Protein AF-A0A9Q1N0H3-F1 (afdb_monomer)

pLDDT: mean 71.37, std 29.85, range [22.56, 98.88]

Mean predicted aligned error: 17.9 Å

Nearest PDB structures (foldseek):
  2jl4-assembly1_B  TM=9.628E-01  e=4.921E-17  Ralstonia sp. U2
  3qav-assembly1_A  TM=7.936E-01  e=2.215E-12  Laternula elliptica
  6keq-assembly1_BA  TM=8.469E-01  e=2.026E-11  Drosophila melanogaster
  7day-assembly1_A  TM=8.447E-01  e=5.268E-11  Drosophila melanogaster
  5a5k-assembly3_O  TM=7.436E-01  e=3.064E-10  Arabidopsis thaliana

Solvent-accessible surface area (backbone atoms only — not comparable to full-atom values): 21724 Å² total; per-residue (Å²): 132,88,78,58,69,72,56,55,55,52,51,51,55,55,51,48,51,70,70,51,79,75,84,76,74,99,72,86,91,84,75,88,85,78,91,87,86,81,86,83,80,83,84,72,95,82,77,91,72,82,92,74,90,78,78,91,70,65,77,75,73,69,77,83,78,75,88,70,76,60,65,31,33,37,39,29,33,44,86,37,56,47,20,33,30,48,44,28,49,33,44,66,48,66,54,78,64,49,81,40,79,42,50,70,92,77,46,47,38,74,35,77,74,39,35,78,69,29,82,83,50,57,66,20,33,42,33,48,62,93,45,74,40,53,49,49,68,58,41,52,52,51,47,48,75,72,45,66,59,69,56,40,60,61,86,53,65,68,61,29,49,50,26,52,50,51,28,42,46,45,62,67,62,24,47,60,68,55,28,70,69,50,39,51,50,35,31,78,75,77,25,69,65,57,32,50,53,51,34,46,52,39,46,50,56,44,48,57,51,49,32,66,68,29,62,88,45,46,57,56,21,50,74,22,85,59,76,33,44,27,41,44,44,44,39,46,48,51,53,47,38,38,76,74,64,67,51,71,52,83,84,32,60,60,52,42,49,27,34,59,51,46,60,71,33,67,37,44,53,64,31,34,38,85,66,34,89,60,39,76,70,65,77,66,77,84,77,73,73,50,76,62,57,56,46,53,53,53,48,50,54,54,50,50,52,48,50,52,54,50,50,56,64,38,70,77,67,74,66,71,74,71,67,49,56,52,51,53,54,49,51,53,51,50,54,49,52,52,51,55,51,50,52,54,58,57,59,43,72,78,68,80,60,86,85,79,75,78,91,80,87,78,89,85,93,128

Organism: NCBI:txid402998

Sequence (366 aa):
MKINPPMLLKISKSYLKLIKGDNLPRYHFQRLFGTHFFHTETPTTNSIIDASSMDSNDFQKKATDSTLVSKIILYSFWKSSCSWRVRFALNLKGLSYEYRAVNLDKGEQFTSEFDKLNPLHYVPVLVDGDVVISDSYAILLYLEEKYHQRPLLPVEPQLRALNLQAASIVSSNMQPLHMLSVLRYMEERVGPEEKQLWAKFHIQKGFGALEKLLTGSAGKYATGKEVYMADVFLAPQIAVATKRFNINMSEFPTLRKIYDSCKALPEFQASLPERQPDAALGGSARKVPTQDDARAHTANVVVEARENKVRRLLDDVGESTSEISLCVRTHCRFNEYWREEMQKVINVEDNGEEAVAPRDVAILST

Foldseek 3Di:
DPDDVVVVVVVVVVVVCVVPVDDDDPDDPPPPDDDDDDDDDDDDDDDDDDDDDDDPPPVVVPPPDDPPQFAKEKADALLDLLSLLVLLLCLLLVHDHHYDYQDVLVLSLPDPVNCVLPVVSDDTWMDGHPDIDDTSLVSLVVCQVPRVRRHQADPDPVRRVLLNVLLCLLRPQACVQLDPVNLVVCCVPPRNVVSLVSNQVSLVVSLVVLLVSQVVQQDQASRHDGHHNSLSSLLSSVVCCCPPNVDDCVVRVRSVSNNVSLCPDPSSVCSHSCNDPCNVVPPPDDPPQPPVNVCVVVVVVVLVVVVVVVVVVVVVVDDDDPVVVVVSVVVVVVVVVVVVVVVVVVVVVVPDDDDPDPPDDDDDDD

Radius of gyration: 29.83 Å; Cα contacts (8 Å, |Δi|>4): 324; chains: 1; bounding box: 83×71×76 Å

Structure (mmCIF, N/CA/C/O backbone):
data_AF-A0A9Q1N0H3-F1
#
_entry.id   AF-A0A9Q1N0H3-F1
#
loop_
_atom_site.group_PDB
_atom_site.id
_atom_site.type_symbol
_atom_site.label_atom_id
_atom_site.label_alt_id
_atom_site.label_comp_id
_atom_site.label_asym_id
_atom_site.label_entity_id
_atom_site.label_seq_id
_atom_site.pdbx_PDB_ins_code
_atom_site.Cartn_x
_atom_site.Cartn_y
_atom_site.Cartn_z
_atom_site.occupancy
_atom_site.B_iso_or_equiv
_atom_site.auth_seq_id
_atom_site.auth_comp_id
_atom_site.auth_asym_id
_atom_site.auth_atom_id
_atom_site.pdbx_PDB_model_num
ATOM 1 N N . MET A 1 1 ? 19.016 4.830 -54.145 1.00 34.78 1 MET A N 1
ATOM 2 C CA . MET A 1 1 ? 17.756 5.055 -54.887 1.00 34.78 1 MET A CA 1
ATOM 3 C C . MET A 1 1 ? 17.581 6.567 -54.997 1.00 34.78 1 MET A C 1
ATOM 5 O O . MET A 1 1 ? 17.390 7.202 -53.970 1.00 34.78 1 MET A O 1
ATOM 9 N N . LYS A 1 2 ? 17.816 7.178 -56.170 1.00 29.09 2 LYS A N 1
ATOM 10 C CA . LYS A 1 2 ? 17.719 8.643 -56.325 1.00 29.09 2 LYS A CA 1
ATOM 11 C C . LYS A 1 2 ? 16.238 9.026 -56.319 1.00 29.09 2 LYS A C 1
ATOM 13 O O . LYS A 1 2 ? 15.527 8.722 -57.271 1.00 29.09 2 LYS A O 1
ATOM 18 N N . ILE A 1 3 ? 15.768 9.613 -55.222 1.00 33.09 3 ILE A N 1
ATOM 19 C CA . ILE A 1 3 ? 14.371 10.023 -55.071 1.00 33.09 3 ILE A CA 1
ATOM 20 C C . ILE A 1 3 ? 14.167 11.313 -55.873 1.00 33.09 3 ILE A C 1
ATOM 22 O O . ILE A 1 3 ? 14.880 12.294 -55.680 1.00 33.09 3 ILE A O 1
ATOM 26 N N . ASN A 1 4 ? 13.224 11.279 -56.814 1.00 34.84 4 ASN A N 1
ATOM 27 C CA . ASN A 1 4 ? 12.937 12.371 -57.739 1.00 34.84 4 ASN A CA 1
ATOM 28 C C . ASN A 1 4 ? 12.213 13.525 -56.995 1.00 34.84 4 ASN A C 1
ATOM 30 O O . ASN A 1 4 ? 11.136 13.284 -56.435 1.00 34.84 4 ASN A O 1
ATOM 34 N N . PRO A 1 5 ? 12.745 14.764 -56.979 1.00 34.66 5 PRO A N 1
ATOM 35 C CA . PRO A 1 5 ? 12.193 15.893 -56.212 1.00 34.66 5 PRO A CA 1
ATOM 36 C C . PRO A 1 5 ? 10.686 16.197 -56.396 1.00 34.66 5 PRO A C 1
ATOM 38 O O . PRO A 1 5 ? 10.020 16.511 -55.407 1.00 34.66 5 PRO A O 1
ATOM 41 N N . PRO A 1 6 ? 10.074 16.045 -57.590 1.00 38.69 6 PRO A N 1
ATOM 42 C CA . PRO A 1 6 ? 8.637 16.263 -57.781 1.00 38.69 6 PRO A CA 1
ATOM 43 C C . PRO A 1 6 ? 7.758 15.243 -57.040 1.00 38.69 6 PRO A C 1
ATOM 45 O O . PRO A 1 6 ? 6.618 15.544 -56.685 1.00 38.69 6 PRO A O 1
ATOM 48 N N . MET A 1 7 ? 8.280 14.037 -56.787 1.00 35.94 7 MET A N 1
ATOM 49 C CA . MET A 1 7 ? 7.569 12.974 -56.073 1.00 35.94 7 MET A CA 1
ATOM 50 C C . MET A 1 7 ? 7.500 13.279 -54.569 1.00 35.94 7 MET A C 1
ATOM 52 O O . MET A 1 7 ? 6.440 13.147 -53.961 1.00 35.94 7 MET A O 1
ATOM 56 N N . LEU A 1 8 ? 8.592 13.803 -53.999 1.00 36.47 8 LEU A N 1
ATOM 57 C CA . LEU A 1 8 ? 8.648 14.301 -52.618 1.00 36.47 8 LEU A CA 1
ATOM 58 C C . LEU A 1 8 ? 7.675 15.464 -52.385 1.00 36.47 8 LEU A C 1
ATOM 60 O O . LEU A 1 8 ? 7.006 15.508 -51.354 1.00 36.47 8 LEU A O 1
ATOM 64 N N . LEU A 1 9 ? 7.523 16.357 -53.368 1.00 36.78 9 LEU A N 1
ATOM 65 C CA . LEU A 1 9 ? 6.583 17.478 -53.288 1.00 36.78 9 LEU A CA 1
ATOM 66 C C . LEU A 1 9 ? 5.109 17.029 -53.317 1.00 36.78 9 LEU A C 1
ATOM 68 O O . LEU A 1 9 ? 4.258 17.641 -52.672 1.00 36.78 9 LEU A O 1
ATOM 72 N N . LYS A 1 10 ? 4.785 15.959 -54.059 1.00 38.94 10 LYS A N 1
ATOM 73 C CA . LYS A 1 10 ? 3.433 15.366 -54.074 1.00 38.94 10 LYS A CA 1
ATOM 74 C C . LYS A 1 10 ? 3.108 14.648 -52.764 1.00 38.94 10 LYS A C 1
ATOM 76 O O . LYS A 1 10 ? 1.986 14.769 -52.268 1.00 38.94 10 LYS A O 1
ATOM 81 N N . ILE A 1 11 ? 4.088 13.951 -52.190 1.00 40.94 11 ILE A N 1
ATOM 82 C CA . ILE A 1 11 ? 3.943 13.262 -50.904 1.00 40.94 11 ILE A CA 1
ATOM 83 C C . ILE A 1 11 ? 3.790 14.287 -49.771 1.00 40.94 11 ILE A C 1
ATOM 85 O O . ILE A 1 11 ? 2.875 14.151 -48.963 1.00 40.94 11 ILE A O 1
ATOM 89 N N . SER A 1 12 ? 4.578 15.371 -49.756 1.00 39.88 12 SER A N 1
ATOM 90 C CA . SER A 1 12 ? 4.462 16.401 -48.712 1.00 39.88 12 SER A CA 1
ATOM 91 C C . SER A 1 12 ? 3.140 17.174 -48.782 1.00 39.88 12 SER A C 1
ATOM 93 O O . SER A 1 12 ? 2.537 17.432 -47.744 1.00 39.88 12 SER A O 1
ATOM 95 N N . LYS A 1 13 ? 2.622 17.475 -49.984 1.00 39.28 13 LYS A N 1
ATOM 96 C CA . LYS A 1 13 ? 1.311 18.132 -50.158 1.00 39.28 13 LYS A CA 1
ATOM 97 C C . LYS A 1 13 ? 0.139 17.249 -49.723 1.00 39.28 13 LYS A C 1
ATOM 99 O O . LYS A 1 13 ? -0.829 17.763 -49.169 1.00 39.28 13 LYS A O 1
ATOM 104 N N . SER A 1 14 ? 0.226 15.940 -49.949 1.00 40.97 14 SER A N 1
ATOM 105 C CA . SER A 1 14 ? -0.807 14.983 -49.522 1.00 40.97 14 SER A CA 1
ATOM 106 C C . SER A 1 14 ? -0.760 14.754 -48.006 1.00 40.97 14 SER A C 1
ATOM 108 O O . SER A 1 14 ? -1.796 14.716 -47.352 1.00 40.97 14 SER A O 1
ATOM 110 N N . TYR A 1 15 ? 0.444 14.723 -47.429 1.00 38.31 15 TYR A N 1
ATOM 111 C CA . TYR A 1 15 ? 0.672 14.631 -45.986 1.00 38.31 15 TYR A CA 1
ATOM 112 C C . TYR A 1 15 ? 0.237 15.905 -45.238 1.00 38.31 15 TYR A C 1
ATOM 114 O O . TYR A 1 15 ? -0.392 15.829 -44.188 1.00 38.31 15 TYR A O 1
ATOM 122 N N . LEU A 1 16 ? 0.473 17.090 -45.813 1.00 36.69 16 LEU A N 1
ATOM 123 C CA . LEU A 1 16 ? -0.000 18.364 -45.260 1.00 36.69 16 LEU A CA 1
ATOM 124 C C . LEU A 1 16 ? -1.527 18.507 -45.316 1.00 36.69 16 LEU A C 1
ATOM 126 O O . LEU A 1 16 ? -2.085 19.098 -44.399 1.00 36.69 16 LEU A O 1
ATOM 130 N N . LYS A 1 17 ? -2.205 17.930 -46.319 1.00 39.12 17 LYS A N 1
ATOM 131 C CA . LYS A 1 17 ? -3.679 17.836 -46.356 1.00 39.12 17 LYS A CA 1
ATOM 132 C C . LYS A 1 17 ? -4.256 16.888 -45.299 1.00 39.12 17 LYS A C 1
ATOM 134 O O . LYS A 1 17 ? -5.373 17.092 -44.851 1.00 39.12 17 LYS A O 1
ATOM 139 N N . LEU A 1 18 ? -3.499 15.867 -44.898 1.00 38.25 18 LEU A N 1
ATOM 140 C CA . LEU A 1 18 ? -3.874 14.942 -43.822 1.00 38.25 18 LEU A CA 1
ATOM 141 C C . LEU A 1 18 ? -3.705 15.560 -42.424 1.00 38.25 18 LEU A C 1
ATOM 143 O O . LEU A 1 18 ? -4.419 15.186 -41.500 1.00 38.25 18 LEU A O 1
ATOM 147 N N . ILE A 1 19 ? -2.765 16.500 -42.265 1.00 35.94 19 ILE A N 1
ATOM 148 C CA . ILE A 1 19 ? -2.442 17.132 -40.973 1.00 35.94 19 ILE A CA 1
ATOM 149 C C . ILE A 1 19 ? -3.190 18.457 -40.774 1.00 35.94 19 ILE A C 1
ATOM 151 O O . ILE A 1 19 ? -3.640 18.748 -39.667 1.00 35.94 19 ILE A O 1
ATOM 155 N N . LYS A 1 20 ? -3.351 19.264 -41.830 1.00 36.88 20 LYS A N 1
ATOM 156 C CA . LYS A 1 20 ? -4.234 20.437 -41.827 1.00 36.88 20 LYS A CA 1
ATOM 157 C C . LYS A 1 20 ? -5.630 19.954 -42.208 1.00 36.88 20 LYS A C 1
ATOM 159 O O . LYS A 1 20 ? -5.929 19.838 -43.389 1.00 36.88 20 LYS A O 1
ATOM 164 N N . GLY A 1 21 ? -6.428 19.590 -41.206 1.00 45.34 21 GLY A N 1
ATOM 165 C CA . GLY A 1 21 ? -7.781 19.049 -41.356 1.00 45.34 21 GLY A CA 1
ATOM 166 C C . GLY A 1 21 ? -8.779 20.019 -41.994 1.00 45.34 21 GLY A C 1
ATOM 167 O O . GLY A 1 21 ? -9.709 20.463 -41.329 1.00 45.34 21 GLY A O 1
ATOM 168 N N . ASP A 1 22 ? -8.617 20.295 -43.284 1.00 40.38 22 ASP A N 1
ATOM 169 C CA . ASP A 1 22 ? -9.559 21.062 -44.085 1.00 40.38 22 ASP A CA 1
ATOM 170 C C . ASP A 1 22 ? -10.348 20.109 -44.991 1.00 40.38 22 ASP A C 1
ATOM 172 O O . ASP A 1 22 ? -9.823 19.519 -45.937 1.00 40.38 22 ASP A O 1
ATOM 176 N N . ASN A 1 23 ? -11.642 20.012 -44.671 1.00 41.03 23 ASN A N 1
ATOM 177 C CA . ASN A 1 23 ? -12.718 19.233 -45.295 1.00 41.03 23 ASN A CA 1
ATOM 178 C C . ASN A 1 23 ? -12.864 17.762 -44.877 1.00 41.03 23 ASN A C 1
ATOM 180 O O . ASN A 1 23 ? -12.802 16.851 -45.697 1.00 41.03 23 ASN A O 1
ATOM 184 N N . LEU A 1 24 ? -13.270 17.560 -43.622 1.00 31.77 24 LEU A N 1
ATOM 185 C CA . LEU A 1 24 ? -14.330 16.593 -43.315 1.00 31.77 24 LEU A CA 1
ATOM 186 C C . LEU A 1 24 ? -15.521 17.374 -42.724 1.00 31.77 24 LEU A C 1
ATOM 188 O O . LEU A 1 24 ? -15.373 17.989 -41.666 1.00 31.77 24 LEU A O 1
ATOM 192 N N . PRO A 1 25 ? -16.679 17.438 -43.410 1.00 31.95 25 PRO A N 1
ATOM 193 C CA . PRO A 1 25 ? -17.836 18.184 -42.934 1.00 31.95 25 PRO A CA 1
ATOM 194 C C . PRO A 1 25 ? -18.300 17.689 -41.561 1.00 31.95 25 PRO A C 1
ATOM 196 O O . PRO A 1 25 ? -18.500 16.495 -41.351 1.00 31.95 25 PRO A O 1
ATOM 199 N N . ARG A 1 26 ? -18.562 18.629 -40.645 1.00 34.22 26 ARG A N 1
ATOM 200 C CA . ARG A 1 26 ? -19.411 18.419 -39.463 1.00 34.22 26 ARG A CA 1
ATOM 201 C C . ARG A 1 26 ? -20.855 18.153 -39.905 1.00 34.22 26 ARG A C 1
ATOM 203 O O . ARG A 1 26 ? -21.691 19.026 -39.754 1.00 34.22 26 ARG A O 1
ATOM 210 N N . TYR A 1 27 ? -21.148 16.986 -40.461 1.00 32.06 27 TYR A N 1
ATOM 211 C CA . TYR A 1 27 ? -22.495 16.428 -40.602 1.00 32.06 27 TYR A CA 1
ATOM 212 C C . TYR A 1 27 ? -22.343 14.912 -40.783 1.00 32.06 27 TYR A C 1
ATOM 214 O O . TYR A 1 27 ? -21.488 14.482 -41.545 1.00 32.06 27 TYR A O 1
ATOM 222 N N . HIS A 1 28 ? -23.186 14.134 -40.094 1.00 30.78 28 HIS A N 1
ATOM 223 C CA . HIS A 1 28 ? -23.256 12.658 -40.048 1.00 30.78 28 HIS A CA 1
ATOM 224 C C . HIS A 1 28 ? -22.617 11.958 -38.836 1.00 30.78 28 HIS A C 1
ATOM 226 O O . HIS A 1 28 ? -21.814 11.048 -38.974 1.00 30.78 28 HIS A O 1
ATOM 232 N N . PHE A 1 29 ? -23.104 12.283 -37.633 1.00 28.86 29 PHE A N 1
ATOM 233 C CA . PHE A 1 29 ? -23.165 11.308 -36.526 1.00 28.86 29 PHE A CA 1
ATOM 234 C C . PHE A 1 29 ? -24.535 11.303 -35.823 1.00 28.86 29 PHE A C 1
ATOM 236 O O . PHE A 1 29 ? -24.654 11.104 -34.620 1.00 28.86 29 PHE A O 1
ATOM 243 N N . GLN A 1 30 ? -25.597 11.518 -36.607 1.00 30.86 30 GLN A N 1
ATOM 244 C CA . GLN A 1 30 ? -26.993 11.394 -36.168 1.00 30.86 30 GLN A CA 1
ATOM 245 C C . GLN A 1 30 ? -27.861 10.688 -37.229 1.00 30.86 30 GLN A C 1
ATOM 247 O O . GLN A 1 30 ? -29.025 11.019 -37.424 1.00 30.86 30 GLN A O 1
ATOM 252 N N . ARG A 1 31 ? -27.278 9.727 -37.968 1.00 29.61 31 ARG A N 1
ATOM 253 C CA . ARG A 1 31 ? -28.001 8.941 -38.989 1.00 29.61 31 ARG A CA 1
ATOM 254 C C . ARG A 1 31 ? -27.496 7.504 -39.198 1.00 29.61 31 ARG A C 1
ATOM 256 O O . ARG A 1 31 ? -27.698 6.954 -40.272 1.00 29.61 31 ARG A O 1
ATOM 263 N N . LEU A 1 32 ? -26.856 6.896 -38.195 1.00 27.64 32 LEU A N 1
ATOM 264 C CA . LEU A 1 32 ? -26.492 5.467 -38.245 1.00 27.64 32 LEU A CA 1
ATOM 265 C C . LEU A 1 32 ? -27.207 4.587 -37.213 1.00 27.64 32 LEU A C 1
ATOM 267 O O . LEU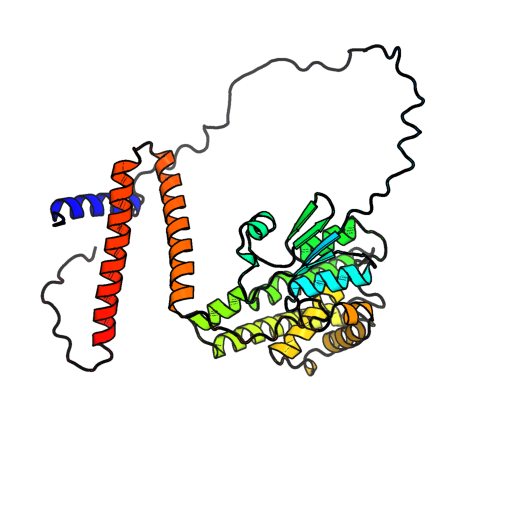 A 1 32 ? -27.163 3.374 -37.350 1.00 27.64 32 LEU A O 1
ATOM 271 N N . PHE A 1 33 ? -27.964 5.158 -36.269 1.00 33.47 33 PHE A N 1
ATOM 272 C CA . PHE A 1 33 ? -28.861 4.380 -35.407 1.00 33.47 33 PHE A CA 1
ATOM 273 C C . PHE A 1 33 ? -30.166 5.145 -35.174 1.00 33.47 33 PHE A C 1
ATOM 275 O O . PHE A 1 33 ? -30.307 5.901 -34.218 1.00 33.47 33 PHE A O 1
ATOM 282 N N . GLY A 1 34 ? -31.108 4.988 -36.105 1.00 24.47 34 GLY A N 1
ATOM 283 C CA . GLY A 1 34 ? -32.448 5.556 -36.002 1.00 24.47 34 GLY A CA 1
ATOM 284 C C . GLY A 1 34 ? -33.319 5.215 -37.209 1.00 24.47 34 GLY A C 1
ATOM 285 O O . GLY A 1 34 ? -33.103 5.757 -38.286 1.00 24.47 34 GLY A O 1
ATOM 286 N N . THR A 1 35 ? -34.299 4.338 -36.961 1.00 25.34 35 THR A N 1
ATOM 287 C CA . THR A 1 35 ? -35.543 4.070 -37.717 1.00 25.34 35 THR A CA 1
ATOM 288 C C . THR A 1 35 ? -35.448 3.367 -39.079 1.00 25.34 35 THR A C 1
ATOM 290 O O . THR A 1 35 ? -35.426 4.016 -40.117 1.00 25.34 35 THR A O 1
ATOM 293 N N . HIS A 1 36 ? -35.490 2.027 -39.085 1.00 25.58 36 HIS A N 1
ATOM 294 C CA . HIS A 1 36 ? -36.711 1.246 -39.377 1.00 25.58 36 HIS A CA 1
ATOM 295 C C . HIS A 1 36 ? -36.399 -0.246 -39.599 1.00 25.58 36 HIS A C 1
ATOM 297 O O . HIS A 1 36 ? -35.834 -0.612 -40.619 1.00 25.58 36 HIS A O 1
ATOM 303 N N . PHE A 1 37 ? -36.875 -1.102 -38.692 1.00 22.56 37 PHE A N 1
ATOM 304 C CA . PHE A 1 37 ? -37.732 -2.232 -39.061 1.00 22.56 37 PHE A CA 1
ATOM 305 C C . PHE A 1 37 ? -38.703 -2.477 -37.900 1.00 22.56 37 PHE A C 1
ATOM 307 O O . PHE A 1 37 ? -38.297 -2.605 -36.746 1.00 22.56 37 PHE A O 1
ATOM 314 N N . PHE A 1 38 ? -39.994 -2.416 -38.213 1.00 23.05 38 PHE A N 1
ATOM 315 C CA . PHE A 1 38 ? -41.106 -2.681 -37.307 1.00 23.05 38 PHE A CA 1
ATOM 316 C C . PHE A 1 38 ? -41.400 -4.187 -37.248 1.00 23.05 38 PHE A C 1
ATOM 318 O O . PHE A 1 38 ? -41.253 -4.879 -38.249 1.00 23.05 38 PHE A O 1
ATOM 325 N N . HIS A 1 39 ? -41.903 -4.608 -36.084 1.00 24.52 39 HIS A N 1
ATOM 326 C CA . HIS A 1 39 ? -42.765 -5.767 -35.824 1.00 24.52 39 HIS A CA 1
ATOM 327 C C . HIS A 1 39 ? -42.312 -7.164 -36.269 1.00 24.52 39 HIS A C 1
ATOM 329 O O . HIS A 1 39 ? -42.553 -7.559 -37.400 1.00 24.52 39 HIS A O 1
ATOM 335 N N . THR A 1 40 ? -41.911 -7.976 -35.285 1.00 23.62 40 THR A N 1
ATOM 336 C CA . THR A 1 40 ? -42.539 -9.291 -35.045 1.00 23.62 40 THR A CA 1
ATOM 337 C C . THR A 1 40 ? -42.560 -9.586 -33.540 1.00 23.62 40 THR A C 1
ATOM 339 O O . THR A 1 40 ? -41.528 -9.837 -32.926 1.00 23.62 40 THR A O 1
ATOM 342 N N . GLU A 1 41 ? -43.752 -9.425 -32.971 1.00 24.91 41 GLU A N 1
ATOM 343 C CA . GLU A 1 41 ? -44.397 -10.199 -31.899 1.00 24.91 41 GLU A CA 1
ATOM 344 C C . GLU A 1 41 ? -43.543 -10.908 -30.828 1.00 24.91 41 GLU A C 1
ATOM 346 O O . GLU A 1 41 ? -42.842 -11.889 -31.062 1.00 24.91 41 GLU A O 1
ATOM 351 N N . THR A 1 42 ? -43.739 -10.460 -29.588 1.00 23.36 42 THR A N 1
ATOM 352 C CA . THR A 1 42 ? -43.538 -11.229 -28.355 1.00 23.36 42 THR A CA 1
ATOM 353 C C . THR A 1 42 ? -44.494 -12.424 -28.279 1.00 23.36 42 THR A C 1
ATOM 355 O O . THR A 1 42 ? -45.699 -12.214 -28.435 1.00 23.36 42 THR A O 1
ATOM 358 N N . PRO A 1 43 ? -44.041 -13.611 -27.845 1.00 24.44 43 PRO A N 1
ATOM 359 C CA . PRO A 1 43 ? -44.913 -14.557 -27.169 1.00 24.44 43 PRO A CA 1
ATOM 360 C C . PRO A 1 43 ? -44.804 -14.348 -25.657 1.00 24.44 43 PRO A C 1
ATOM 362 O O . PRO A 1 43 ? -43.791 -14.637 -25.020 1.00 24.44 4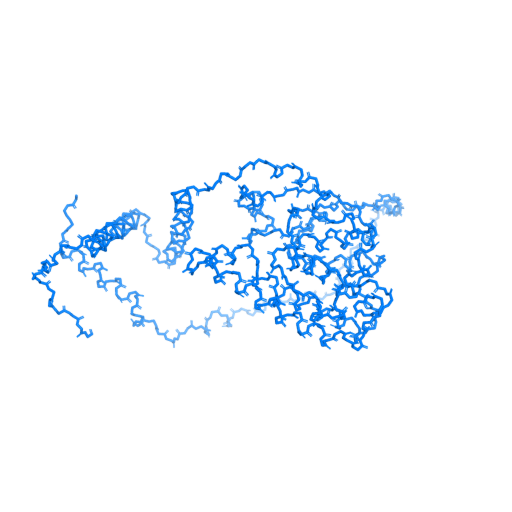3 PRO A O 1
ATOM 365 N N . THR A 1 44 ? -45.879 -13.817 -25.088 1.00 26.05 44 THR A N 1
ATOM 366 C CA . THR A 1 44 ? -46.234 -13.944 -23.675 1.00 26.05 44 THR A CA 1
ATOM 367 C C . THR A 1 44 ? -46.351 -15.413 -23.261 1.00 26.05 44 THR A C 1
ATOM 369 O O . THR A 1 44 ? -46.736 -16.265 -24.057 1.00 26.05 44 THR A O 1
ATOM 372 N N . THR A 1 45 ? -46.063 -15.668 -21.983 1.00 27.72 45 THR A N 1
ATOM 373 C CA . THR A 1 45 ? -46.441 -16.840 -21.172 1.00 27.72 45 THR A CA 1
ATOM 374 C C . THR A 1 45 ? -47.545 -17.731 -21.752 1.00 27.72 45 THR A C 1
ATOM 376 O O . THR A 1 45 ? -48.710 -17.338 -21.746 1.00 27.72 45 THR A O 1
ATOM 379 N N . ASN A 1 46 ? -47.169 -18.939 -22.181 1.00 28.56 46 ASN A N 1
ATOM 380 C CA . ASN A 1 46 ? -47.825 -20.228 -21.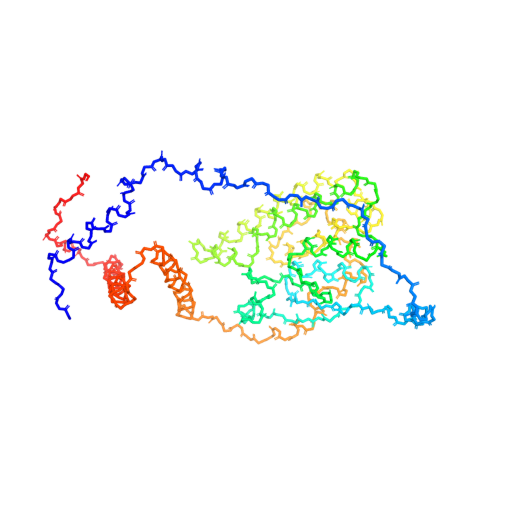909 1.00 28.56 46 ASN A CA 1
ATOM 381 C C . ASN A 1 46 ? -47.376 -21.260 -22.948 1.00 28.56 46 ASN A C 1
ATOM 383 O O . ASN A 1 46 ? -47.974 -21.400 -24.010 1.00 28.56 46 ASN A O 1
ATOM 387 N N . SER A 1 47 ? -46.372 -22.054 -22.598 1.00 26.03 47 SER A N 1
ATOM 388 C CA . SER A 1 47 ? -46.265 -23.411 -23.123 1.00 26.03 47 SER A CA 1
ATOM 389 C C . SER A 1 47 ? -45.768 -24.300 -21.998 1.00 26.03 47 SER A C 1
ATOM 391 O O . SER A 1 47 ? -44.575 -24.406 -21.719 1.00 26.03 47 SER A O 1
ATOM 393 N N . ILE A 1 48 ? -46.758 -24.867 -21.318 1.00 30.75 48 ILE A N 1
ATOM 394 C CA . ILE A 1 48 ? -46.694 -26.134 -20.607 1.00 30.75 48 ILE A CA 1
ATOM 395 C C . ILE A 1 48 ? -45.842 -27.092 -21.448 1.00 30.75 48 ILE A C 1
ATOM 397 O O . ILE A 1 48 ? -46.208 -27.414 -22.576 1.00 30.75 48 ILE A O 1
ATOM 401 N N . ILE A 1 49 ? -44.699 -27.510 -20.909 1.00 30.33 49 ILE A N 1
ATOM 402 C CA . ILE A 1 49 ? -44.070 -28.766 -21.300 1.00 30.33 49 ILE A CA 1
ATOM 403 C C . ILE A 1 49 ? -44.084 -29.634 -20.054 1.00 30.33 49 ILE A C 1
ATOM 405 O O . ILE A 1 49 ? -43.559 -29.262 -19.003 1.00 30.33 49 ILE A O 1
ATOM 409 N N . ASP A 1 50 ? -44.777 -30.752 -20.221 1.00 27.53 50 ASP A N 1
ATOM 410 C CA . ASP A 1 50 ? -44.971 -31.834 -19.282 1.00 27.53 50 ASP A CA 1
ATOM 411 C C . ASP A 1 50 ? -43.685 -32.212 -18.553 1.00 27.53 50 ASP A C 1
ATOM 413 O O . ASP A 1 50 ? -42.730 -32.743 -19.123 1.00 27.53 50 ASP A O 1
ATOM 417 N N . ALA A 1 51 ? -43.722 -32.016 -17.239 1.00 30.00 51 ALA A N 1
ATOM 418 C CA . ALA A 1 51 ? -42.940 -32.805 -16.315 1.00 30.00 51 ALA A CA 1
ATOM 419 C C . ALA A 1 51 ? -43.522 -34.225 -16.297 1.00 30.00 51 ALA A C 1
ATOM 421 O O . ALA A 1 51 ? -44.460 -34.522 -15.560 1.00 30.00 51 ALA A O 1
ATOM 422 N N . SER A 1 52 ? -42.958 -35.121 -17.103 1.00 31.98 52 SER A N 1
ATOM 423 C CA . SER A 1 52 ? -43.080 -36.553 -16.852 1.00 31.98 52 SER A CA 1
ATOM 424 C C . SER A 1 52 ? -41.757 -37.253 -17.158 1.00 31.98 52 SER A C 1
ATOM 426 O O . SER A 1 52 ? -41.215 -37.165 -18.254 1.00 31.98 52 SER A O 1
ATOM 428 N N . SER A 1 53 ? -41.247 -37.948 -16.139 1.00 39.41 53 SER A N 1
ATOM 429 C CA . SER A 1 53 ? -40.040 -38.786 -16.115 1.00 39.41 53 SER A CA 1
ATOM 430 C C . SER A 1 53 ? -38.680 -38.071 -16.099 1.00 39.41 53 SER A C 1
ATOM 432 O O . SER A 1 53 ? -38.003 -37.956 -17.110 1.00 39.41 53 SER A O 1
ATOM 434 N N . MET A 1 54 ? -38.227 -37.676 -14.905 1.00 30.94 54 MET A N 1
ATOM 435 C CA . MET A 1 54 ? -36.812 -37.774 -14.521 1.00 30.94 54 MET A CA 1
ATOM 436 C C . MET A 1 54 ? -36.700 -37.715 -12.992 1.00 30.94 54 MET A C 1
ATOM 438 O O . MET A 1 54 ? -37.187 -36.783 -12.355 1.00 30.94 54 MET A O 1
ATOM 442 N N . ASP A 1 55 ? -36.132 -38.775 -12.417 1.00 34.94 55 ASP A N 1
ATOM 443 C CA . ASP A 1 55 ? -36.108 -39.077 -10.987 1.00 34.94 55 ASP A CA 1
ATOM 444 C C . ASP A 1 55 ? -35.507 -37.956 -10.126 1.00 34.94 55 ASP A C 1
ATOM 446 O O . ASP A 1 55 ? -34.359 -37.538 -10.281 1.00 34.94 55 ASP A O 1
ATOM 450 N N . SER A 1 56 ? -36.275 -37.533 -9.125 1.00 36.44 56 SER A N 1
ATOM 451 C CA . SER A 1 56 ? -35.968 -36.478 -8.155 1.00 36.44 56 SER A CA 1
ATOM 452 C C . SER A 1 56 ? -34.925 -36.861 -7.089 1.00 36.44 56 SER A C 1
ATOM 454 O O . SER A 1 56 ? -34.902 -36.262 -6.018 1.00 36.44 56 SER A O 1
ATOM 456 N N . ASN A 1 57 ? -34.050 -37.836 -7.358 1.00 39.25 57 ASN A N 1
ATOM 457 C CA . ASN A 1 57 ? -33.082 -38.360 -6.381 1.00 39.25 57 ASN A CA 1
ATOM 458 C C . ASN A 1 57 ? -31.604 -38.085 -6.713 1.00 39.25 57 ASN A C 1
ATOM 460 O O . ASN A 1 57 ? -30.743 -38.407 -5.895 1.00 39.25 57 ASN A O 1
ATOM 464 N N . ASP A 1 58 ? -31.293 -37.442 -7.844 1.00 33.31 58 ASP A N 1
ATOM 465 C CA . ASP A 1 58 ? -29.898 -37.153 -8.235 1.00 33.31 58 ASP A CA 1
ATOM 466 C C . ASP A 1 58 ? -29.452 -35.706 -7.918 1.00 33.31 58 ASP A C 1
ATOM 468 O O . ASP A 1 58 ? -28.263 -35.402 -7.817 1.00 33.31 58 ASP A O 1
ATOM 472 N N . PHE A 1 59 ? -30.402 -34.802 -7.645 1.00 33.19 59 PHE A N 1
ATOM 473 C CA . PHE A 1 59 ? -30.113 -33.404 -7.286 1.00 33.19 59 PHE A CA 1
ATOM 474 C C . PHE A 1 59 ? -29.703 -33.200 -5.819 1.00 33.19 59 PHE A C 1
ATOM 476 O O . PHE A 1 59 ? -29.053 -32.208 -5.496 1.00 33.19 59 PHE A O 1
ATOM 483 N N . GLN A 1 60 ? -30.029 -34.137 -4.924 1.00 34.22 60 GLN A N 1
ATOM 484 C CA . GLN A 1 60 ? -29.702 -34.025 -3.495 1.00 34.22 60 GLN A CA 1
ATOM 485 C C . GLN A 1 60 ? -28.379 -34.690 -3.099 1.00 34.22 60 GLN A C 1
ATOM 487 O O . GLN A 1 60 ? -27.910 -34.486 -1.982 1.00 34.22 60 GLN A O 1
ATOM 492 N N . LYS A 1 61 ? -27.725 -35.424 -4.010 1.00 32.28 61 LYS A N 1
ATOM 493 C CA . LYS A 1 61 ? -26.449 -36.108 -3.733 1.00 32.28 61 LYS A CA 1
ATOM 494 C C . LYS A 1 61 ? -25.208 -35.367 -4.243 1.00 32.28 61 LYS A C 1
ATOM 496 O O . LYS A 1 61 ? -24.093 -35.766 -3.929 1.00 32.28 61 LYS A O 1
ATOM 501 N N . LYS A 1 62 ? -25.399 -34.267 -4.982 1.00 32.00 62 LYS A N 1
ATOM 502 C CA . LYS A 1 62 ? -24.325 -33.431 -5.553 1.00 32.00 62 LYS A CA 1
ATOM 503 C C . LYS A 1 62 ? -24.115 -32.097 -4.820 1.00 32.00 62 LYS A C 1
ATOM 505 O O . LYS A 1 62 ? -23.276 -31.303 -5.224 1.00 32.00 62 LYS A O 1
ATOM 510 N N . ALA A 1 63 ? -24.871 -31.850 -3.747 1.00 36.62 63 ALA A N 1
ATOM 511 C CA . ALA A 1 63 ? -24.862 -30.589 -3.000 1.00 36.62 63 ALA A CA 1
ATOM 512 C C . ALA A 1 63 ? -24.032 -30.625 -1.699 1.00 36.62 63 ALA A C 1
ATOM 514 O O . ALA A 1 63 ? -24.025 -29.649 -0.954 1.00 36.62 63 ALA A O 1
ATOM 515 N N . THR A 1 64 ? -23.329 -31.724 -1.411 1.00 36.91 64 THR A N 1
ATOM 516 C CA . THR A 1 64 ? -22.564 -31.895 -0.159 1.00 36.91 64 THR A CA 1
ATOM 517 C C . THR A 1 64 ? -21.073 -32.164 -0.346 1.00 36.91 64 THR A C 1
ATOM 519 O O . THR A 1 64 ? -20.389 -32.415 0.640 1.00 36.91 64 THR A O 1
ATOM 522 N N . ASP A 1 65 ? -20.535 -32.024 -1.560 1.00 43.00 65 ASP A N 1
ATOM 523 C CA . ASP A 1 65 ? -19.090 -32.131 -1.791 1.00 43.00 65 ASP A CA 1
ATOM 524 C C . ASP A 1 65 ? -18.621 -31.177 -2.902 1.00 43.00 65 ASP A C 1
ATOM 526 O O . ASP A 1 65 ? -18.480 -31.570 -4.054 1.00 43.00 65 ASP A O 1
ATOM 530 N N . SER A 1 66 ? -18.475 -29.887 -2.572 1.00 41.59 66 SER A N 1
ATOM 531 C CA . SER A 1 66 ? -17.376 -29.032 -3.057 1.00 41.59 66 SER A CA 1
ATOM 532 C C . SER A 1 66 ? -17.508 -27.603 -2.509 1.00 41.59 66 SER A C 1
ATOM 534 O O . SER A 1 66 ? -17.902 -26.667 -3.208 1.00 41.59 66 SER A O 1
ATOM 536 N N . THR A 1 67 ? -17.079 -27.362 -1.275 1.00 43.59 67 THR A N 1
ATOM 537 C CA . THR A 1 67 ? -16.406 -26.086 -0.997 1.00 43.59 67 THR A CA 1
ATOM 538 C C . THR A 1 67 ? -15.036 -26.166 -1.667 1.00 43.59 67 THR A C 1
ATOM 540 O O . THR A 1 67 ? -14.018 -26.403 -1.023 1.00 43.59 67 THR A O 1
ATOM 543 N N . LEU A 1 68 ? -15.011 -26.023 -2.998 1.00 50.34 68 LEU A N 1
ATOM 544 C CA . LEU A 1 68 ? -13.788 -25.713 -3.729 1.00 50.34 68 LEU A CA 1
ATOM 545 C C . LEU A 1 68 ? -13.313 -24.370 -3.177 1.00 50.34 68 LEU A C 1
ATOM 547 O O . LEU A 1 68 ? -13.788 -23.315 -3.592 1.00 50.34 68 LEU A O 1
ATOM 551 N N . VAL A 1 69 ? -12.422 -24.405 -2.186 1.00 56.53 69 VAL A N 1
ATOM 552 C CA . VAL A 1 69 ? -11.647 -23.229 -1.801 1.00 56.53 69 VAL A CA 1
ATOM 553 C C . VAL A 1 69 ? -10.848 -22.883 -3.048 1.00 56.53 69 VAL A C 1
ATOM 555 O O . VAL A 1 69 ? -9.882 -23.567 -3.388 1.00 56.53 69 VAL A O 1
ATOM 558 N N . SER A 1 70 ? -11.334 -21.896 -3.798 1.00 66.62 70 SER A N 1
ATOM 559 C CA . SER A 1 70 ? -10.706 -21.466 -5.035 1.00 66.62 70 SER A CA 1
ATOM 560 C C . SER A 1 70 ? -9.264 -21.082 -4.727 1.00 66.62 70 SER A C 1
ATOM 562 O O . SER A 1 70 ? -8.971 -20.371 -3.763 1.00 66.62 70 SER A O 1
ATOM 564 N N . LYS A 1 71 ? -8.337 -21.643 -5.503 1.00 90.88 71 LYS A N 1
ATOM 565 C CA . LYS A 1 71 ? -6.909 -21.445 -5.289 1.00 90.88 71 LYS A CA 1
ATOM 566 C C . LYS A 1 71 ? -6.564 -19.990 -5.603 1.00 90.88 71 LYS A C 1
ATOM 568 O O . LYS A 1 71 ? -6.563 -19.600 -6.768 1.00 90.88 71 LYS A O 1
ATOM 573 N N . ILE A 1 72 ? -6.258 -19.212 -4.568 1.00 98.06 72 ILE A N 1
ATOM 574 C CA . ILE A 1 72 ? -5.787 -17.835 -4.717 1.00 98.06 72 ILE A CA 1
ATOM 575 C C . ILE A 1 72 ? -4.324 -17.862 -5.157 1.00 98.06 72 ILE A C 1
ATOM 577 O O . ILE A 1 72 ? -3.494 -18.543 -4.552 1.00 98.06 72 ILE A O 1
ATOM 581 N N . ILE A 1 73 ? -3.995 -17.099 -6.191 1.00 98.56 73 ILE A N 1
ATOM 582 C CA . ILE A 1 73 ? -2.641 -16.907 -6.700 1.00 98.56 73 ILE A CA 1
ATOM 583 C C . ILE A 1 73 ? -2.362 -15.408 -6.723 1.00 98.56 73 ILE A C 1
ATOM 585 O O . ILE A 1 73 ? -3.124 -14.631 -7.295 1.00 98.56 73 ILE A O 1
ATOM 589 N N . LEU A 1 74 ? -1.253 -14.994 -6.120 1.00 98.75 74 LEU A N 1
ATOM 590 C CA . LEU A 1 74 ? -0.807 -13.609 -6.125 1.00 98.75 74 LEU A CA 1
ATOM 591 C C . LEU A 1 74 ? 0.465 -13.476 -6.958 1.00 98.75 74 LEU A C 1
ATOM 593 O O . LEU A 1 74 ? 1.542 -13.888 -6.526 1.00 98.75 74 LEU A O 1
ATOM 597 N N . TYR A 1 75 ? 0.350 -12.821 -8.110 1.00 98.69 75 TYR A N 1
ATOM 598 C CA . TYR A 1 75 ? 1.503 -12.334 -8.855 1.00 98.69 75 TYR A CA 1
ATOM 599 C C . TYR A 1 75 ? 2.052 -11.088 -8.160 1.00 98.69 75 TYR A C 1
ATOM 601 O O . TYR A 1 75 ? 1.380 -10.056 -8.058 1.00 98.69 75 TYR A O 1
ATOM 609 N N . SER A 1 76 ? 3.267 -11.191 -7.634 1.00 98.38 76 SER A N 1
ATOM 610 C CA . SER A 1 76 ? 3.855 -10.213 -6.722 1.00 98.38 76 SER A CA 1
ATOM 611 C C . SER A 1 76 ? 5.327 -9.972 -7.032 1.00 98.38 76 SER A C 1
ATOM 613 O O . SER A 1 76 ? 6.039 -10.847 -7.511 1.00 98.38 76 SER A O 1
ATOM 615 N N . PHE A 1 77 ? 5.786 -8.772 -6.687 1.00 97.88 77 PHE A N 1
ATOM 616 C CA . PHE A 1 77 ? 7.202 -8.452 -6.572 1.00 97.88 77 PHE A CA 1
ATOM 617 C C . PHE A 1 77 ? 7.499 -8.016 -5.138 1.00 97.88 77 PHE A C 1
ATOM 619 O O . PHE A 1 77 ? 6.769 -7.187 -4.576 1.00 97.88 77 PHE A O 1
ATOM 626 N N . TRP A 1 78 ? 8.564 -8.543 -4.531 1.00 97.25 78 TRP A N 1
ATOM 627 C CA . TRP A 1 78 ? 8.824 -8.346 -3.101 1.00 97.25 78 TRP A CA 1
ATOM 628 C C . TRP A 1 78 ? 8.904 -6.870 -2.684 1.00 97.25 78 TRP A C 1
ATOM 630 O O . TRP A 1 78 ? 8.272 -6.477 -1.699 1.00 97.25 78 TRP A O 1
ATOM 640 N N . LYS A 1 79 ? 9.588 -6.030 -3.478 1.00 95.12 79 LYS A N 1
ATOM 641 C CA . LYS A 1 79 ? 9.740 -4.575 -3.254 1.00 95.12 79 LYS A CA 1
ATOM 642 C C . LYS A 1 79 ? 8.514 -3.737 -3.642 1.00 95.12 79 LYS A C 1
ATOM 644 O O . LYS A 1 79 ? 8.496 -2.541 -3.350 1.00 95.12 79 LYS A O 1
ATOM 649 N N . SER A 1 80 ? 7.514 -4.301 -4.323 1.00 96.88 80 SER A N 1
ATOM 650 C CA . SER A 1 80 ? 6.335 -3.535 -4.750 1.00 96.88 80 SER A CA 1
ATOM 651 C C . SER A 1 80 ? 5.449 -3.194 -3.552 1.00 96.88 80 SER A C 1
ATOM 653 O O . SER A 1 80 ? 4.949 -4.087 -2.866 1.00 96.88 80 SER A O 1
ATOM 655 N N . SER A 1 81 ? 5.212 -1.898 -3.319 1.00 96.62 81 SER A N 1
ATOM 656 C CA . SER A 1 81 ? 4.303 -1.432 -2.264 1.00 96.62 81 SER A CA 1
ATOM 657 C C . SER A 1 81 ? 2.856 -1.839 -2.532 1.00 96.62 81 SER A C 1
ATOM 659 O O . SER A 1 81 ? 2.155 -2.224 -1.601 1.00 96.62 81 SER A O 1
ATOM 661 N N . CYS A 1 82 ? 2.413 -1.819 -3.792 1.00 98.25 82 CYS A N 1
ATOM 662 C CA . CYS A 1 82 ? 1.077 -2.274 -4.170 1.00 98.25 82 CYS A CA 1
ATOM 663 C C . CYS A 1 82 ? 0.903 -3.772 -3.901 1.00 98.25 82 CYS A C 1
ATOM 665 O O . CYS A 1 82 ? -0.118 -4.171 -3.349 1.00 98.25 82 CYS A O 1
ATOM 667 N N . SER A 1 83 ? 1.911 -4.596 -4.214 1.00 98.56 83 SER A N 1
ATOM 668 C CA . SER A 1 83 ? 1.871 -6.025 -3.881 1.00 98.56 83 SER A CA 1
ATOM 669 C C . SER A 1 83 ? 1.914 -6.249 -2.372 1.00 98.56 83 SER A C 1
ATOM 671 O O . SER A 1 83 ? 1.204 -7.112 -1.866 1.00 98.56 83 SER A O 1
ATOM 673 N N . TRP A 1 84 ? 2.680 -5.441 -1.634 1.00 98.69 84 TRP A N 1
ATOM 674 C CA . TRP A 1 84 ? 2.737 -5.519 -0.176 1.00 98.69 84 TRP A CA 1
ATOM 675 C C . TRP A 1 84 ? 1.364 -5.298 0.474 1.00 98.69 84 TRP A C 1
ATOM 677 O O . TRP A 1 84 ? 0.990 -6.073 1.351 1.00 98.69 84 TRP A O 1
ATOM 687 N N . ARG A 1 85 ? 0.562 -4.337 -0.003 1.00 98.75 85 ARG A N 1
ATOM 688 C CA . ARG A 1 85 ? -0.823 -4.147 0.478 1.00 98.75 85 ARG A CA 1
ATOM 689 C C . ARG A 1 85 ? -1.642 -5.435 0.383 1.00 98.75 85 ARG A C 1
ATOM 691 O O . ARG A 1 85 ? -2.290 -5.816 1.350 1.00 98.75 85 ARG A O 1
ATOM 698 N N . VAL A 1 86 ? -1.566 -6.128 -0.757 1.00 98.88 86 VAL A N 1
ATOM 699 C CA . VAL A 1 86 ? -2.317 -7.372 -0.993 1.00 98.88 86 VAL A CA 1
ATOM 700 C C . VAL A 1 86 ? -1.810 -8.508 -0.109 1.00 98.88 86 VAL A C 1
ATOM 702 O O . VAL A 1 86 ? -2.617 -9.186 0.516 1.00 98.88 86 VAL A O 1
ATOM 705 N N . ARG A 1 87 ? -0.490 -8.672 0.039 1.00 98.88 87 ARG A N 1
ATOM 706 C CA . ARG A 1 87 ? 0.082 -9.663 0.972 1.00 98.88 87 ARG A CA 1
ATOM 707 C C . ARG A 1 87 ? -0.374 -9.419 2.403 1.00 98.88 87 ARG A C 1
ATOM 709 O O . ARG A 1 87 ? -0.741 -10.355 3.103 1.00 98.88 87 ARG A O 1
ATOM 716 N N . PHE A 1 88 ? -0.360 -8.159 2.833 1.00 98.81 88 PHE A N 1
ATOM 717 C CA . PHE A 1 88 ? -0.793 -7.793 4.173 1.00 98.81 88 PHE A CA 1
ATOM 718 C C . PHE A 1 88 ? -2.292 -8.062 4.372 1.00 98.81 88 PHE A C 1
ATOM 720 O O . PHE A 1 88 ? -2.661 -8.682 5.365 1.00 98.81 88 PHE A O 1
ATOM 727 N N . ALA A 1 89 ? -3.138 -7.695 3.404 1.00 98.81 89 ALA A N 1
ATOM 728 C CA . ALA A 1 89 ? -4.571 -7.985 3.435 1.00 98.81 89 ALA A CA 1
ATOM 729 C C . ALA A 1 89 ? -4.867 -9.492 3.503 1.00 98.81 89 ALA A C 1
ATOM 731 O O . ALA A 1 89 ? -5.643 -9.923 4.352 1.00 98.81 89 ALA A O 1
ATOM 732 N N . LEU A 1 90 ? -4.224 -10.300 2.651 1.00 98.69 90 LEU A N 1
ATOM 733 C CA . LEU A 1 90 ? -4.388 -11.758 2.645 1.00 98.69 90 LEU A CA 1
ATOM 734 C C . LEU A 1 90 ? -4.006 -12.364 4.003 1.00 98.69 90 LEU A C 1
ATOM 736 O O . LEU A 1 90 ? -4.758 -13.176 4.540 1.00 98.69 90 LEU A O 1
ATOM 740 N N . ASN A 1 91 ? -2.900 -11.905 4.601 1.00 98.62 91 ASN A N 1
ATOM 741 C CA . ASN A 1 91 ? -2.467 -12.354 5.924 1.00 98.62 91 ASN A CA 1
ATOM 742 C C . ASN A 1 91 ? -3.479 -11.984 7.024 1.00 98.62 91 ASN A C 1
ATOM 744 O O . ASN A 1 91 ? -3.834 -12.845 7.826 1.00 98.62 91 ASN A O 1
ATOM 748 N N . LEU A 1 92 ? -3.983 -10.741 7.048 1.00 98.56 92 LEU A N 1
ATOM 749 C CA . LEU A 1 92 ? -5.005 -10.296 8.014 1.00 98.56 92 LEU A CA 1
ATOM 750 C C . LEU A 1 92 ? -6.283 -11.135 7.918 1.00 98.56 92 LEU A C 1
ATOM 752 O O . LEU A 1 92 ? -6.819 -11.597 8.930 1.00 98.56 92 LEU A O 1
ATOM 756 N N . LYS A 1 93 ? -6.736 -11.394 6.688 1.00 97.94 93 LYS A N 1
ATOM 757 C CA . LYS A 1 93 ? -7.924 -12.212 6.423 1.00 97.94 93 LYS A CA 1
ATOM 758 C C . LYS A 1 93 ? -7.684 -13.709 6.652 1.00 97.94 93 LYS A C 1
ATOM 760 O O . LYS A 1 93 ? -8.643 -14.472 6.700 1.00 97.94 93 LYS A O 1
ATOM 765 N N . GLY A 1 94 ? -6.434 -14.135 6.852 1.00 97.25 94 GLY A N 1
ATOM 766 C CA . GLY A 1 94 ? -6.068 -15.540 7.040 1.00 97.25 94 GLY A CA 1
ATOM 767 C C . GLY A 1 94 ? -6.232 -16.381 5.771 1.00 97.25 94 GLY A C 1
ATOM 768 O O . GLY A 1 94 ? -6.437 -17.590 5.859 1.00 97.25 94 GLY A O 1
ATOM 769 N N . LEU A 1 95 ? -6.175 -15.749 4.597 1.00 97.12 95 LEU A N 1
ATOM 770 C CA . LEU A 1 95 ? -6.349 -16.415 3.312 1.00 97.12 95 LEU A CA 1
ATOM 771 C C . LEU A 1 95 ? -5.016 -16.998 2.843 1.00 97.12 95 LEU A C 1
ATOM 773 O O . LEU A 1 95 ? -4.023 -16.284 2.710 1.00 97.12 95 LEU A O 1
ATOM 777 N N . SER A 1 96 ? -5.006 -18.303 2.575 1.00 96.50 96 SER A N 1
ATOM 778 C CA . SER A 1 96 ? -3.855 -18.982 1.976 1.00 96.50 96 SER A CA 1
ATOM 779 C C . SER A 1 96 ? -3.803 -18.707 0.475 1.00 96.50 96 SER A C 1
ATOM 781 O O . SER A 1 96 ? -4.836 -18.704 -0.192 1.00 96.50 96 SER A O 1
ATOM 783 N N . TYR A 1 97 ? -2.604 -18.495 -0.062 1.00 97.94 97 TYR A N 1
ATOM 784 C CA . TYR A 1 97 ? -2.405 -18.182 -1.475 1.00 97.94 97 TYR A CA 1
ATOM 785 C C . TYR A 1 97 ? -1.072 -18.728 -1.992 1.00 97.94 97 TYR A C 1
ATOM 787 O O . TYR A 1 97 ? -0.103 -18.871 -1.247 1.00 97.94 97 TYR A O 1
ATOM 795 N N . GLU A 1 98 ? -1.014 -19.004 -3.292 1.00 98.06 98 GLU A N 1
ATOM 796 C CA . GLU A 1 98 ? 0.232 -19.258 -4.010 1.00 98.06 98 GLU A CA 1
ATOM 797 C C . GLU A 1 98 ? 0.903 -17.923 -4.353 1.00 98.06 98 GLU A C 1
ATOM 799 O O . GLU A 1 98 ? 0.315 -17.071 -5.019 1.00 98.06 98 GLU A O 1
ATOM 804 N N . TYR A 1 99 ? 2.152 -17.736 -3.928 1.00 98.19 99 TYR A N 1
ATOM 805 C CA . TYR A 1 99 ? 2.963 -16.589 -4.331 1.00 98.19 99 TYR A CA 1
ATOM 806 C C . TYR A 1 99 ? 3.647 -16.874 -5.673 1.00 98.19 99 TYR A C 1
ATOM 808 O O . TYR A 1 99 ? 4.492 -17.765 -5.755 1.00 98.19 99 TYR A O 1
ATOM 816 N N . ARG A 1 100 ? 3.349 -16.083 -6.710 1.00 98.00 100 ARG A N 1
ATOM 817 C CA . ARG A 1 100 ? 4.070 -16.102 -7.992 1.00 98.00 100 ARG A CA 1
ATOM 818 C C . ARG A 1 100 ? 4.930 -14.856 -8.127 1.00 98.00 100 ARG A C 1
ATOM 820 O O . ARG A 1 100 ? 4.417 -13.746 -8.246 1.00 98.00 100 ARG A O 1
ATOM 827 N N . ALA A 1 101 ? 6.244 -15.040 -8.096 1.00 98.00 101 ALA A N 1
ATOM 828 C CA . ALA A 1 101 ? 7.180 -13.940 -8.275 1.00 98.00 101 ALA A CA 1
ATOM 829 C C . ALA A 1 101 ? 7.138 -13.411 -9.716 1.00 98.00 101 ALA A C 1
ATOM 831 O O . ALA A 1 101 ? 7.093 -14.193 -10.661 1.00 98.00 101 ALA A O 1
ATOM 832 N N . VAL A 1 102 ? 7.188 -12.087 -9.861 1.00 97.31 102 VAL A N 1
ATOM 833 C CA . VAL A 1 102 ? 7.399 -11.393 -11.137 1.00 97.31 102 VAL A CA 1
ATOM 834 C C . VAL A 1 102 ? 8.543 -10.410 -10.940 1.00 97.31 102 VAL A C 1
ATOM 836 O O . VAL A 1 102 ? 8.413 -9.410 -10.229 1.00 97.31 102 VAL A O 1
ATOM 839 N N . ASN A 1 103 ? 9.695 -10.705 -11.530 1.00 94.44 103 ASN A N 1
ATOM 840 C CA . ASN A 1 103 ? 10.909 -9.929 -11.345 1.00 94.44 103 ASN A CA 1
ATOM 841 C C . ASN A 1 103 ? 10.895 -8.655 -12.202 1.00 94.44 103 ASN A C 1
ATOM 843 O O . ASN A 1 103 ? 11.212 -8.674 -13.395 1.00 94.44 103 ASN A O 1
ATOM 847 N N . LEU A 1 104 ? 10.591 -7.526 -11.556 1.00 92.62 104 LEU A N 1
ATOM 848 C CA . LEU A 1 104 ? 10.538 -6.225 -12.227 1.00 92.62 104 LEU A CA 1
ATOM 849 C C . LEU A 1 104 ? 11.904 -5.714 -12.695 1.00 92.62 104 LEU A C 1
ATOM 851 O O . LEU A 1 104 ? 11.960 -4.922 -13.637 1.00 92.62 104 LEU A O 1
ATOM 855 N N . ASP A 1 105 ? 12.990 -6.164 -12.060 1.00 88.81 105 ASP A N 1
ATOM 856 C CA . ASP A 1 105 ? 14.358 -5.798 -12.442 1.00 88.81 105 ASP A CA 1
ATOM 857 C C . ASP A 1 105 ? 14.783 -6.516 -13.738 1.00 88.81 105 ASP A C 1
ATOM 859 O O . ASP A 1 105 ? 15.586 -5.985 -14.501 1.00 88.81 105 ASP A O 1
ATOM 863 N N . LYS A 1 106 ? 14.212 -7.698 -14.013 1.00 91.12 106 LYS A N 1
ATOM 864 C CA . LYS A 1 106 ? 14.415 -8.464 -15.256 1.00 91.12 106 LYS A CA 1
ATOM 865 C C . LYS A 1 106 ? 13.374 -8.176 -16.340 1.00 91.12 106 LYS A C 1
ATOM 867 O O . LYS A 1 106 ? 13.477 -8.726 -17.431 1.00 91.12 106 LYS A O 1
ATOM 872 N N . GLY A 1 107 ? 12.376 -7.340 -16.055 1.00 92.19 107 GLY A N 1
ATOM 873 C CA . GLY A 1 107 ? 11.323 -7.013 -17.016 1.00 92.19 107 GLY A CA 1
ATOM 874 C C . GLY A 1 107 ? 10.290 -8.124 -17.234 1.00 92.19 107 GLY A C 1
ATOM 875 O O . GLY A 1 107 ? 9.608 -8.106 -18.253 1.00 92.19 107 GLY A O 1
ATOM 876 N N . GLU A 1 108 ? 10.138 -9.077 -16.306 1.00 95.69 108 GLU A N 1
ATOM 877 C CA . GLU A 1 108 ? 9.211 -10.216 -16.462 1.00 95.69 108 GLU A CA 1
ATOM 878 C C . GLU A 1 108 ? 7.737 -9.791 -16.611 1.00 95.69 108 GLU A C 1
ATOM 880 O O . GLU A 1 108 ? 6.934 -10.512 -17.202 1.00 95.69 108 GLU A O 1
ATOM 885 N N . GLN A 1 109 ? 7.380 -8.588 -16.154 1.00 95.56 109 GLN A N 1
ATOM 886 C CA . GLN A 1 109 ? 6.061 -7.984 -16.360 1.00 95.56 109 GLN A CA 1
ATOM 887 C C . GLN A 1 109 ? 5.731 -7.679 -17.832 1.00 95.56 109 GLN A C 1
ATOM 889 O O . GLN A 1 109 ? 4.573 -7.432 -18.152 1.00 95.56 109 GLN A O 1
ATOM 894 N N . PHE A 1 110 ? 6.729 -7.675 -18.720 1.00 95.62 110 PHE A N 1
ATOM 895 C CA . PHE A 1 110 ? 6.559 -7.439 -20.158 1.00 95.62 110 PHE A CA 1
ATOM 896 C C . PHE A 1 110 ? 6.498 -8.740 -20.973 1.00 95.62 110 PHE A C 1
ATOM 898 O O . PHE A 1 110 ? 6.483 -8.703 -22.200 1.00 95.62 110 PHE A O 1
ATOM 905 N N . THR A 1 111 ? 6.489 -9.900 -20.311 1.00 96.81 111 THR A N 1
ATOM 906 C CA . THR A 1 111 ? 6.291 -11.190 -20.984 1.00 96.81 111 THR A CA 1
ATOM 907 C C . THR A 1 111 ? 4.876 -11.298 -21.548 1.00 96.81 111 THR A C 1
ATOM 909 O O . THR A 1 111 ? 3.927 -10.743 -20.992 1.00 96.81 111 THR A O 1
ATOM 912 N N . SER A 1 112 ? 4.718 -12.057 -22.635 1.00 96.44 112 SER A N 1
ATOM 913 C CA . SER A 1 112 ? 3.411 -12.282 -23.270 1.00 96.44 112 SER A CA 1
ATOM 914 C C . SER A 1 112 ? 2.408 -12.972 -22.337 1.00 96.44 112 SER A C 1
ATOM 916 O O . SER A 1 112 ? 1.197 -12.796 -22.439 1.00 96.44 112 SER A O 1
ATOM 918 N N . GLU A 1 113 ? 2.920 -13.769 -21.404 1.00 94.81 113 GLU A N 1
ATOM 919 C CA . GLU A 1 113 ? 2.173 -14.482 -20.384 1.00 94.81 113 GLU A CA 1
ATOM 920 C C . GLU A 1 113 ? 1.622 -13.519 -19.334 1.00 94.81 113 GLU A C 1
ATOM 922 O O . GLU A 1 113 ? 0.465 -13.651 -18.938 1.00 94.81 113 GLU A O 1
ATOM 927 N N . PHE A 1 114 ? 2.424 -12.540 -18.901 1.00 96.81 114 PHE A N 1
ATOM 928 C CA . PHE A 1 114 ? 1.978 -11.533 -17.942 1.00 96.81 114 PHE A CA 1
ATOM 929 C C . PHE A 1 114 ? 1.077 -10.473 -18.585 1.00 96.81 114 PHE A C 1
ATOM 931 O O . PHE A 1 114 ? 0.127 -10.026 -17.948 1.00 96.81 114 PHE A O 1
ATOM 938 N N . ASP A 1 115 ? 1.314 -10.114 -19.849 1.00 96.00 115 ASP A N 1
ATOM 939 C CA . ASP A 1 115 ? 0.464 -9.187 -20.611 1.00 96.00 115 ASP A CA 1
ATOM 940 C C . ASP A 1 115 ? -1.007 -9.639 -20.640 1.00 96.00 115 ASP A C 1
ATOM 942 O O . ASP A 1 115 ? -1.914 -8.855 -20.361 1.00 96.00 115 ASP A O 1
ATOM 946 N N . LYS A 1 116 ? -1.239 -10.946 -20.832 1.00 96.38 116 LYS A N 1
ATOM 947 C CA . LYS A 1 116 ? -2.578 -11.560 -20.768 1.00 96.38 116 LYS A CA 1
ATOM 948 C C . LYS A 1 116 ? -3.267 -11.393 -19.410 1.00 96.38 116 LYS A C 1
ATOM 950 O O . LYS A 1 116 ? -4.491 -11.454 -19.347 1.00 96.38 116 LYS A O 1
ATOM 955 N N . LEU A 1 117 ? -2.501 -11.230 -18.329 1.00 97.12 117 LEU A N 1
ATOM 956 C CA . LEU A 1 117 ? -3.024 -11.026 -16.976 1.00 97.12 117 LEU A CA 1
ATOM 957 C C . LEU A 1 117 ? -3.267 -9.546 -16.678 1.00 97.12 117 LEU A C 1
ATOM 959 O O . LEU A 1 117 ? -4.256 -9.195 -16.039 1.00 97.12 117 LEU A O 1
ATOM 963 N N . ASN A 1 118 ? -2.342 -8.681 -17.094 1.00 97.38 118 ASN A N 1
ATOM 964 C CA . ASN A 1 118 ? -2.451 -7.246 -16.902 1.00 97.38 118 ASN A CA 1
ATOM 965 C C . ASN A 1 118 ? -1.711 -6.481 -18.016 1.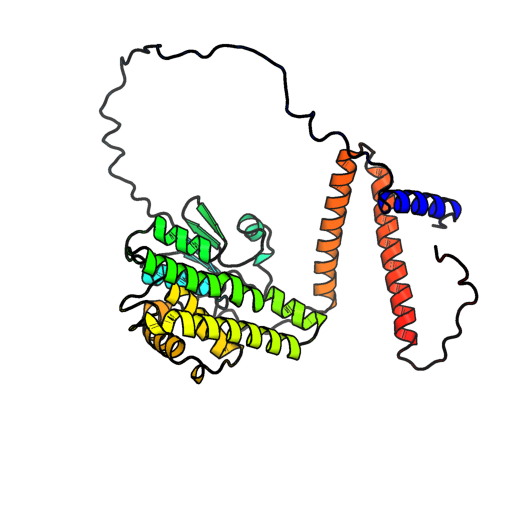00 97.38 118 ASN A C 1
ATOM 967 O O . ASN A 1 118 ? -0.488 -6.331 -17.921 1.00 97.38 118 ASN A O 1
ATOM 971 N N . PRO A 1 119 ? -2.431 -5.891 -18.989 1.00 94.75 119 PRO A N 1
ATOM 972 C CA . PRO A 1 119 ? -1.823 -5.152 -20.100 1.00 94.75 119 PRO A CA 1
ATOM 973 C C . PRO A 1 119 ? -1.197 -3.814 -19.672 1.00 94.75 119 PRO A C 1
ATOM 975 O O . PRO A 1 119 ? -0.530 -3.147 -20.455 1.00 94.75 119 PRO A O 1
ATOM 978 N N . LEU A 1 120 ? -1.393 -3.383 -18.417 1.00 94.62 120 LEU A N 1
ATOM 979 C CA . LEU A 1 120 ? -0.635 -2.265 -17.843 1.00 94.62 120 LEU A CA 1
ATOM 980 C C . LEU A 1 120 ? 0.757 -2.685 -17.343 1.00 94.62 120 LEU A C 1
ATOM 982 O O . LEU A 1 120 ? 1.521 -1.830 -16.898 1.00 94.62 120 LEU A O 1
ATOM 986 N N . HIS A 1 121 ? 1.086 -3.980 -17.382 1.00 96.00 121 HIS A N 1
ATOM 987 C CA . HIS A 1 121 ? 2.373 -4.538 -16.957 1.00 96.00 121 HIS A CA 1
ATOM 988 C C . HIS A 1 121 ? 2.758 -4.168 -15.516 1.00 96.00 121 HIS A C 1
ATOM 990 O O . HIS A 1 121 ? 3.926 -3.939 -15.193 1.00 96.00 121 HIS A O 1
ATOM 996 N N . TYR A 1 122 ? 1.771 -4.102 -14.620 1.00 96.06 122 TYR A N 1
ATOM 997 C CA . TYR A 1 122 ? 1.990 -3.812 -13.205 1.00 96.06 122 TYR A CA 1
ATOM 998 C C . TYR A 1 122 ? 1.650 -5.004 -12.317 1.00 96.06 122 TYR A C 1
ATOM 1000 O O . TYR A 1 122 ? 0.677 -5.720 -12.538 1.00 96.06 122 TYR A O 1
ATOM 1008 N N . VAL A 1 123 ? 2.432 -5.163 -11.251 1.00 97.88 123 VAL A N 1
ATOM 1009 C CA . VAL A 1 123 ? 2.075 -5.995 -10.097 1.00 97.88 123 VAL A CA 1
ATOM 1010 C C . VAL A 1 123 ? 1.450 -5.127 -8.999 1.00 97.88 123 VAL A C 1
ATOM 1012 O O . VAL A 1 123 ? 1.880 -3.982 -8.810 1.00 97.88 123 VAL A O 1
ATOM 1015 N N . PRO A 1 124 ? 0.495 -5.651 -8.212 1.00 98.56 124 PRO A N 1
ATOM 1016 C CA . PRO A 1 124 ? 0.036 -7.041 -8.158 1.00 98.56 124 PRO A CA 1
ATOM 1017 C C . PRO A 1 124 ? -1.037 -7.400 -9.191 1.00 98.56 124 PRO A C 1
ATOM 1019 O O . PRO A 1 124 ? -1.764 -6.531 -9.669 1.00 98.56 124 PRO A O 1
ATOM 1022 N N . VAL A 1 125 ? -1.169 -8.706 -9.435 1.00 98.81 125 VAL A N 1
ATOM 1023 C CA . VAL A 1 125 ? -2.365 -9.327 -10.025 1.00 98.81 125 VAL A CA 1
ATOM 1024 C C . VAL A 1 125 ? -2.803 -10.470 -9.114 1.00 98.81 125 VAL A C 1
ATOM 1026 O O . VAL A 1 125 ? -1.977 -11.300 -8.729 1.00 98.81 125 VAL A O 1
ATOM 1029 N N . LEU A 1 126 ? -4.082 -10.498 -8.751 1.00 98.75 126 LEU A N 1
ATOM 1030 C CA . LEU A 1 126 ? -4.706 -11.601 -8.029 1.00 98.75 126 LEU A CA 1
ATOM 1031 C C . LEU A 1 126 ? -5.466 -12.477 -9.027 1.00 98.75 126 LEU A C 1
ATOM 1033 O O . LEU A 1 126 ? -6.258 -11.964 -9.815 1.00 98.75 126 LEU A O 1
ATOM 1037 N N . VAL A 1 127 ? -5.247 -13.785 -8.968 1.00 98.50 127 VAL A N 1
ATOM 1038 C CA . VAL A 1 127 ? -6.090 -14.783 -9.631 1.00 98.50 127 VAL A CA 1
ATOM 1039 C C . VAL A 1 127 ? -6.793 -15.590 -8.555 1.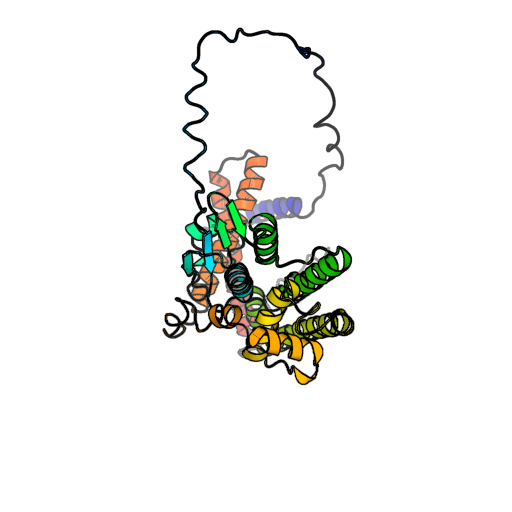00 98.50 127 VAL A C 1
ATOM 1041 O O . VAL A 1 127 ? -6.155 -16.060 -7.615 1.00 98.50 127 VAL A O 1
ATOM 1044 N N . ASP A 1 128 ? -8.101 -15.739 -8.677 1.00 97.62 128 ASP A N 1
ATOM 1045 C CA . ASP A 1 128 ? -8.934 -16.449 -7.718 1.00 97.62 128 ASP A CA 1
ATOM 1046 C C . ASP A 1 128 ? -9.988 -17.276 -8.465 1.00 97.62 128 ASP A C 1
ATOM 1048 O O . ASP A 1 128 ? -11.054 -16.783 -8.844 1.00 97.62 128 ASP A O 1
ATOM 1052 N N . GLY A 1 129 ? -9.648 -18.542 -8.724 1.00 94.56 129 GLY A N 1
ATOM 1053 C CA . GLY A 1 129 ? -10.381 -19.367 -9.685 1.00 94.56 129 GLY A CA 1
ATOM 1054 C C . GLY A 1 129 ? -10.271 -18.770 -11.088 1.00 94.56 129 GLY A C 1
ATOM 1055 O O . GLY A 1 129 ? -9.166 -18.525 -11.567 1.00 94.56 129 GLY A O 1
ATOM 1056 N N . ASP A 1 130 ? -11.416 -18.498 -11.711 1.00 93.62 130 ASP A N 1
ATOM 1057 C CA . ASP A 1 130 ? -11.498 -17.920 -13.060 1.00 93.62 130 ASP A CA 1
ATOM 1058 C C . ASP A 1 130 ? -11.433 -16.382 -13.070 1.00 93.62 130 ASP A C 1
ATOM 1060 O O . ASP A 1 130 ? -11.439 -15.755 -14.130 1.00 93.62 130 ASP A O 1
ATOM 1064 N N . VAL A 1 131 ? -11.382 -15.750 -11.892 1.00 96.81 131 VAL A N 1
ATOM 1065 C CA . VAL A 1 131 ? -11.371 -14.291 -11.758 1.00 96.81 131 VAL A CA 1
ATOM 1066 C C . VAL A 1 131 ? -9.932 -13.782 -11.714 1.00 96.81 131 VAL A C 1
ATOM 1068 O O . VAL A 1 131 ? -9.145 -14.197 -10.865 1.00 96.81 131 VAL A O 1
ATOM 1071 N N . VAL A 1 132 ? -9.601 -12.844 -12.605 1.00 98.00 132 VAL A N 1
ATOM 1072 C CA . VAL A 1 132 ? -8.301 -12.157 -12.656 1.00 98.00 132 VAL A CA 1
ATOM 1073 C C . VAL A 1 132 ? -8.516 -10.673 -12.389 1.00 98.00 132 VAL A C 1
ATOM 1075 O O . VAL A 1 132 ? -9.279 -10.018 -13.095 1.00 98.00 132 VAL A O 1
ATOM 1078 N N . ILE A 1 133 ? -7.847 -10.138 -11.368 1.00 98.50 133 ILE A N 1
ATOM 1079 C CA . ILE A 1 133 ? -7.984 -8.738 -10.954 1.00 98.50 133 ILE A CA 1
ATOM 1080 C C . ILE A 1 133 ? -6.593 -8.132 -10.815 1.00 98.50 133 ILE A C 1
ATOM 1082 O O . ILE A 1 133 ? -5.756 -8.611 -10.048 1.00 98.50 133 ILE A O 1
ATOM 1086 N N . SER A 1 134 ? -6.354 -7.050 -11.544 1.00 97.00 134 SER A N 1
ATOM 1087 C CA . SER A 1 134 ? -5.211 -6.161 -11.350 1.00 97.00 134 SER A CA 1
ATOM 1088 C C . SER A 1 134 ? -5.650 -4.903 -10.588 1.00 97.00 134 SER A C 1
ATOM 1090 O O . SER A 1 134 ? -6.842 -4.642 -10.454 1.00 97.00 134 SER A O 1
ATOM 1092 N N . ASP A 1 135 ? -4.683 -4.135 -10.078 1.00 96.94 135 ASP A N 1
ATOM 1093 C CA . ASP A 1 135 ? -4.870 -2.993 -9.162 1.00 96.94 135 ASP A CA 1
ATOM 1094 C C . ASP A 1 135 ? -5.109 -3.388 -7.692 1.00 96.94 135 ASP A C 1
ATOM 1096 O O . ASP A 1 135 ? -6.096 -4.018 -7.320 1.00 96.94 135 ASP A O 1
ATOM 1100 N N . SER A 1 136 ? -4.194 -2.967 -6.810 1.00 98.44 136 SER A N 1
ATOM 1101 C CA . SER A 1 136 ? -4.261 -3.300 -5.379 1.00 98.44 136 SER A CA 1
ATOM 1102 C C . SER A 1 136 ? -5.534 -2.807 -4.681 1.00 98.44 136 SER A C 1
ATOM 1104 O O . SER A 1 136 ? -5.953 -3.421 -3.709 1.00 98.44 136 SER A O 1
ATOM 1106 N N . TYR A 1 137 ? -6.145 -1.712 -5.137 1.00 98.50 137 TYR A N 1
ATOM 1107 C CA . TYR A 1 137 ? -7.382 -1.188 -4.562 1.00 98.50 137 TYR A CA 1
ATOM 1108 C C . TYR A 1 137 ? -8.586 -2.031 -4.971 1.00 98.50 137 TYR A C 1
ATOM 1110 O O . TYR A 1 137 ? -9.340 -2.460 -4.100 1.00 98.50 137 TYR A O 1
ATOM 1118 N N . ALA A 1 138 ? -8.709 -2.359 -6.259 1.00 98.56 138 ALA A N 1
ATOM 1119 C CA . ALA A 1 138 ? -9.759 -3.251 -6.748 1.00 98.56 138 ALA A CA 1
ATOM 1120 C C . ALA A 1 138 ? -9.653 -4.656 -6.129 1.00 98.56 138 ALA A C 1
ATOM 1122 O O . ALA A 1 138 ? -10.653 -5.197 -5.660 1.00 98.56 138 ALA A O 1
ATOM 1123 N N . ILE A 1 139 ? -8.436 -5.208 -6.039 1.00 98.81 139 ILE A N 1
ATOM 1124 C CA . ILE A 1 139 ? -8.175 -6.501 -5.388 1.00 98.81 139 ILE A CA 1
ATOM 1125 C C . ILE A 1 139 ? -8.681 -6.501 -3.940 1.00 98.81 139 ILE A C 1
ATOM 1127 O O . ILE A 1 139 ? -9.339 -7.447 -3.517 1.00 98.81 139 ILE A O 1
ATOM 1131 N N . LEU A 1 140 ? -8.383 -5.457 -3.161 1.00 98.69 140 LEU A N 1
ATOM 1132 C CA . LEU A 1 140 ? -8.786 -5.396 -1.754 1.00 98.69 140 LEU A CA 1
ATOM 1133 C C . LEU A 1 140 ? -10.302 -5.247 -1.576 1.00 98.69 140 LEU A C 1
ATOM 1135 O O . LEU A 1 140 ? -10.842 -5.829 -0.638 1.00 98.69 140 LEU A O 1
ATOM 1139 N N . LEU A 1 141 ? -10.984 -4.521 -2.467 1.00 98.50 141 LEU A N 1
ATOM 1140 C CA . LEU A 1 141 ? -12.448 -4.453 -2.464 1.00 98.50 141 LEU A CA 1
ATOM 1141 C C . LEU A 1 141 ? -13.077 -5.805 -2.807 1.00 98.50 141 LEU A C 1
ATOM 1143 O O . LEU A 1 141 ? -13.956 -6.262 -2.086 1.00 98.50 141 LEU A O 1
ATOM 1147 N N . TYR A 1 142 ? -12.569 -6.485 -3.836 1.00 98.56 142 TYR A N 1
ATOM 1148 C CA . TYR A 1 142 ? -13.016 -7.831 -4.191 1.00 98.56 142 TYR A CA 1
ATOM 1149 C C . TYR A 1 142 ? -12.837 -8.826 -3.037 1.00 98.56 142 TYR A C 1
ATOM 1151 O O . TYR A 1 142 ? -13.746 -9.590 -2.719 1.00 98.56 142 TYR A O 1
ATOM 1159 N N . LEU A 1 143 ? -11.676 -8.806 -2.371 1.00 98.06 143 LEU A N 1
ATOM 1160 C CA . LEU A 1 143 ? -11.427 -9.675 -1.220 1.00 98.06 143 LEU A CA 1
ATOM 1161 C C . LEU A 1 143 ? -12.387 -9.381 -0.062 1.00 98.06 143 LEU A C 1
ATOM 1163 O O . LEU A 1 143 ? -12.764 -10.304 0.657 1.00 98.06 143 LEU A O 1
ATOM 1167 N N . GLU A 1 144 ? -12.773 -8.120 0.126 1.00 97.25 144 GLU A N 1
ATOM 1168 C CA . GLU A 1 144 ? -13.744 -7.733 1.146 1.00 97.25 144 GLU A CA 1
ATOM 1169 C C . GLU A 1 144 ? -15.165 -8.206 0.816 1.00 97.25 144 GLU A C 1
ATOM 1171 O O . GLU A 1 144 ? -15.880 -8.637 1.716 1.00 97.25 144 GLU A O 1
ATOM 1176 N N . GLU A 1 145 ? -15.553 -8.180 -0.460 1.00 96.81 145 GLU A N 1
ATOM 1177 C CA . GLU A 1 145 ? -16.866 -8.639 -0.931 1.00 96.81 145 GLU A CA 1
ATOM 1178 C C . GLU A 1 145 ? -16.985 -10.160 -1.052 1.00 96.81 145 GLU A C 1
ATOM 1180 O O . GLU A 1 145 ? -18.083 -10.691 -0.951 1.00 96.81 145 GLU A O 1
ATOM 1185 N N . LYS A 1 146 ? -15.889 -10.888 -1.284 1.00 96.69 146 LYS A N 1
ATOM 1186 C CA . LYS A 1 146 ? -15.933 -12.353 -1.419 1.00 96.69 146 LYS A CA 1
ATOM 1187 C C . LYS A 1 146 ? -15.650 -13.083 -0.108 1.00 96.69 146 LYS A C 1
ATOM 1189 O O . LYS A 1 146 ? -16.262 -14.113 0.174 1.00 96.69 146 LYS A O 1
ATOM 1194 N N . TYR A 1 147 ? -14.718 -12.574 0.698 1.00 96.25 147 TYR A N 1
ATOM 1195 C CA . TYR A 1 147 ? -14.258 -13.222 1.928 1.00 96.25 147 TYR A CA 1
ATOM 1196 C C . TYR A 1 147 ? -14.667 -12.396 3.148 1.00 96.25 147 TYR A C 1
ATOM 1198 O O . TYR A 1 147 ? -13.885 -11.620 3.697 1.00 96.25 147 TYR A O 1
ATOM 1206 N N . HIS A 1 148 ? -15.911 -12.571 3.592 1.00 93.62 148 HIS A N 1
ATOM 1207 C CA . HIS A 1 148 ? -16.503 -11.757 4.661 1.00 93.62 148 HIS A CA 1
ATOM 1208 C C . HIS A 1 148 ? -15.875 -11.979 6.049 1.00 93.62 148 HIS A C 1
ATOM 1210 O O . HIS A 1 148 ? -16.071 -11.171 6.957 1.00 93.62 148 HIS A O 1
ATOM 1216 N N . GLN A 1 149 ? -15.131 -13.072 6.257 1.00 92.19 149 GLN A N 1
ATOM 1217 C CA . GLN A 1 149 ? -14.439 -13.311 7.522 1.00 92.19 149 GLN A CA 1
ATOM 1218 C C . GLN A 1 149 ? -13.327 -12.273 7.714 1.00 92.19 149 GLN A C 1
ATOM 1220 O O . GLN A 1 149 ? -12.554 -12.005 6.794 1.00 92.19 149 GLN A O 1
ATOM 1225 N N . ARG A 1 150 ? -13.228 -11.721 8.933 1.00 94.62 150 ARG A N 1
ATOM 1226 C CA . ARG A 1 150 ? -12.245 -10.682 9.302 1.00 94.62 150 ARG A CA 1
ATOM 1227 C C . ARG A 1 150 ? -12.323 -9.485 8.332 1.00 94.62 150 ARG A C 1
ATOM 1229 O O . ARG A 1 150 ? -11.451 -9.331 7.469 1.00 94.62 150 ARG A O 1
ATOM 1236 N N . PRO A 1 151 ? -13.408 -8.696 8.402 1.00 97.12 151 PRO A N 1
ATOM 1237 C CA . PRO A 1 151 ? -13.626 -7.586 7.484 1.00 97.12 151 PRO A CA 1
ATOM 1238 C C . PRO A 1 151 ? -12.526 -6.534 7.637 1.00 97.12 151 PRO A C 1
ATOM 1240 O O . PRO A 1 151 ? -12.103 -6.211 8.746 1.00 97.12 151 PRO A O 1
ATOM 1243 N N . LEU A 1 152 ? -12.065 -6.001 6.509 1.00 98.19 152 LEU A N 1
ATOM 1244 C CA . LEU A 1 152 ? -11.118 -4.888 6.453 1.00 98.19 152 LEU A CA 1
ATOM 1245 C C . LEU A 1 152 ? -11.831 -3.550 6.256 1.00 98.19 152 LEU A C 1
ATOM 1247 O O . LEU A 1 152 ? -11.173 -2.520 6.125 1.00 98.19 152 LEU A O 1
ATOM 1251 N N . LEU A 1 153 ? -13.160 -3.528 6.267 1.00 97.94 153 LEU A N 1
ATOM 1252 C CA . LEU A 1 153 ? -13.932 -2.301 6.335 1.00 97.94 153 LEU A CA 1
ATOM 1253 C C . LEU A 1 153 ? -14.948 -2.363 7.481 1.00 97.94 153 LEU A C 1
ATOM 1255 O O . LEU A 1 153 ? -15.587 -3.394 7.685 1.00 97.94 153 LEU A O 1
ATOM 1259 N N . PRO A 1 154 ? -15.146 -1.250 8.203 1.00 96.25 154 PRO A N 1
ATOM 1260 C CA . PRO A 1 154 ? -16.187 -1.167 9.215 1.00 96.25 154 PRO A CA 1
ATOM 1261 C C . PRO A 1 154 ? -17.582 -1.193 8.573 1.00 96.25 154 PRO A C 1
ATOM 1263 O O . PRO A 1 154 ? -17.756 -0.907 7.379 1.00 96.25 154 PRO A O 1
ATOM 1266 N N . VAL A 1 155 ? -18.581 -1.519 9.394 1.00 95.44 155 VAL A N 1
ATOM 1267 C CA . VAL A 1 155 ? -19.994 -1.570 8.989 1.00 95.44 155 VAL A CA 1
ATOM 1268 C C . VAL A 1 155 ? -20.574 -0.158 8.889 1.00 95.44 155 VAL A C 1
ATOM 1270 O O . VAL A 1 155 ? -21.388 0.124 8.011 1.00 95.44 155 VAL A O 1
ATOM 1273 N N . GLU A 1 156 ? -20.131 0.752 9.757 1.00 96.38 156 GLU A N 1
ATOM 1274 C CA . GLU A 1 156 ? -20.619 2.123 9.839 1.00 96.38 156 GLU A CA 1
ATOM 1275 C C . GLU A 1 156 ? -20.266 2.902 8.560 1.00 96.38 156 GLU A C 1
ATOM 1277 O O . GLU A 1 156 ? -19.077 3.079 8.261 1.00 96.38 156 GLU A O 1
ATOM 1282 N N . PRO A 1 157 ? -21.255 3.437 7.816 1.00 97.56 157 PRO A N 1
ATOM 1283 C CA . PRO A 1 157 ? -21.011 4.064 6.517 1.00 97.56 157 PRO A CA 1
ATOM 1284 C C . PRO A 1 157 ? -19.983 5.199 6.550 1.00 97.56 157 PRO A C 1
ATOM 1286 O O . PRO A 1 157 ? -19.152 5.309 5.650 1.00 97.56 157 PRO A O 1
ATOM 1289 N N . GLN A 1 158 ? -19.996 6.028 7.596 1.00 97.12 158 GLN A N 1
ATOM 1290 C CA . GLN A 1 158 ? -19.075 7.157 7.745 1.00 97.12 158 GLN A CA 1
ATOM 1291 C C . GLN A 1 158 ? -17.634 6.680 7.960 1.00 97.12 158 GLN A C 1
ATOM 1293 O O . GLN A 1 158 ? -16.708 7.188 7.327 1.00 97.12 158 GLN A O 1
ATOM 1298 N N . LEU A 1 159 ? -17.438 5.671 8.812 1.00 96.94 159 LEU A N 1
ATOM 1299 C CA . LEU A 1 159 ? -16.115 5.113 9.080 1.00 96.94 159 LEU A CA 1
ATOM 1300 C C . LEU A 1 159 ? -15.600 4.312 7.878 1.00 96.94 159 LEU A C 1
ATOM 1302 O O . LEU A 1 159 ? -14.403 4.324 7.579 1.00 96.94 159 LEU A O 1
ATOM 1306 N N . ARG A 1 160 ? -16.509 3.659 7.146 1.00 98.19 160 ARG A N 1
ATOM 1307 C CA . ARG A 1 160 ? -16.212 2.961 5.894 1.00 98.19 160 ARG A CA 1
ATOM 1308 C C . ARG A 1 160 ? -15.743 3.945 4.831 1.00 98.19 160 ARG A C 1
ATOM 1310 O O . ARG A 1 160 ? -14.695 3.728 4.227 1.00 98.19 160 ARG A O 1
ATOM 1317 N N . ALA A 1 161 ? -16.465 5.051 4.654 1.00 98.50 161 ALA A N 1
ATOM 1318 C CA . ALA A 1 161 ? -16.085 6.120 3.737 1.00 98.50 161 ALA A CA 1
ATOM 1319 C C . ALA A 1 161 ? -14.712 6.710 4.091 1.00 98.50 161 ALA A C 1
ATOM 1321 O O . ALA A 1 161 ? -13.882 6.878 3.202 1.00 98.50 161 ALA A O 1
ATOM 1322 N N . LEU A 1 162 ? -14.434 6.941 5.378 1.00 98.62 162 LEU A N 1
ATOM 1323 C CA . LEU A 1 162 ? -13.134 7.433 5.839 1.00 98.62 162 LEU A CA 1
ATOM 1324 C C . LEU A 1 162 ? -11.988 6.462 5.507 1.00 98.62 162 LEU A C 1
ATOM 1326 O O . LEU A 1 162 ? -10.934 6.885 5.031 1.00 98.62 162 LEU A O 1
ATOM 1330 N N . ASN A 1 163 ? -12.201 5.156 5.700 1.00 98.69 163 ASN A N 1
ATOM 1331 C CA . ASN A 1 163 ? -11.213 4.134 5.351 1.00 98.69 163 ASN A CA 1
ATOM 1332 C C . ASN A 1 163 ? -10.918 4.097 3.848 1.00 98.69 163 ASN A C 1
ATOM 1334 O O . ASN A 1 163 ? -9.754 4.087 3.442 1.00 98.69 163 ASN A O 1
ATOM 1338 N N . LEU A 1 164 ? -11.969 4.120 3.028 1.00 98.62 164 LEU A N 1
ATOM 1339 C CA . LEU A 1 164 ? -11.851 4.149 1.571 1.00 98.62 164 LEU A CA 1
ATOM 1340 C C . LEU A 1 164 ? -11.188 5.443 1.085 1.00 98.62 164 LEU A C 1
ATOM 1342 O O . LEU A 1 164 ? -10.334 5.403 0.204 1.00 98.62 164 LEU A O 1
ATOM 1346 N N . GLN A 1 165 ? -11.511 6.586 1.694 1.00 98.62 165 GLN A N 1
ATOM 1347 C CA . GLN A 1 165 ? -10.889 7.870 1.380 1.00 98.62 165 GLN A CA 1
ATOM 1348 C C . GLN A 1 165 ? -9.385 7.852 1.674 1.00 98.62 165 GLN A C 1
ATOM 1350 O O . GLN A 1 165 ? -8.590 8.231 0.813 1.00 98.62 165 GLN A O 1
ATOM 1355 N N . ALA A 1 166 ? -8.974 7.378 2.854 1.00 98.75 166 ALA A N 1
ATOM 1356 C CA . ALA A 1 166 ? -7.561 7.271 3.211 1.00 98.75 166 ALA A CA 1
ATOM 1357 C C . ALA A 1 166 ? -6.804 6.318 2.268 1.00 98.75 166 ALA A C 1
ATOM 1359 O O . ALA A 1 166 ? -5.733 6.662 1.759 1.00 98.75 166 ALA A O 1
ATOM 1360 N N . ALA A 1 167 ? -7.387 5.153 1.968 1.00 98.69 167 ALA A N 1
ATOM 1361 C CA . ALA A 1 167 ? -6.833 4.205 1.005 1.00 98.69 167 ALA A CA 1
ATOM 1362 C C . ALA A 1 167 ? -6.717 4.811 -0.408 1.00 98.69 167 ALA A C 1
ATOM 1364 O O . ALA A 1 167 ? -5.682 4.654 -1.058 1.00 98.69 167 ALA A O 1
ATOM 1365 N N . SER A 1 168 ? -7.729 5.565 -0.849 1.00 98.44 168 SER A N 1
ATOM 1366 C CA . SER A 1 168 ? -7.765 6.242 -2.151 1.00 98.44 168 SER A CA 1
ATOM 1367 C C . SER A 1 168 ? -6.707 7.343 -2.282 1.00 98.44 168 SER A C 1
ATOM 1369 O O . SER A 1 168 ? -6.035 7.452 -3.310 1.00 98.44 168 SER A O 1
ATOM 1371 N N . ILE A 1 169 ? -6.466 8.127 -1.224 1.00 98.56 169 ILE A N 1
ATOM 1372 C CA . ILE A 1 169 ? -5.379 9.120 -1.213 1.00 98.56 169 ILE A CA 1
ATOM 1373 C C . ILE A 1 169 ? -4.034 8.427 -1.459 1.00 98.56 169 ILE A C 1
ATOM 1375 O O . ILE A 1 169 ? -3.260 8.860 -2.316 1.00 98.56 169 ILE A O 1
ATOM 1379 N N . VAL A 1 170 ? -3.775 7.316 -0.768 1.00 98.50 170 VAL A N 1
ATOM 1380 C CA . VAL A 1 170 ? -2.542 6.543 -0.951 1.00 98.50 170 VAL A CA 1
ATOM 1381 C C . VAL A 1 170 ? -2.467 5.912 -2.350 1.00 98.50 170 VAL A C 1
ATOM 1383 O O . VAL A 1 170 ? -1.395 5.920 -2.967 1.00 98.50 170 VAL A O 1
ATOM 1386 N N . SER A 1 171 ? -3.571 5.353 -2.856 1.00 96.81 171 SER A N 1
ATOM 1387 C CA . SER A 1 171 ? -3.607 4.626 -4.131 1.00 96.81 171 SER A CA 1
ATOM 1388 C C . SER A 1 171 ? -3.555 5.532 -5.357 1.00 96.81 171 SER A C 1
ATOM 1390 O O . SER A 1 171 ? -2.953 5.139 -6.346 1.00 96.81 171 SER A O 1
ATOM 1392 N N . SER A 1 172 ? -4.132 6.733 -5.285 1.00 94.81 172 SER A N 1
ATOM 1393 C CA . SER A 1 172 ? -4.345 7.596 -6.455 1.00 94.81 172 SER A CA 1
ATOM 1394 C C . SER A 1 172 ? -3.490 8.862 -6.426 1.00 94.81 172 SER A C 1
ATOM 1396 O O . SER A 1 172 ? -3.026 9.318 -7.465 1.00 94.81 172 SER A O 1
ATOM 1398 N N . ASN A 1 173 ? -3.237 9.425 -5.239 1.00 93.25 173 ASN A N 1
ATOM 1399 C CA . ASN A 1 173 ? -2.563 10.722 -5.086 1.00 93.25 173 ASN A CA 1
ATOM 1400 C C . ASN A 1 173 ? -1.132 10.616 -4.545 1.00 93.25 173 ASN A C 1
ATOM 1402 O O . ASN A 1 173 ? -0.454 11.632 -4.403 1.00 93.25 173 ASN A O 1
ATOM 1406 N N . MET A 1 174 ? -0.670 9.405 -4.222 1.00 96.94 174 MET A N 1
ATOM 1407 C CA . MET A 1 174 ? 0.678 9.180 -3.702 1.00 96.94 174 MET A CA 1
ATOM 1408 C C . MET A 1 174 ? 1.429 8.136 -4.513 1.00 96.94 174 MET A C 1
ATOM 1410 O O . MET A 1 174 ? 2.376 8.482 -5.214 1.00 96.94 174 MET A O 1
ATOM 1414 N N . GLN A 1 175 ? 1.030 6.863 -4.419 1.00 97.19 175 GLN A N 1
ATOM 1415 C CA . GLN A 1 175 ? 1.796 5.762 -5.003 1.00 97.19 175 GLN A CA 1
ATOM 1416 C C . GLN A 1 175 ? 2.061 5.924 -6.503 1.00 97.19 175 GLN A C 1
ATOM 1418 O O . GLN A 1 175 ? 3.211 5.707 -6.890 1.00 97.19 175 GLN A O 1
ATOM 1423 N N . PRO A 1 176 ? 1.105 6.388 -7.328 1.00 96.06 176 PRO A N 1
ATOM 1424 C CA . PRO A 1 176 ? 1.359 6.569 -8.747 1.00 96.06 176 PRO A CA 1
ATOM 1425 C C . PRO A 1 176 ? 2.415 7.626 -9.058 1.00 96.06 176 PRO A C 1
ATOM 1427 O O . PRO A 1 176 ? 3.116 7.521 -10.055 1.00 96.06 176 PRO A O 1
ATOM 1430 N N . LEU A 1 177 ? 2.586 8.616 -8.182 1.00 95.81 177 LEU A N 1
ATOM 1431 C CA . LEU A 1 177 ? 3.516 9.725 -8.393 1.00 95.81 177 LEU A CA 1
ATOM 1432 C C . LEU A 1 177 ? 4.957 9.365 -8.017 1.00 95.81 177 LEU A C 1
ATOM 1434 O O . LEU A 1 177 ? 5.885 10.032 -8.461 1.00 95.81 177 LEU A O 1
ATOM 1438 N N . HIS A 1 178 ? 5.162 8.296 -7.242 1.00 93.88 178 HIS A N 1
ATOM 1439 C CA . HIS A 1 178 ? 6.491 7.760 -6.910 1.00 93.88 178 HIS A CA 1
ATOM 1440 C C . HIS A 1 178 ? 6.686 6.302 -7.354 1.00 93.88 178 HIS A C 1
ATOM 1442 O O . HIS A 1 178 ? 7.621 5.617 -6.918 1.00 93.88 178 HIS A O 1
ATOM 1448 N N . MET A 1 179 ? 5.828 5.815 -8.257 1.00 92.50 179 MET A N 1
ATOM 1449 C CA . MET A 1 179 ? 5.978 4.481 -8.830 1.00 92.50 179 MET A CA 1
ATOM 1450 C C . MET A 1 179 ? 7.222 4.398 -9.723 1.00 92.50 179 MET A C 1
ATOM 1452 O O . MET A 1 179 ? 7.720 5.398 -10.236 1.00 92.50 179 MET A O 1
ATOM 1456 N N . LEU A 1 180 ? 7.737 3.182 -9.921 1.00 89.75 180 LEU A N 1
ATOM 1457 C CA . LEU A 1 180 ? 9.015 2.963 -10.599 1.00 89.75 180 LEU A CA 1
ATOM 1458 C C . LEU A 1 180 ? 9.055 3.524 -12.030 1.00 89.75 180 LEU A C 1
ATOM 1460 O O . LEU A 1 180 ? 10.058 4.130 -12.390 1.00 89.75 180 LEU A O 1
ATOM 1464 N N . SER A 1 181 ? 7.997 3.350 -12.828 1.00 90.44 181 SER A N 1
ATOM 1465 C CA . SER A 1 181 ? 7.939 3.861 -14.208 1.00 90.44 181 SER A CA 1
ATOM 1466 C C . SER A 1 181 ? 8.033 5.387 -14.256 1.00 90.44 181 SER A C 1
ATOM 1468 O O . SER A 1 181 ? 8.860 5.918 -14.992 1.00 90.44 181 SER A O 1
ATOM 1470 N N . VAL A 1 182 ? 7.265 6.080 -13.410 1.00 93.31 182 VAL A N 1
ATOM 1471 C CA . VAL A 1 182 ? 7.302 7.545 -13.283 1.00 93.31 182 VAL A CA 1
ATOM 1472 C C . VAL A 1 182 ? 8.669 8.020 -12.798 1.00 93.31 182 VAL A C 1
ATOM 1474 O O . VAL A 1 182 ? 9.236 8.938 -13.377 1.00 93.31 182 VAL A O 1
ATOM 1477 N N . LEU A 1 183 ? 9.247 7.374 -11.783 1.00 93.38 183 LEU A N 1
ATOM 1478 C CA . LEU A 1 183 ? 10.557 7.780 -11.272 1.00 93.38 183 LEU A CA 1
ATOM 1479 C C . LEU A 1 183 ? 11.692 7.547 -12.273 1.00 93.38 183 LEU A C 1
ATOM 1481 O O . LEU A 1 183 ? 12.597 8.372 -12.326 1.00 93.38 183 LEU A O 1
ATOM 1485 N N . ARG A 1 184 ? 11.647 6.473 -13.074 1.00 91.12 184 ARG A N 1
ATOM 1486 C CA . ARG A 1 184 ? 12.605 6.273 -14.175 1.00 91.12 184 ARG A CA 1
ATOM 1487 C C . ARG A 1 184 ? 12.458 7.355 -15.237 1.00 91.12 184 ARG A C 1
ATOM 1489 O O . ARG A 1 184 ? 13.450 7.960 -15.614 1.00 91.12 184 ARG A O 1
ATOM 1496 N N . TYR A 1 185 ? 11.226 7.658 -15.641 1.00 93.12 185 TYR A N 1
ATOM 1497 C CA . TYR A 1 185 ? 10.966 8.734 -16.593 1.00 93.12 185 TYR A CA 1
ATOM 1498 C C . TYR A 1 185 ? 11.500 10.085 -16.089 1.00 93.12 185 TYR A C 1
ATOM 1500 O O . TYR A 1 185 ? 12.167 10.801 -16.830 1.00 93.12 185 TYR A O 1
ATOM 1508 N N . MET A 1 186 ? 11.268 10.420 -14.816 1.00 92.69 186 MET A N 1
ATOM 1509 C CA . MET A 1 186 ? 11.791 11.655 -14.217 1.00 92.69 186 MET A CA 1
ATOM 1510 C C . MET A 1 186 ? 13.323 11.676 -14.169 1.00 92.69 186 MET A C 1
ATOM 1512 O O . MET A 1 186 ? 13.933 12.698 -14.474 1.00 92.69 186 MET A O 1
ATOM 1516 N N . GLU A 1 187 ? 13.950 10.544 -13.840 1.00 93.50 187 GLU A N 1
ATOM 1517 C CA . GLU A 1 187 ? 15.409 10.404 -13.860 1.00 93.50 187 GLU A CA 1
ATOM 1518 C C . GLU A 1 187 ? 15.998 10.651 -15.248 1.00 93.50 187 GLU A C 1
ATOM 1520 O O . GLU A 1 187 ? 16.956 11.402 -15.382 1.00 93.50 187 GLU A O 1
ATOM 1525 N N . GLU A 1 188 ? 15.410 10.029 -16.270 1.00 94.38 188 GLU A N 1
ATOM 1526 C CA . GLU A 1 188 ? 15.895 10.067 -17.650 1.00 94.38 188 GLU A CA 1
ATOM 1527 C C . GLU A 1 188 ? 15.679 11.426 -18.322 1.00 94.38 188 GLU A C 1
ATOM 1529 O O . GLU A 1 188 ? 16.461 11.818 -19.187 1.00 94.38 188 GLU A O 1
ATOM 1534 N N . ARG A 1 189 ? 14.594 12.130 -17.979 1.00 94.75 189 ARG A N 1
ATOM 1535 C CA . ARG A 1 189 ? 14.181 13.364 -18.667 1.00 94.75 189 ARG A CA 1
ATOM 1536 C C . ARG A 1 189 ? 14.607 14.638 -17.956 1.00 94.75 189 ARG A C 1
ATOM 1538 O O . ARG A 1 189 ? 14.711 15.664 -18.620 1.00 94.75 189 ARG A O 1
ATOM 1545 N N . VAL A 1 190 ? 14.789 14.584 -16.638 1.00 94.50 190 VAL A N 1
ATOM 1546 C CA . VAL A 1 190 ? 15.049 15.769 -15.807 1.00 94.50 190 VAL A CA 1
ATOM 1547 C C . VAL A 1 190 ? 16.300 15.581 -14.954 1.00 94.50 190 VAL A C 1
ATOM 1549 O O . VAL A 1 190 ? 17.143 16.469 -14.906 1.00 94.50 190 VAL A O 1
ATOM 1552 N N . GLY A 1 191 ? 16.451 14.418 -14.318 1.00 92.06 191 GLY A N 1
ATOM 1553 C CA . GLY A 1 191 ? 17.653 14.062 -13.567 1.00 92.06 191 GLY A CA 1
ATOM 1554 C C . GLY A 1 191 ? 17.371 13.385 -12.220 1.00 92.06 191 GLY A C 1
ATOM 1555 O O . GLY A 1 191 ? 16.239 13.375 -11.722 1.00 92.06 191 GLY A O 1
ATOM 1556 N N . PRO A 1 192 ? 18.404 12.793 -11.594 1.00 90.81 192 PRO A N 1
ATOM 1557 C CA . PRO A 1 192 ? 18.256 12.002 -10.373 1.00 90.81 192 PRO A CA 1
ATOM 1558 C C . PRO A 1 192 ? 17.870 12.825 -9.136 1.00 90.81 192 PRO A C 1
ATOM 1560 O O . PRO A 1 192 ? 17.198 12.290 -8.252 1.00 90.81 192 PRO A O 1
ATOM 1563 N N . GLU A 1 193 ? 18.274 14.096 -9.060 1.00 92.75 193 GLU A N 1
ATOM 1564 C CA . GLU A 1 193 ? 17.926 15.001 -7.957 1.00 92.75 193 GLU A CA 1
ATOM 1565 C C . GLU A 1 193 ? 16.438 15.374 -7.994 1.00 92.75 193 GLU A C 1
ATOM 1567 O O . GLU A 1 193 ? 15.716 15.149 -7.020 1.00 92.75 193 GLU A O 1
ATOM 1572 N N . GLU A 1 194 ? 15.948 15.811 -9.155 1.00 92.44 194 GLU A N 1
ATOM 1573 C CA . GLU A 1 194 ? 14.541 16.170 -9.360 1.00 92.44 194 GLU A CA 1
ATOM 1574 C C . GLU A 1 194 ? 13.596 14.989 -9.131 1.00 92.44 194 GLU A C 1
ATOM 1576 O O . GLU A 1 194 ? 12.558 15.127 -8.484 1.00 92.44 194 GLU A O 1
ATOM 1581 N N . LYS A 1 195 ? 13.992 13.778 -9.540 1.00 93.69 195 LYS A N 1
ATOM 1582 C CA . LYS A 1 195 ? 13.279 12.536 -9.194 1.00 93.69 195 LYS A CA 1
ATOM 1583 C C . LYS A 1 195 ? 13.051 12.396 -7.683 1.00 93.69 195 LYS A C 1
ATOM 1585 O O . LYS A 1 195 ? 11.975 11.969 -7.256 1.00 93.69 195 LYS A O 1
ATOM 1590 N N . GLN A 1 196 ? 14.065 12.698 -6.870 1.00 93.31 196 GLN A N 1
ATOM 1591 C CA . GLN A 1 196 ? 13.973 12.585 -5.413 1.00 93.31 196 GLN A CA 1
ATOM 1592 C C . GLN A 1 196 ? 13.111 13.696 -4.814 1.00 93.31 196 GLN A C 1
ATOM 1594 O O . GLN A 1 196 ? 12.278 13.407 -3.953 1.00 93.31 196 GLN A O 1
ATOM 1599 N N . LEU A 1 197 ? 13.279 14.939 -5.275 1.00 95.06 197 LEU A N 1
ATOM 1600 C CA . LEU A 1 197 ? 12.467 16.074 -4.831 1.00 95.06 197 LEU A CA 1
ATOM 1601 C C . LEU A 1 197 ? 10.986 15.861 -5.164 1.00 95.06 197 LEU A C 1
ATOM 1603 O O . LEU A 1 197 ? 10.139 15.993 -4.281 1.00 95.06 197 LEU A O 1
ATOM 1607 N N . TRP A 1 198 ? 10.683 15.415 -6.385 1.00 95.94 198 TRP A N 1
ATOM 1608 C CA . TRP A 1 198 ? 9.335 15.062 -6.831 1.00 95.94 198 TRP A CA 1
ATOM 1609 C C . TRP A 1 198 ? 8.678 14.019 -5.923 1.00 95.94 198 TRP A C 1
ATOM 1611 O O . TRP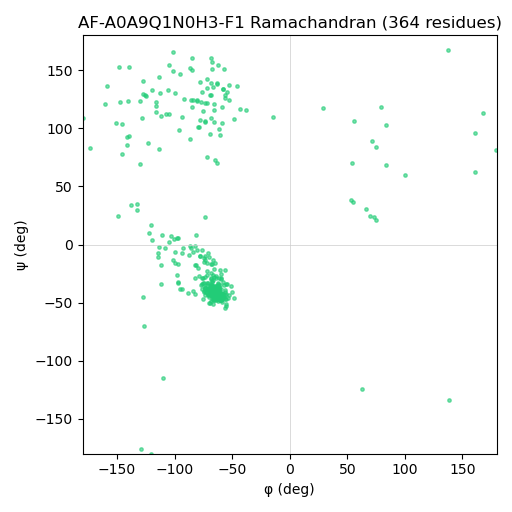 A 1 198 ? 7.579 14.230 -5.401 1.00 95.94 198 TRP A O 1
ATOM 1621 N N . ALA A 1 199 ? 9.365 12.893 -5.694 1.00 96.19 199 ALA A N 1
ATOM 1622 C CA . ALA A 1 199 ? 8.840 11.823 -4.854 1.00 96.19 199 ALA A CA 1
ATOM 1623 C C . ALA A 1 199 ? 8.563 12.321 -3.430 1.00 96.19 199 ALA A C 1
ATOM 1625 O O . ALA A 1 199 ? 7.476 12.092 -2.895 1.00 96.19 199 ALA A O 1
ATOM 1626 N N . LYS A 1 200 ? 9.525 13.034 -2.827 1.00 97.25 200 LYS A N 1
ATOM 1627 C CA . LYS A 1 200 ? 9.391 13.578 -1.472 1.00 97.25 200 LYS A CA 1
ATOM 1628 C C . LYS A 1 200 ? 8.226 14.554 -1.365 1.00 97.25 200 LYS A C 1
ATOM 1630 O O . LYS A 1 200 ? 7.397 14.380 -0.476 1.00 97.25 200 LYS A O 1
ATOM 1635 N N . PHE A 1 201 ? 8.115 15.500 -2.297 1.00 97.19 201 PHE A N 1
ATOM 1636 C CA . PHE A 1 201 ? 7.043 16.491 -2.321 1.00 97.19 201 PHE A CA 1
ATOM 1637 C C . PHE A 1 201 ? 5.657 15.834 -2.317 1.00 97.19 201 PHE A C 1
ATOM 1639 O O . PHE A 1 201 ? 4.818 16.140 -1.466 1.00 97.19 201 PHE A O 1
ATOM 1646 N N . HIS A 1 202 ? 5.417 14.884 -3.225 1.00 97.56 202 HIS A N 1
ATOM 1647 C CA . HIS A 1 202 ? 4.118 14.218 -3.317 1.00 97.56 202 HIS A CA 1
ATOM 1648 C C . HIS A 1 202 ? 3.821 13.323 -2.111 1.00 97.56 202 HIS A C 1
ATOM 1650 O O . HIS A 1 202 ? 2.678 13.275 -1.650 1.00 97.56 202 HIS A O 1
ATOM 1656 N N . ILE A 1 203 ? 4.838 12.659 -1.554 1.00 98.19 203 ILE A N 1
ATOM 1657 C CA . ILE A 1 203 ? 4.678 11.864 -0.334 1.00 98.19 203 ILE A CA 1
ATOM 1658 C C . ILE A 1 203 ? 4.341 12.764 0.863 1.00 98.19 203 ILE A C 1
ATOM 1660 O O . ILE A 1 203 ? 3.380 12.476 1.573 1.00 98.19 203 ILE A O 1
ATOM 1664 N N . GLN A 1 204 ? 5.071 13.864 1.068 1.00 98.31 204 GLN A N 1
ATOM 1665 C CA . GLN A 1 204 ? 4.821 14.804 2.167 1.00 98.31 204 GLN A CA 1
ATOM 1666 C C . GLN A 1 204 ? 3.450 15.468 2.042 1.00 98.31 204 GLN A C 1
ATOM 1668 O O . GLN A 1 204 ? 2.724 15.558 3.029 1.00 98.31 204 GLN A O 1
ATOM 1673 N N . LYS A 1 205 ? 3.046 15.865 0.829 1.00 98.19 205 LYS A N 1
ATOM 1674 C CA . LYS A 1 205 ? 1.706 16.409 0.573 1.00 98.19 205 LYS A CA 1
ATOM 1675 C C . LYS A 1 205 ? 0.610 15.403 0.937 1.00 98.19 205 LYS A C 1
ATOM 1677 O O . LYS A 1 205 ? -0.349 15.764 1.618 1.00 98.19 205 LYS A O 1
ATOM 1682 N N . GLY A 1 206 ? 0.758 14.148 0.509 1.00 98.44 206 GLY A N 1
ATOM 1683 C CA . GLY A 1 206 ? -0.184 13.075 0.830 1.00 98.44 206 GLY A CA 1
ATOM 1684 C C . GLY A 1 206 ? -0.249 12.775 2.328 1.00 98.44 206 GLY A C 1
ATOM 1685 O O . GLY A 1 206 ? -1.340 12.716 2.893 1.00 98.44 206 GLY A O 1
ATOM 1686 N N . PHE A 1 207 ? 0.901 12.667 2.997 1.00 98.75 207 PHE A N 1
ATOM 1687 C CA . PHE A 1 207 ? 0.956 12.474 4.447 1.00 98.75 207 PHE A CA 1
ATOM 1688 C C . PHE A 1 207 ? 0.387 13.655 5.226 1.00 98.75 207 PHE A C 1
ATOM 1690 O O . PHE A 1 207 ? -0.360 13.428 6.169 1.00 98.75 207 PHE A O 1
ATOM 1697 N N . GLY A 1 208 ? 0.628 14.896 4.804 1.00 98.56 208 GLY A N 1
ATOM 1698 C CA . GLY A 1 208 ? 0.016 16.067 5.430 1.00 98.56 208 GLY A CA 1
ATOM 1699 C C . GLY A 1 208 ? -1.514 16.060 5.339 1.00 98.56 208 GLY A C 1
ATOM 1700 O O . GLY A 1 208 ? -2.190 16.460 6.286 1.00 98.56 208 GLY A O 1
ATOM 1701 N N . ALA A 1 209 ? -2.077 15.576 4.226 1.00 98.62 209 ALA A N 1
ATOM 1702 C CA . ALA A 1 209 ? -3.523 15.404 4.088 1.00 98.62 209 ALA A CA 1
ATOM 1703 C C . ALA A 1 209 ? -4.058 14.263 4.972 1.00 98.62 209 ALA A C 1
ATOM 1705 O O . ALA A 1 209 ? -5.055 14.446 5.665 1.00 98.62 209 ALA A O 1
ATOM 1706 N N . LEU A 1 210 ? -3.382 13.110 4.978 1.00 98.81 210 LEU A N 1
ATOM 1707 C CA . LEU A 1 210 ? -3.774 11.930 5.758 1.00 98.81 210 LEU A CA 1
ATOM 1708 C C . LEU A 1 210 ? -3.650 12.146 7.270 1.00 98.81 210 LEU A C 1
ATOM 1710 O O . LEU A 1 210 ? -4.523 11.710 8.011 1.00 98.81 210 LEU A O 1
ATOM 1714 N N . GLU A 1 211 ? -2.607 12.843 7.722 1.00 98.69 211 GLU A N 1
ATOM 1715 C CA . GLU A 1 211 ? -2.418 13.222 9.125 1.00 98.69 211 GLU A CA 1
ATOM 1716 C C . GLU A 1 211 ? -3.636 14.014 9.610 1.00 98.69 211 GLU A C 1
ATOM 1718 O O . GLU A 1 211 ? -4.304 13.583 10.546 1.00 98.69 211 GLU A O 1
ATOM 1723 N N . LYS A 1 212 ? -3.997 15.097 8.902 1.00 98.50 212 LYS A N 1
ATOM 1724 C CA . LYS A 1 212 ? -5.175 15.924 9.217 1.00 98.50 212 LYS A CA 1
ATOM 1725 C C . LYS A 1 212 ? -6.481 15.136 9.158 1.00 98.50 212 LYS A C 1
ATOM 1727 O O . LYS A 1 212 ? -7.346 15.330 10.006 1.00 98.50 212 LYS A O 1
ATOM 1732 N N . LEU A 1 213 ? -6.626 14.272 8.154 1.00 98.50 213 LEU A N 1
ATOM 1733 C CA . LEU A 1 213 ? -7.831 13.472 7.952 1.00 98.50 213 LEU A CA 1
ATOM 1734 C C . LEU A 1 213 ? -8.072 12.495 9.113 1.00 98.50 213 LEU A C 1
ATOM 1736 O O . LEU A 1 213 ? -9.217 12.267 9.488 1.00 98.50 213 LEU A O 1
ATOM 1740 N N . LEU A 1 214 ? -7.004 11.926 9.679 1.00 98.38 214 LEU A N 1
ATOM 1741 C CA . LEU A 1 214 ? -7.094 10.835 10.650 1.00 98.38 214 LEU A CA 1
ATOM 1742 C C . LEU A 1 214 ? -6.906 11.276 12.105 1.00 98.38 214 LEU A C 1
ATOM 1744 O O . LEU A 1 214 ? -7.247 10.504 12.996 1.00 98.38 214 LEU A O 1
ATOM 1748 N N . THR A 1 215 ? -6.417 12.494 12.384 1.00 96.81 215 THR A N 1
ATOM 1749 C CA . THR A 1 215 ? -6.182 12.973 13.765 1.00 96.81 215 THR A CA 1
ATOM 1750 C C . THR A 1 215 ? -7.401 12.782 14.678 1.00 96.81 215 THR A C 1
ATOM 1752 O O . THR A 1 215 ? -7.244 12.383 15.828 1.00 96.81 215 THR A O 1
ATOM 1755 N N . GLY A 1 216 ? -8.617 13.038 14.181 1.00 94.00 216 GLY A N 1
ATOM 1756 C CA . GLY A 1 216 ? -9.849 12.933 14.975 1.00 94.00 216 GLY A CA 1
ATOM 1757 C C . GLY A 1 216 ? -10.411 11.514 15.135 1.00 94.00 216 GLY A C 1
ATOM 1758 O O . GLY A 1 216 ? -11.230 11.289 16.021 1.00 94.00 216 GLY A O 1
ATOM 1759 N N . SER A 1 217 ? -9.995 10.562 14.295 1.00 95.12 217 SER A N 1
ATOM 1760 C CA . SER A 1 217 ? -10.521 9.187 14.273 1.00 95.12 217 SER A CA 1
ATOM 1761 C C . SER A 1 217 ? -9.516 8.131 14.733 1.00 95.12 217 SER A C 1
ATOM 1763 O O . SER A 1 217 ? -9.902 6.998 15.027 1.00 95.12 217 SER A O 1
ATOM 1765 N N . ALA A 1 218 ? -8.225 8.464 14.746 1.00 96.31 218 ALA A N 1
ATOM 1766 C CA . ALA A 1 218 ? -7.161 7.512 15.015 1.00 96.31 218 ALA A CA 1
ATOM 1767 C C . ALA A 1 218 ? -7.167 7.051 16.477 1.00 96.31 218 ALA A C 1
ATOM 1769 O O . ALA A 1 218 ? -7.123 7.843 17.418 1.00 96.31 218 ALA A O 1
ATOM 1770 N N . GLY A 1 219 ? -7.157 5.733 16.662 1.00 96.62 219 GLY A N 1
ATOM 1771 C CA . GLY A 1 219 ? -7.038 5.084 17.961 1.00 96.62 219 GLY A CA 1
ATOM 1772 C C . GLY A 1 219 ? -5.680 4.407 18.101 1.00 96.62 219 GLY A C 1
ATOM 1773 O O . GLY A 1 219 ? -4.635 5.064 18.146 1.00 96.62 219 GLY A O 1
ATOM 1774 N N . LYS A 1 220 ? -5.706 3.075 18.196 1.00 97.94 220 LYS A N 1
ATOM 1775 C CA . LYS A 1 220 ? -4.527 2.219 18.011 1.00 97.94 220 LYS A CA 1
ATOM 1776 C C . LYS A 1 220 ? -4.147 2.148 16.525 1.00 97.94 220 LYS A C 1
ATOM 1778 O O . LYS A 1 220 ? -2.969 2.177 16.193 1.00 97.94 220 LYS A O 1
ATOM 1783 N N . TYR A 1 221 ? -5.152 2.123 15.657 1.00 98.69 221 TYR A N 1
ATOM 1784 C CA . TYR A 1 221 ? -5.050 2.105 14.200 1.00 98.69 221 TYR A CA 1
ATOM 1785 C C . TYR A 1 221 ? -5.763 3.329 13.603 1.00 98.69 221 TYR A C 1
ATOM 1787 O O . TYR A 1 221 ? -6.298 4.163 14.344 1.00 98.69 221 TYR A O 1
ATOM 1795 N N . ALA A 1 222 ? -5.764 3.461 12.276 1.00 98.12 222 ALA A N 1
ATOM 1796 C CA . ALA A 1 222 ? -6.192 4.663 11.557 1.00 98.12 222 ALA A CA 1
ATOM 1797 C C . ALA A 1 222 ? -7.606 5.141 11.910 1.00 98.12 222 ALA A C 1
ATOM 1799 O O . ALA A 1 222 ? -7.868 6.344 11.941 1.00 98.12 222 ALA A O 1
ATOM 1800 N N . THR A 1 223 ? -8.513 4.209 12.200 1.00 97.62 223 THR A N 1
ATOM 1801 C CA . THR A 1 223 ? -9.927 4.511 12.468 1.00 97.62 223 THR A CA 1
ATOM 1802 C C . THR A 1 223 ? -10.464 3.817 13.723 1.00 97.62 223 THR A C 1
ATOM 1804 O O . THR A 1 223 ? -11.650 3.513 13.816 1.00 97.62 223 THR A O 1
ATOM 1807 N N . GLY A 1 224 ? -9.598 3.565 14.713 1.00 96.19 224 GLY A N 1
ATOM 1808 C CA . GLY A 1 224 ? -10.016 3.068 16.026 1.00 96.19 224 GLY A CA 1
ATOM 1809 C C . GLY A 1 224 ? -9.105 1.986 16.598 1.00 96.19 224 GLY A C 1
ATOM 1810 O O . GLY A 1 224 ? -7.885 2.151 16.659 1.00 96.19 224 GLY A O 1
ATOM 1811 N N . LYS A 1 225 ? -9.705 0.906 17.111 1.00 97.38 225 LYS A N 1
ATOM 1812 C CA . LYS A 1 225 ? -8.999 -0.199 17.791 1.00 97.38 225 LYS A CA 1
ATOM 1813 C C . LYS A 1 225 ? -8.704 -1.399 16.893 1.00 97.38 225 LYS A C 1
ATOM 1815 O O . LYS A 1 225 ? -7.834 -2.186 17.253 1.00 97.38 225 LYS A O 1
ATOM 1820 N N . GLU A 1 226 ? -9.376 -1.487 15.749 1.00 97.19 226 GLU A N 1
ATOM 1821 C CA . GLU A 1 226 ? -9.256 -2.569 14.767 1.00 97.19 226 GLU A CA 1
ATOM 1822 C C . GLU A 1 226 ? -8.466 -2.117 13.536 1.00 97.19 226 GLU A C 1
ATOM 1824 O O . GLU A 1 226 ? -8.415 -0.923 13.233 1.00 97.19 226 GLU A O 1
ATOM 1829 N N . VAL A 1 227 ? -7.850 -3.075 12.841 1.00 98.38 227 VAL A N 1
ATOM 1830 C CA . VAL A 1 227 ? -7.120 -2.837 11.589 1.00 98.38 227 VAL A CA 1
ATOM 1831 C C . VAL A 1 227 ? -8.109 -2.838 10.432 1.00 98.38 227 VAL A C 1
ATOM 1833 O O . VAL A 1 227 ? -8.795 -3.835 10.212 1.00 98.38 227 VAL A O 1
ATOM 1836 N N . TYR A 1 228 ? -8.131 -1.761 9.654 1.00 98.56 228 TYR A N 1
ATOM 1837 C CA . TYR A 1 228 ? -8.988 -1.645 8.477 1.00 98.56 228 TYR A CA 1
ATOM 1838 C C . TYR A 1 228 ? -8.196 -1.218 7.237 1.00 98.56 228 TYR A C 1
ATOM 1840 O O . TYR A 1 228 ? -6.970 -1.105 7.236 1.00 98.56 228 TYR A O 1
ATOM 1848 N N . MET A 1 229 ? -8.903 -1.010 6.130 1.00 98.44 229 MET A N 1
ATOM 1849 C CA . MET A 1 229 ? -8.328 -0.752 4.819 1.00 98.44 229 MET A CA 1
ATOM 1850 C C . MET A 1 229 ? -7.395 0.460 4.818 1.00 98.44 229 MET A C 1
ATOM 1852 O O . MET A 1 229 ? -6.359 0.411 4.161 1.00 98.44 229 MET A O 1
ATOM 1856 N N . ALA A 1 230 ? -7.680 1.509 5.597 1.00 98.69 230 ALA A N 1
ATOM 1857 C CA . ALA A 1 230 ? -6.756 2.634 5.733 1.00 98.69 230 ALA A CA 1
ATOM 1858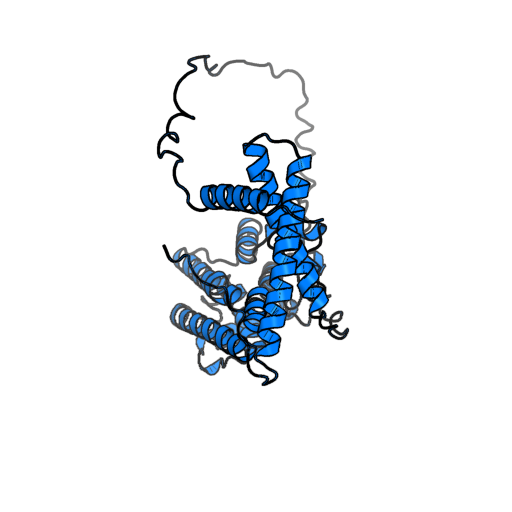 C C . ALA A 1 230 ? -5.361 2.177 6.194 1.00 98.69 230 ALA A C 1
ATOM 1860 O O . ALA A 1 230 ? -4.360 2.549 5.582 1.00 98.69 230 ALA A O 1
ATOM 1861 N N . ASP A 1 231 ? -5.286 1.324 7.216 1.00 98.81 231 ASP A N 1
ATOM 1862 C CA . ASP A 1 231 ? -4.032 0.796 7.763 1.00 98.81 231 ASP A CA 1
ATOM 1863 C C . ASP A 1 231 ? -3.274 -0.054 6.743 1.00 98.81 231 ASP A C 1
ATOM 1865 O O . ASP A 1 231 ? -2.054 0.073 6.597 1.00 98.81 231 ASP A O 1
ATOM 1869 N N . VAL A 1 232 ? -4.005 -0.877 5.985 1.00 98.81 232 VAL A N 1
ATOM 1870 C CA . VAL A 1 232 ? -3.436 -1.755 4.954 1.00 98.81 232 VAL A CA 1
ATOM 1871 C C . VAL A 1 232 ? -2.752 -0.960 3.843 1.00 98.81 232 VAL A C 1
ATOM 1873 O O . VAL A 1 232 ? -1.729 -1.392 3.310 1.00 98.81 232 VAL A O 1
ATOM 1876 N N . PHE A 1 233 ? -3.267 0.227 3.517 1.00 98.75 233 PHE A N 1
ATOM 1877 C CA . PHE A 1 233 ? -2.639 1.134 2.558 1.00 98.75 233 PHE A CA 1
ATOM 1878 C C . PHE A 1 233 ? -1.527 1.980 3.186 1.00 98.75 233 PHE A C 1
ATOM 1880 O O . PHE A 1 233 ? -0.464 2.143 2.575 1.00 98.75 233 PHE A O 1
ATOM 1887 N N . LEU A 1 234 ? -1.752 2.505 4.393 1.00 98.56 234 LEU A N 1
ATOM 1888 C CA . LEU A 1 234 ? -0.837 3.412 5.085 1.00 98.56 234 LEU A CA 1
ATOM 1889 C C . LEU A 1 234 ? 0.457 2.730 5.512 1.00 98.56 234 LEU A C 1
ATOM 1891 O O . LEU A 1 234 ? 1.532 3.266 5.250 1.00 98.56 234 LEU A O 1
ATOM 1895 N N . ALA A 1 235 ? 0.389 1.562 6.153 1.00 98.56 235 ALA A N 1
ATOM 1896 C CA . ALA A 1 235 ? 1.567 0.970 6.778 1.00 98.56 235 ALA A CA 1
ATOM 1897 C C . ALA A 1 235 ? 2.673 0.607 5.759 1.00 98.56 235 ALA A C 1
ATOM 1899 O O . ALA A 1 235 ? 3.818 1.028 5.963 1.00 98.56 235 ALA A O 1
ATOM 1900 N N . PRO A 1 236 ? 2.379 -0.049 4.614 1.00 98.31 236 PRO A N 1
ATOM 1901 C CA . PRO A 1 236 ? 3.361 -0.226 3.543 1.00 98.31 236 PRO A CA 1
ATOM 1902 C C . PRO A 1 236 ? 3.848 1.101 2.942 1.00 98.31 236 PRO A C 1
ATOM 1904 O O . PRO A 1 236 ? 5.032 1.240 2.633 1.00 98.31 236 PRO A O 1
ATOM 1907 N N . GLN A 1 237 ? 2.964 2.096 2.786 1.00 98.38 237 GLN A N 1
ATOM 1908 C CA . GLN A 1 237 ? 3.327 3.405 2.232 1.00 98.38 237 GLN A CA 1
ATOM 1909 C C . GLN A 1 237 ? 4.306 4.161 3.144 1.00 98.38 237 GLN A C 1
ATOM 1911 O O . GLN A 1 237 ? 5.278 4.728 2.647 1.00 98.38 237 GLN A O 1
ATOM 1916 N N . ILE A 1 238 ? 4.097 4.135 4.463 1.00 98.44 238 ILE A N 1
ATOM 1917 C CA . ILE A 1 238 ? 4.987 4.741 5.465 1.00 98.44 238 ILE A CA 1
ATOM 1918 C C . ILE A 1 238 ? 6.332 4.012 5.504 1.00 98.44 238 ILE A C 1
ATOM 1920 O O . ILE A 1 238 ? 7.387 4.654 5.488 1.00 98.44 238 ILE A O 1
ATOM 1924 N N . ALA A 1 239 ? 6.328 2.678 5.474 1.00 97.88 239 ALA A N 1
ATOM 1925 C CA . ALA A 1 239 ? 7.562 1.900 5.427 1.00 97.88 239 ALA A CA 1
ATOM 1926 C C . ALA A 1 239 ? 8.399 2.201 4.171 1.00 97.88 239 ALA A C 1
ATOM 1928 O O . ALA A 1 239 ? 9.617 2.346 4.257 1.00 97.88 239 ALA A O 1
ATOM 1929 N N . VAL A 1 240 ? 7.765 2.331 3.001 1.00 96.19 240 VAL A N 1
ATOM 1930 C CA . VAL A 1 240 ? 8.468 2.688 1.759 1.00 96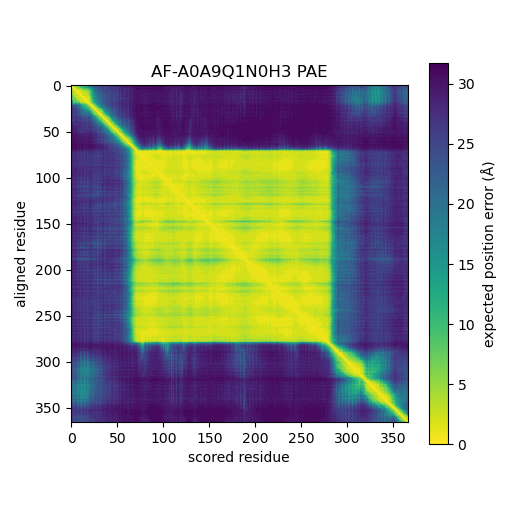.19 240 VAL A CA 1
ATOM 1931 C C . VAL A 1 240 ? 8.946 4.138 1.782 1.00 96.19 240 VAL A C 1
ATOM 1933 O O . VAL A 1 240 ? 10.090 4.396 1.418 1.00 96.19 240 VAL A O 1
ATOM 1936 N N . ALA A 1 241 ? 8.117 5.075 2.243 1.00 96.88 241 ALA A N 1
ATOM 1937 C CA . ALA A 1 241 ? 8.484 6.485 2.364 1.00 96.88 241 ALA A CA 1
ATOM 1938 C C . ALA A 1 241 ? 9.723 6.700 3.246 1.00 96.88 241 ALA A C 1
ATOM 1940 O O . ALA A 1 241 ? 10.647 7.417 2.861 1.00 96.88 241 ALA A O 1
ATOM 1941 N N . THR A 1 242 ? 9.769 6.033 4.399 1.00 96.50 242 THR A N 1
ATOM 1942 C CA . THR A 1 242 ? 10.894 6.123 5.339 1.00 96.50 242 THR A CA 1
ATOM 1943 C C . THR A 1 242 ? 12.152 5.458 4.790 1.00 96.50 242 THR A C 1
ATOM 1945 O O . THR A 1 242 ? 13.196 6.097 4.743 1.00 96.50 242 THR A O 1
ATOM 1948 N N . LYS A 1 243 ? 12.061 4.209 4.312 1.00 94.25 243 LYS A N 1
ATOM 1949 C CA . LYS A 1 243 ? 13.232 3.445 3.847 1.00 94.25 243 LYS A CA 1
ATOM 1950 C C . LYS A 1 243 ? 13.817 3.952 2.525 1.00 94.25 243 LYS A C 1
ATOM 1952 O O . LYS A 1 243 ? 15.026 3.886 2.336 1.00 94.25 243 LYS A O 1
ATOM 1957 N N . ARG A 1 244 ? 12.974 4.374 1.575 1.00 92.50 244 ARG A N 1
ATOM 1958 C CA . ARG A 1 244 ? 13.404 4.689 0.199 1.00 92.50 244 ARG A CA 1
ATOM 1959 C C . ARG A 1 244 ? 13.645 6.174 -0.031 1.00 92.50 244 ARG A C 1
ATOM 1961 O O . ARG A 1 244 ? 14.500 6.522 -0.838 1.00 92.50 244 ARG A O 1
ATOM 1968 N N . PHE A 1 245 ? 12.881 7.028 0.644 1.00 94.38 245 PHE A N 1
ATOM 1969 C CA . PHE A 1 245 ? 12.885 8.471 0.400 1.00 94.38 245 PHE A CA 1
ATOM 1970 C C . PHE A 1 245 ? 13.291 9.284 1.633 1.00 94.38 245 PHE A C 1
ATOM 1972 O O . PHE A 1 245 ? 13.300 10.510 1.562 1.00 94.38 245 PHE A O 1
ATOM 1979 N N . ASN A 1 246 ? 13.662 8.628 2.741 1.00 95.25 246 ASN A N 1
ATOM 1980 C CA . ASN A 1 246 ? 14.118 9.267 3.978 1.00 95.25 246 ASN A CA 1
ATOM 1981 C C . ASN A 1 246 ? 13.134 10.328 4.505 1.00 95.25 246 ASN A C 1
ATOM 1983 O O . ASN A 1 246 ? 13.547 11.389 4.970 1.00 95.25 246 ASN A O 1
ATOM 1987 N N . ILE A 1 247 ? 11.826 10.067 4.395 1.00 97.31 247 ILE A N 1
ATOM 1988 C CA . ILE A 1 247 ? 10.797 10.965 4.933 1.00 97.31 247 ILE A CA 1
ATOM 1989 C C . ILE A 1 247 ? 10.845 10.960 6.460 1.00 97.31 247 ILE A C 1
ATOM 1991 O O . ILE A 1 247 ? 10.796 9.899 7.089 1.00 97.31 247 ILE A O 1
ATOM 1995 N N . ASN A 1 248 ? 10.904 12.154 7.051 1.00 96.81 248 ASN A N 1
ATOM 1996 C CA . ASN A 1 248 ? 10.887 12.330 8.493 1.00 96.81 248 ASN A CA 1
ATOM 1997 C C . ASN A 1 248 ? 9.463 12.178 9.050 1.00 96.81 248 ASN A C 1
ATOM 1999 O O . ASN A 1 248 ? 8.622 13.062 8.912 1.00 96.81 248 ASN A O 1
ATOM 2003 N N . MET A 1 249 ? 9.199 11.065 9.734 1.00 97.88 249 MET A N 1
ATOM 2004 C CA . MET A 1 249 ? 7.884 10.801 10.328 1.00 97.88 249 MET A CA 1
ATOM 2005 C C . MET A 1 249 ? 7.610 11.585 11.618 1.00 97.88 249 MET A C 1
ATOM 2007 O O . MET A 1 249 ? 6.497 11.501 12.131 1.00 97.88 249 MET A O 1
ATOM 2011 N N . SER A 1 250 ? 8.568 12.350 12.164 1.00 97.38 250 SER A N 1
ATOM 2012 C CA . SER A 1 250 ? 8.282 13.218 13.318 1.00 97.38 250 SER A CA 1
ATOM 2013 C C . SER A 1 250 ? 7.306 14.349 12.977 1.00 97.38 250 SER A C 1
ATOM 2015 O O . SER A 1 250 ? 6.669 14.882 13.877 1.00 97.38 250 SER A O 1
ATOM 2017 N N . GLU A 1 251 ? 7.174 14.693 11.692 1.00 96.50 251 GLU A N 1
ATOM 2018 C CA . GLU A 1 251 ? 6.213 15.679 11.174 1.00 96.50 251 GLU A CA 1
ATOM 2019 C C . GLU A 1 251 ? 4.767 15.147 11.145 1.00 96.50 251 GLU A C 1
ATOM 2021 O O . GLU A 1 251 ? 3.828 15.931 11.027 1.00 96.50 251 GLU A O 1
ATOM 2026 N N . PHE A 1 252 ? 4.577 13.827 11.276 1.00 98.50 252 PHE A N 1
ATOM 2027 C CA . PHE A 1 252 ? 3.282 13.147 11.156 1.00 98.50 252 PHE A CA 1
ATOM 2028 C C . PHE A 1 252 ? 3.045 12.209 12.358 1.00 98.50 252 PHE A C 1
ATOM 2030 O O . PHE A 1 252 ? 3.134 10.981 12.225 1.00 98.50 252 PHE A O 1
ATOM 2037 N N . PRO A 1 253 ? 2.825 12.755 13.571 1.00 98.50 253 PRO A N 1
ATOM 2038 C CA . PRO A 1 253 ? 2.761 11.962 14.799 1.00 98.50 253 PRO A CA 1
ATOM 2039 C C . PRO A 1 253 ? 1.612 10.943 14.816 1.00 98.50 253 PRO A C 1
ATOM 2041 O O . PRO A 1 253 ? 1.800 9.834 15.326 1.00 98.50 253 PRO A O 1
ATOM 2044 N N . THR A 1 254 ? 0.452 11.265 14.234 1.00 98.75 254 THR A N 1
ATOM 2045 C CA . THR A 1 254 ? -0.689 10.341 14.132 1.00 98.75 254 THR A CA 1
ATOM 2046 C C . THR A 1 254 ? -0.340 9.173 13.220 1.00 98.75 254 THR A C 1
ATOM 2048 O O . THR A 1 254 ? -0.457 8.013 13.624 1.00 98.75 254 THR A O 1
ATOM 2051 N N . LEU A 1 255 ? 0.161 9.458 12.012 1.00 98.75 255 LEU A N 1
ATOM 2052 C CA . LEU A 1 255 ? 0.569 8.423 11.059 1.00 98.75 255 LEU A CA 1
ATOM 2053 C C . LEU A 1 255 ? 1.696 7.547 11.610 1.00 98.75 255 LEU A C 1
ATOM 2055 O O . LEU A 1 255 ? 1.667 6.327 11.441 1.00 98.75 255 LEU A O 1
ATOM 2059 N N . ARG A 1 256 ? 2.665 8.143 12.314 1.00 98.56 256 ARG A N 1
ATOM 2060 C CA . ARG A 1 256 ? 3.739 7.406 12.986 1.00 98.56 256 ARG A CA 1
ATOM 2061 C C . ARG A 1 256 ? 3.180 6.412 14.006 1.00 98.56 256 ARG A C 1
ATOM 2063 O O . ARG A 1 256 ? 3.548 5.242 13.961 1.00 98.56 256 ARG A O 1
ATOM 2070 N N . LYS A 1 257 ? 2.268 6.845 14.881 1.00 98.50 257 LYS A N 1
ATOM 2071 C CA . LYS A 1 257 ? 1.636 5.978 15.891 1.00 98.50 257 LYS A CA 1
ATOM 2072 C C . LYS A 1 257 ? 0.864 4.816 15.255 1.00 98.50 257 LYS A C 1
ATOM 2074 O O . LYS A 1 257 ? 0.964 3.678 15.724 1.00 98.50 257 LYS A O 1
ATOM 2079 N N . ILE A 1 258 ? 0.108 5.095 14.190 1.00 98.62 258 ILE A N 1
ATOM 2080 C CA . ILE A 1 258 ? -0.624 4.076 13.422 1.00 98.62 258 ILE A CA 1
ATOM 2081 C C . ILE A 1 258 ? 0.360 3.054 12.843 1.00 98.62 258 ILE A C 1
ATOM 2083 O O . ILE A 1 258 ? 0.172 1.846 13.002 1.00 98.62 258 ILE A O 1
ATOM 2087 N N . TYR A 1 259 ? 1.438 3.528 12.214 1.00 98.62 259 TYR A N 1
ATOM 2088 C CA . TYR A 1 259 ? 2.463 2.664 11.641 1.00 98.62 259 TYR A CA 1
ATOM 2089 C C . TYR A 1 259 ? 3.151 1.796 12.693 1.00 98.62 259 TYR A C 1
ATOM 2091 O O . TYR A 1 259 ? 3.280 0.595 12.475 1.00 98.62 259 TYR A O 1
ATOM 2099 N N . ASP A 1 260 ? 3.544 2.360 13.835 1.00 98.44 260 ASP A N 1
ATOM 2100 C CA . ASP A 1 260 ? 4.185 1.604 14.916 1.00 98.44 260 ASP A CA 1
ATOM 2101 C C . ASP A 1 260 ? 3.263 0.484 15.435 1.00 98.44 260 ASP A C 1
ATOM 2103 O O . ASP A 1 260 ? 3.711 -0.643 15.659 1.00 98.44 260 ASP A O 1
ATOM 2107 N N . SER A 1 261 ? 1.955 0.752 15.519 1.00 98.62 261 SER A N 1
ATOM 2108 C CA . SER A 1 261 ? 0.947 -0.245 15.901 1.00 98.62 261 SER A CA 1
ATOM 2109 C C . SER A 1 261 ? 0.763 -1.338 14.844 1.00 98.62 261 SER A C 1
ATOM 2111 O O . SER A 1 261 ? 0.659 -2.514 15.192 1.00 98.62 261 SER A O 1
ATOM 2113 N N . CYS A 1 262 ? 0.755 -0.982 13.555 1.00 98.50 262 CYS A N 1
ATOM 2114 C CA . CYS A 1 262 ? 0.677 -1.949 12.453 1.00 98.50 262 CYS A CA 1
ATOM 2115 C C . CYS A 1 262 ? 1.946 -2.796 12.351 1.00 98.50 262 CYS A C 1
ATOM 2117 O O . CYS A 1 262 ? 1.881 -4.002 12.140 1.00 98.50 262 CYS A O 1
ATOM 2119 N N . LYS A 1 263 ? 3.113 -2.175 12.539 1.00 97.75 263 LYS A N 1
ATOM 2120 C CA . LYS A 1 263 ? 4.420 -2.826 12.466 1.00 97.75 263 LYS A CA 1
ATOM 2121 C C . LYS A 1 263 ? 4.553 -3.951 13.492 1.00 97.75 263 LYS A C 1
ATOM 2123 O O . LYS A 1 263 ? 5.262 -4.913 13.221 1.00 97.75 263 LYS A O 1
ATOM 2128 N N . ALA A 1 264 ? 3.878 -3.859 14.635 1.00 97.94 264 ALA A N 1
ATOM 2129 C CA . ALA A 1 264 ? 3.882 -4.904 15.655 1.00 97.94 264 ALA A CA 1
ATOM 2130 C C . ALA A 1 264 ? 3.049 -6.151 15.286 1.00 97.94 264 ALA A C 1
ATOM 2132 O O . ALA A 1 264 ? 3.186 -7.179 15.947 1.00 97.94 264 ALA A O 1
ATOM 2133 N N . LEU A 1 265 ? 2.197 -6.088 14.255 1.00 98.56 265 LEU A N 1
ATOM 2134 C CA . LEU A 1 265 ? 1.325 -7.200 13.867 1.00 98.56 265 LEU A CA 1
ATOM 2135 C C . LEU A 1 265 ? 2.116 -8.343 13.212 1.00 98.56 265 LEU A C 1
ATOM 2137 O O . LEU A 1 265 ? 2.913 -8.081 12.301 1.00 98.56 265 LEU A O 1
ATOM 2141 N N . PRO A 1 266 ? 1.870 -9.613 13.587 1.00 98.62 266 PRO A N 1
ATOM 2142 C CA . PRO A 1 266 ? 2.507 -10.753 12.934 1.00 98.62 266 PRO A CA 1
ATOM 2143 C C . PRO A 1 266 ? 2.161 -10.832 11.440 1.00 98.62 266 PRO A C 1
ATOM 2145 O O . PRO A 1 266 ? 3.028 -11.160 10.633 1.00 98.62 266 PRO A O 1
ATOM 2148 N N . GLU A 1 267 ? 0.947 -10.447 11.044 1.00 98.62 267 GLU A N 1
ATOM 2149 C CA . GLU A 1 267 ? 0.494 -10.415 9.649 1.00 98.62 267 GLU A CA 1
ATOM 2150 C C . GLU A 1 267 ? 1.268 -9.383 8.824 1.00 98.62 267 GLU A C 1
ATOM 2152 O O . GLU A 1 267 ? 1.659 -9.656 7.682 1.00 98.62 267 GLU A O 1
ATOM 2157 N N . PHE A 1 268 ? 1.552 -8.217 9.420 1.00 98.69 268 PHE A N 1
ATOM 2158 C CA . PHE A 1 268 ? 2.391 -7.197 8.798 1.00 98.69 268 PHE A CA 1
ATOM 2159 C C . PHE A 1 268 ? 3.833 -7.691 8.682 1.00 98.69 268 PHE A C 1
ATOM 2161 O O . PHE A 1 268 ? 4.419 -7.620 7.602 1.00 98.69 268 PHE A O 1
ATOM 2168 N N . GLN A 1 269 ? 4.382 -8.265 9.756 1.00 98.56 269 GLN A N 1
ATOM 2169 C CA . GLN A 1 269 ? 5.729 -8.837 9.766 1.00 98.56 269 GLN A CA 1
ATOM 2170 C C . GLN A 1 269 ? 5.896 -9.942 8.715 1.00 98.56 269 GLN A C 1
ATOM 2172 O O . GLN A 1 269 ? 6.897 -9.957 8.006 1.00 98.56 269 GLN A O 1
ATOM 2177 N N . ALA A 1 270 ? 4.921 -10.838 8.556 1.00 98.31 270 ALA A N 1
ATOM 2178 C CA . ALA A 1 270 ? 4.932 -11.878 7.525 1.00 98.31 270 ALA A CA 1
ATOM 2179 C C . ALA A 1 270 ? 4.847 -11.310 6.094 1.00 98.31 270 ALA A C 1
ATOM 2181 O O . ALA A 1 270 ? 5.368 -11.905 5.154 1.00 98.31 270 ALA A O 1
ATOM 2182 N N . SER A 1 271 ? 4.231 -10.137 5.918 1.00 98.38 271 SER A N 1
ATOM 2183 C CA . SER A 1 271 ? 4.095 -9.478 4.609 1.00 98.38 271 SER A CA 1
ATOM 2184 C C . SER A 1 271 ? 5.311 -8.636 4.183 1.00 98.38 271 SER A C 1
ATOM 2186 O O . SER A 1 271 ? 5.342 -8.150 3.044 1.00 98.38 271 SER A O 1
ATOM 2188 N N . LEU A 1 272 ? 6.304 -8.463 5.074 1.00 98.06 272 LEU A N 1
ATOM 2189 C CA . LEU A 1 272 ? 7.489 -7.627 4.849 1.00 98.06 272 LEU A CA 1
ATOM 2190 C C . LEU A 1 272 ? 8.207 -7.996 3.543 1.00 98.06 272 LEU A C 1
ATOM 2192 O O . LEU A 1 272 ? 8.406 -9.188 3.296 1.00 98.06 272 LEU A O 1
ATOM 2196 N N . PRO A 1 273 ? 8.659 -7.010 2.741 1.00 97.19 273 PRO A N 1
ATOM 2197 C CA . PRO A 1 273 ? 9.407 -7.257 1.511 1.00 97.19 273 PRO A CA 1
ATOM 2198 C C . PRO A 1 273 ? 10.550 -8.255 1.700 1.00 97.19 273 PRO A C 1
ATOM 2200 O O . PRO A 1 273 ? 10.680 -9.192 0.925 1.00 97.19 273 PRO A O 1
ATOM 2203 N N . GLU A 1 274 ? 11.340 -8.100 2.760 1.00 96.19 274 GLU A N 1
ATOM 2204 C CA . GLU A 1 274 ? 12.538 -8.904 3.015 1.00 96.19 274 GLU A CA 1
ATOM 2205 C C . GLU A 1 274 ? 12.235 -10.367 3.387 1.00 96.19 274 GLU A C 1
ATOM 2207 O O . GLU A 1 274 ? 13.144 -11.190 3.427 1.00 96.19 274 GLU A O 1
ATOM 2212 N N . ARG A 1 275 ? 10.967 -10.703 3.657 1.00 96.56 275 ARG A N 1
ATOM 2213 C CA . ARG A 1 275 ? 10.515 -12.062 3.997 1.00 96.56 275 ARG A CA 1
ATOM 2214 C C . ARG A 1 275 ? 9.806 -12.779 2.848 1.00 96.56 275 ARG A C 1
ATOM 2216 O O . ARG A 1 275 ? 9.240 -13.845 3.065 1.00 96.56 275 ARG A O 1
ATOM 2223 N N . GLN A 1 276 ? 9.800 -12.198 1.650 1.00 97.44 276 GLN A N 1
ATOM 2224 C CA . GLN A 1 276 ? 9.147 -12.811 0.494 1.00 97.44 276 GLN A CA 1
ATOM 2225 C C . GLN A 1 276 ? 10.091 -13.777 -0.241 1.00 97.44 276 GLN A C 1
ATOM 2227 O O . GLN A 1 276 ? 11.306 -13.558 -0.223 1.00 97.44 276 GLN A O 1
ATOM 2232 N N . PRO A 1 277 ? 9.566 -14.820 -0.915 1.00 95.38 277 PRO A N 1
ATOM 2233 C CA . PRO A 1 277 ? 10.390 -15.844 -1.567 1.00 95.38 277 PRO A CA 1
ATOM 2234 C C . PRO A 1 277 ? 11.412 -15.292 -2.575 1.00 95.38 277 PRO A C 1
ATOM 2236 O O . PRO A 1 277 ? 12.520 -15.809 -2.694 1.00 95.38 277 PRO A O 1
ATOM 2239 N N . ASP A 1 278 ? 11.070 -14.209 -3.276 1.00 95.12 278 ASP A N 1
ATOM 2240 C CA . ASP A 1 278 ? 11.908 -13.545 -4.279 1.00 95.12 278 ASP A CA 1
ATOM 2241 C C . ASP A 1 278 ? 12.871 -12.489 -3.706 1.00 95.12 278 ASP A C 1
ATOM 2243 O O . ASP A 1 278 ? 13.680 -11.933 -4.451 1.00 95.12 278 ASP A O 1
ATOM 2247 N N . ALA A 1 279 ? 12.856 -12.238 -2.391 1.00 92.25 279 ALA A N 1
ATOM 2248 C CA . ALA A 1 279 ? 13.763 -11.280 -1.756 1.00 92.25 279 ALA A CA 1
ATOM 2249 C C . ALA A 1 279 ? 15.224 -11.766 -1.752 1.00 92.25 279 ALA A C 1
ATOM 2251 O O . ALA A 1 279 ? 16.137 -10.994 -2.049 1.00 92.25 279 ALA A O 1
ATOM 2252 N N . ALA A 1 280 ? 15.450 -13.056 -1.476 1.00 78.25 280 ALA A N 1
ATOM 2253 C CA . ALA A 1 280 ? 16.787 -13.658 -1.448 1.00 78.25 280 ALA A CA 1
ATOM 2254 C C . ALA A 1 280 ? 17.404 -13.818 -2.852 1.00 78.25 280 ALA A C 1
ATOM 2256 O O . ALA A 1 280 ? 18.623 -13.792 -3.011 1.00 78.25 280 ALA A O 1
ATOM 2257 N N . LEU A 1 281 ? 16.568 -13.931 -3.888 1.00 62.81 281 LEU A N 1
ATOM 2258 C CA . LEU A 1 281 ? 16.999 -14.100 -5.280 1.00 62.81 281 LEU A CA 1
ATOM 2259 C C . LEU A 1 281 ? 17.479 -12.784 -5.929 1.00 62.81 281 LEU A C 1
ATOM 2261 O O . LEU A 1 281 ? 18.061 -12.802 -7.012 1.00 62.81 281 LEU A O 1
ATOM 2265 N N . GLY A 1 282 ? 17.269 -11.639 -5.266 1.00 50.19 282 GLY A N 1
ATOM 2266 C CA . GLY A 1 282 ? 17.642 -10.301 -5.742 1.00 50.19 282 GLY A CA 1
ATOM 2267 C C . GLY A 1 282 ? 19.109 -9.896 -5.527 1.00 50.19 282 GLY A C 1
ATOM 2268 O O . GLY A 1 282 ? 19.441 -8.732 -5.740 1.00 50.19 282 GLY A O 1
ATOM 2269 N N . GLY A 1 283 ? 19.977 -10.815 -5.084 1.00 38.69 283 GLY A N 1
ATOM 2270 C CA . GLY A 1 283 ? 21.401 -10.563 -4.815 1.00 38.69 283 GLY A CA 1
ATOM 2271 C C . GLY A 1 283 ? 22.336 -10.610 -6.034 1.00 38.69 283 GLY A C 1
ATOM 2272 O O . GLY A 1 283 ? 23.533 -10.378 -5.880 1.00 38.69 283 GLY A O 1
ATOM 2273 N N . SER A 1 284 ? 21.840 -10.901 -7.241 1.00 35.28 284 SER A N 1
ATOM 2274 C CA . SER A 1 284 ? 22.674 -10.854 -8.450 1.00 35.28 284 SER A CA 1
ATOM 2275 C C . SER A 1 284 ? 22.811 -9.408 -8.937 1.00 35.28 284 SER A C 1
ATOM 2277 O O . SER A 1 284 ? 21.812 -8.712 -9.124 1.00 35.28 284 SER A O 1
ATOM 2279 N N . ALA A 1 285 ? 24.054 -8.945 -9.080 1.00 34.12 285 ALA A N 1
ATOM 2280 C CA . ALA A 1 285 ? 24.411 -7.580 -9.448 1.00 34.12 285 ALA A CA 1
ATOM 2281 C C . ALA A 1 285 ? 23.582 -7.037 -10.626 1.00 34.12 285 ALA A C 1
ATOM 2283 O O . ALA A 1 285 ? 23.399 -7.705 -11.644 1.00 34.12 285 ALA A O 1
ATOM 2284 N N . ARG A 1 286 ? 23.128 -5.783 -10.489 1.00 40.50 286 ARG A N 1
ATOM 2285 C CA . ARG A 1 286 ? 22.551 -4.977 -11.573 1.00 40.50 286 ARG A CA 1
ATOM 2286 C C . ARG A 1 286 ? 23.472 -5.045 -12.799 1.00 40.50 286 ARG A C 1
ATOM 2288 O O . ARG A 1 286 ? 24.509 -4.388 -12.809 1.00 40.50 286 ARG A O 1
ATOM 2295 N N . LYS A 1 287 ? 23.070 -5.753 -13.858 1.00 33.22 287 LYS A N 1
ATOM 2296 C CA . LYS A 1 287 ? 23.434 -5.320 -15.211 1.00 33.22 287 LYS A CA 1
ATOM 2297 C C . LYS A 1 287 ? 22.568 -4.103 -15.494 1.00 33.22 287 LYS A C 1
ATOM 2299 O O . LYS A 1 287 ? 21.360 -4.227 -15.658 1.00 33.22 287 LYS A O 1
ATOM 2304 N N . VAL A 1 288 ? 23.181 -2.925 -15.449 1.00 36.19 288 VAL A N 1
ATOM 2305 C CA . VAL A 1 288 ? 22.583 -1.713 -16.009 1.00 36.19 288 VAL A CA 1
ATOM 2306 C C . VAL A 1 288 ? 22.346 -2.023 -17.491 1.00 36.19 288 VAL A C 1
ATOM 2308 O O . VAL A 1 288 ? 23.322 -2.361 -18.164 1.00 36.19 288 VAL A O 1
ATOM 2311 N N . PRO A 1 289 ? 21.095 -2.009 -17.991 1.00 37.84 289 PRO A N 1
ATOM 2312 C CA . PRO A 1 289 ? 20.849 -2.135 -19.421 1.00 37.84 289 PRO A CA 1
ATOM 2313 C C . PRO A 1 289 ? 21.658 -1.050 -20.114 1.00 37.84 289 PRO A C 1
ATOM 2315 O O . PRO A 1 289 ? 21.650 0.101 -19.663 1.00 37.84 289 PRO A O 1
ATOM 2318 N N . THR A 1 290 ? 22.404 -1.407 -21.154 1.00 42.19 290 THR A N 1
ATOM 2319 C CA . THR A 1 290 ? 23.135 -0.379 -21.889 1.00 42.19 290 THR A CA 1
ATOM 2320 C C . THR A 1 290 ? 22.122 0.587 -22.505 1.00 42.19 290 THR A C 1
ATOM 2322 O O . THR A 1 290 ? 20.959 0.240 -22.736 1.00 42.19 290 THR A O 1
ATOM 2325 N N . GLN A 1 291 ? 22.538 1.830 -22.749 1.00 39.66 291 GLN A N 1
ATOM 2326 C CA . GLN A 1 291 ? 21.676 2.835 -23.375 1.00 39.66 291 GLN A CA 1
ATOM 2327 C C . GLN A 1 291 ? 21.141 2.351 -24.738 1.00 39.66 291 GLN A C 1
ATOM 2329 O O . GLN A 1 291 ? 20.073 2.786 -25.166 1.00 39.66 291 GLN A O 1
ATOM 2334 N N . ASP A 1 292 ? 21.829 1.391 -25.359 1.00 33.84 292 ASP A N 1
ATOM 2335 C CA . ASP A 1 292 ? 21.450 0.739 -26.609 1.00 33.84 292 ASP A CA 1
ATOM 2336 C C . ASP A 1 292 ? 20.320 -0.290 -26.428 1.00 33.84 292 ASP A C 1
ATOM 2338 O O . ASP A 1 292 ? 19.386 -0.309 -27.230 1.00 33.84 292 ASP A O 1
ATOM 2342 N N . ASP A 1 293 ? 20.309 -1.054 -25.329 1.00 34.66 293 ASP A N 1
ATOM 2343 C CA . ASP A 1 293 ? 19.247 -2.028 -25.021 1.00 34.66 293 ASP A CA 1
ATOM 2344 C C . ASP A 1 293 ? 17.899 -1.336 -24.732 1.00 34.66 293 ASP A C 1
ATOM 2346 O O . ASP A 1 293 ? 16.838 -1.762 -25.199 1.00 34.66 293 ASP A O 1
ATOM 2350 N N . ALA A 1 294 ? 17.934 -0.214 -24.004 1.00 36.06 294 ALA A N 1
ATOM 2351 C CA . ALA A 1 294 ? 16.747 0.590 -23.699 1.00 36.06 294 ALA A CA 1
ATOM 2352 C C . ALA A 1 294 ? 16.222 1.358 -24.929 1.00 36.06 294 ALA A C 1
ATOM 2354 O O . ALA A 1 294 ? 15.005 1.505 -25.107 1.00 36.06 294 ALA A O 1
ATOM 2355 N N . ARG A 1 295 ? 17.128 1.817 -25.807 1.00 38.09 295 ARG A N 1
ATOM 2356 C CA . ARG A 1 295 ? 16.780 2.471 -27.078 1.00 38.09 295 ARG A CA 1
ATOM 2357 C C . ARG A 1 295 ? 16.171 1.487 -28.070 1.00 38.09 295 ARG A C 1
ATOM 2359 O O . ARG A 1 295 ? 15.161 1.833 -28.676 1.00 38.09 295 ARG A O 1
ATOM 2366 N N . ALA A 1 296 ? 16.703 0.270 -28.185 1.00 37.06 296 ALA A N 1
ATOM 2367 C CA . ALA A 1 296 ? 16.171 -0.755 -29.081 1.00 37.06 296 ALA A CA 1
ATOM 2368 C C . ALA A 1 296 ? 14.755 -1.202 -28.677 1.00 37.06 296 ALA A C 1
ATOM 2370 O O . ALA A 1 296 ? 13.868 -1.297 -29.525 1.00 37.06 296 ALA A O 1
ATOM 2371 N N . HIS A 1 297 ? 14.500 -1.404 -27.380 1.00 38.34 297 HIS A N 1
ATOM 2372 C CA . HIS A 1 297 ? 13.183 -1.838 -26.905 1.00 38.34 297 HIS A CA 1
ATOM 2373 C C . HIS A 1 297 ? 12.119 -0.733 -27.031 1.00 38.34 297 HIS A C 1
ATOM 2375 O O . HIS A 1 297 ? 11.022 -0.976 -27.532 1.00 38.34 297 HIS A O 1
ATOM 2381 N N . THR A 1 298 ? 12.458 0.510 -26.671 1.00 35.47 298 THR A N 1
ATOM 2382 C CA . THR A 1 298 ? 11.537 1.655 -26.797 1.00 35.47 298 THR A CA 1
ATOM 2383 C C . THR A 1 298 ? 11.280 2.021 -28.262 1.00 35.47 298 THR A C 1
ATOM 2385 O O . THR A 1 298 ? 10.155 2.366 -28.622 1.00 35.47 298 THR A O 1
ATOM 2388 N N . ALA A 1 299 ? 12.293 1.914 -29.131 1.00 36.25 299 ALA A N 1
ATOM 2389 C CA . ALA A 1 299 ? 12.131 2.132 -30.566 1.00 36.25 299 ALA A CA 1
ATOM 2390 C C . ALA A 1 299 ? 11.203 1.083 -31.191 1.00 36.25 299 ALA A C 1
ATOM 2392 O O . ALA A 1 299 ? 10.282 1.464 -31.907 1.00 36.25 299 ALA A O 1
ATOM 2393 N N . ASN A 1 300 ? 11.366 -0.201 -30.857 1.00 37.12 300 ASN A N 1
ATOM 2394 C CA . ASN A 1 300 ? 10.523 -1.267 -31.403 1.00 37.12 300 ASN A CA 1
ATOM 2395 C C . ASN A 1 300 ? 9.058 -1.137 -30.959 1.00 37.12 300 ASN A C 1
ATOM 2397 O O . ASN A 1 300 ? 8.169 -1.220 -31.800 1.00 37.12 300 ASN A O 1
ATOM 2401 N N . VAL A 1 301 ? 8.796 -0.812 -29.687 1.00 38.72 301 VAL A N 1
ATOM 2402 C CA . VAL A 1 301 ? 7.425 -0.614 -29.173 1.00 38.72 301 VAL A CA 1
ATOM 2403 C C . VAL A 1 301 ? 6.749 0.617 -29.797 1.00 38.72 301 VAL A C 1
ATOM 2405 O O . VAL A 1 301 ? 5.563 0.585 -30.128 1.00 38.72 301 VAL A O 1
ATOM 2408 N N . VAL A 1 302 ? 7.488 1.713 -30.009 1.00 37.91 302 VAL A N 1
ATOM 2409 C CA . VAL A 1 302 ? 6.948 2.929 -30.648 1.00 37.91 302 VAL A CA 1
ATOM 2410 C C . VAL A 1 302 ? 6.736 2.735 -32.151 1.00 37.91 302 VAL A C 1
ATOM 2412 O O . VAL A 1 302 ? 5.762 3.263 -32.696 1.00 37.91 302 VAL A O 1
ATOM 2415 N N . VAL A 1 303 ? 7.615 1.988 -32.824 1.00 39.56 303 VAL A N 1
ATOM 2416 C CA . VAL A 1 303 ? 7.462 1.622 -34.239 1.00 39.56 303 VAL A CA 1
ATOM 2417 C C . VAL A 1 303 ? 6.251 0.711 -34.411 1.00 39.56 303 VAL A C 1
ATOM 2419 O O . VAL A 1 303 ? 5.382 1.036 -35.210 1.00 39.56 303 VAL A O 1
ATOM 2422 N N . GLU A 1 304 ? 6.106 -0.330 -33.595 1.00 42.69 304 GLU A N 1
ATOM 2423 C CA . GLU A 1 304 ? 4.989 -1.276 -33.674 1.00 42.69 304 GLU A CA 1
ATOM 2424 C C . GLU A 1 304 ? 3.635 -0.614 -33.350 1.00 42.69 304 GLU A C 1
ATOM 2426 O O . GLU A 1 304 ? 2.641 -0.823 -34.049 1.00 42.69 304 GLU A O 1
ATOM 2431 N N . ALA A 1 305 ? 3.585 0.286 -32.359 1.00 41.44 305 ALA A N 1
ATOM 2432 C CA . ALA A 1 305 ? 2.382 1.064 -32.055 1.00 41.44 305 ALA A CA 1
ATOM 2433 C C . ALA A 1 305 ? 2.002 2.039 -33.187 1.00 41.44 305 ALA A C 1
ATOM 2435 O O . ALA A 1 305 ? 0.815 2.242 -33.471 1.00 41.44 305 ALA A O 1
ATOM 2436 N N . ARG A 1 306 ? 2.994 2.642 -33.857 1.00 42.31 306 ARG A N 1
ATOM 2437 C CA . ARG A 1 306 ? 2.770 3.521 -35.016 1.00 42.31 306 ARG A CA 1
ATOM 2438 C C . ARG A 1 306 ? 2.366 2.730 -36.255 1.00 42.31 306 ARG A C 1
ATOM 2440 O O . ARG A 1 306 ? 1.440 3.153 -36.940 1.00 42.31 306 ARG A O 1
ATOM 2447 N N . GLU A 1 307 ? 2.979 1.578 -36.504 1.00 44.06 307 GLU A N 1
ATOM 2448 C CA . GLU A 1 307 ? 2.610 0.666 -37.588 1.00 44.06 307 GLU A CA 1
ATOM 2449 C C . GLU A 1 307 ? 1.186 0.141 -37.414 1.00 44.06 307 GLU A C 1
ATOM 2451 O O . GLU A 1 307 ? 0.414 0.168 -38.367 1.00 44.06 307 GLU A O 1
ATOM 2456 N N . ASN A 1 308 ? 0.786 -0.234 -36.197 1.00 48.06 308 ASN A N 1
ATOM 2457 C CA . ASN A 1 308 ? -0.576 -0.685 -35.912 1.00 48.06 308 ASN A CA 1
ATOM 2458 C C . ASN A 1 308 ? -1.614 0.441 -36.030 1.00 48.06 308 ASN A C 1
ATOM 2460 O O . ASN A 1 308 ? -2.725 0.204 -36.503 1.00 48.06 308 ASN A O 1
ATOM 2464 N N . LYS A 1 309 ? -1.265 1.677 -35.650 1.00 45.69 309 LYS A N 1
ATOM 2465 C CA . LYS A 1 309 ? -2.142 2.845 -35.840 1.00 45.69 309 LYS A CA 1
ATOM 2466 C C . LYS A 1 309 ? -2.313 3.190 -37.320 1.00 45.69 309 LYS A C 1
ATOM 2468 O O . LYS A 1 309 ? -3.422 3.493 -37.745 1.00 45.69 309 LYS A O 1
ATOM 2473 N N . VAL A 1 310 ? -1.232 3.120 -38.095 1.00 42.88 310 VAL A N 1
ATOM 2474 C CA . VAL A 1 310 ? -1.264 3.319 -39.548 1.00 42.88 310 VAL A CA 1
ATOM 2475 C C . VAL A 1 310 ? -2.060 2.197 -40.216 1.00 42.88 310 VAL A C 1
ATOM 2477 O O . VAL A 1 310 ? -2.932 2.496 -41.015 1.00 42.88 310 VAL A O 1
ATOM 2480 N N . ARG A 1 311 ? -1.867 0.932 -39.823 1.00 45.81 311 ARG A N 1
ATOM 2481 C CA . ARG A 1 311 ? -2.612 -0.220 -40.358 1.00 45.81 311 ARG A CA 1
ATOM 2482 C C . ARG A 1 311 ? -4.129 -0.083 -40.146 1.00 45.81 311 ARG A C 1
ATOM 2484 O O . ARG A 1 311 ? -4.872 -0.228 -41.104 1.00 45.81 311 ARG A O 1
ATOM 2491 N N . ARG A 1 312 ? -4.580 0.332 -38.953 1.00 49.75 312 ARG A N 1
ATOM 2492 C CA . ARG A 1 312 ? -6.012 0.593 -38.679 1.00 49.75 312 ARG A CA 1
ATOM 2493 C C . ARG A 1 312 ? -6.594 1.741 -39.503 1.00 49.75 312 ARG A C 1
ATOM 2495 O O . ARG A 1 312 ? -7.705 1.632 -39.991 1.00 49.75 312 ARG A O 1
ATOM 2502 N N . LEU A 1 313 ? -5.841 2.830 -39.672 1.00 42.62 313 LEU A N 1
ATOM 2503 C CA . LEU A 1 313 ? -6.270 3.963 -40.501 1.00 42.62 313 LEU A CA 1
ATOM 2504 C C . LEU A 1 313 ? -6.321 3.619 -41.998 1.00 42.62 313 LEU A C 1
ATOM 2506 O O . LEU A 1 313 ? -6.915 4.369 -42.761 1.00 42.62 313 LEU A O 1
ATOM 2510 N N . LEU A 1 314 ? -5.676 2.530 -42.422 1.00 40.00 314 LEU A N 1
ATOM 2511 C CA . LEU A 1 314 ? -5.614 2.085 -43.815 1.00 40.00 314 LEU A CA 1
ATOM 2512 C C . LEU A 1 314 ? -6.657 1.011 -44.137 1.00 40.00 314 LEU A C 1
ATOM 2514 O O . LEU A 1 314 ? -7.185 1.021 -45.248 1.00 40.00 314 LEU A O 1
ATOM 2518 N N . ASP A 1 315 ? -7.004 0.155 -43.170 1.00 46.25 315 ASP A N 1
ATOM 2519 C CA . ASP A 1 315 ? -8.157 -0.753 -43.275 1.00 46.25 315 ASP A CA 1
ATOM 2520 C C . ASP A 1 315 ? -9.462 0.036 -43.508 1.00 46.25 315 ASP A C 1
ATOM 2522 O O . ASP A 1 315 ? -10.324 -0.404 -44.266 1.00 46.25 315 ASP A O 1
ATOM 2526 N N . ASP A 1 316 ? -9.558 1.252 -42.958 1.00 44.06 316 ASP A N 1
ATOM 2527 C CA . ASP A 1 316 ? -10.680 2.178 -43.176 1.00 44.06 316 ASP A CA 1
ATOM 2528 C C . ASP A 1 316 ? -10.710 2.818 -44.586 1.00 44.06 316 ASP A C 1
ATOM 2530 O O . ASP A 1 316 ? -11.732 3.381 -44.979 1.00 44.06 316 ASP A O 1
ATOM 2534 N N . VAL A 1 317 ? -9.615 2.759 -45.361 1.00 40.59 317 VAL A N 1
ATOM 2535 C CA . VAL A 1 317 ? -9.465 3.478 -46.651 1.00 40.59 317 VAL A CA 1
ATOM 2536 C C . VAL A 1 317 ? -9.365 2.528 -47.859 1.00 40.59 317 VAL A C 1
ATOM 2538 O O . VAL A 1 317 ? -9.518 2.964 -48.997 1.00 40.59 317 VAL A O 1
ATOM 2541 N N . GLY A 1 318 ? -9.200 1.218 -47.640 1.00 40.31 318 GLY A N 1
ATOM 2542 C CA . GLY A 1 318 ? -9.385 0.191 -48.675 1.00 40.31 318 GLY A CA 1
ATOM 2543 C C . GLY A 1 318 ? -8.295 0.100 -49.754 1.00 40.31 318 GLY A C 1
ATOM 2544 O O . GLY A 1 318 ? -8.572 -0.404 -50.842 1.00 40.31 318 GLY A O 1
ATOM 2545 N N . GLU A 1 319 ? -7.064 0.555 -49.492 1.00 45.72 319 GLU A N 1
ATOM 2546 C CA . GLU A 1 319 ? -5.949 0.451 -50.452 1.00 45.72 319 GLU A CA 1
ATOM 2547 C C . GLU A 1 319 ? -4.967 -0.700 -50.159 1.00 45.72 319 GLU A C 1
ATOM 2549 O O . GLU A 1 319 ? -4.747 -1.105 -49.018 1.00 45.72 319 GLU A O 1
ATOM 2554 N N . SER A 1 320 ? -4.362 -1.246 -51.224 1.00 45.88 320 SER A N 1
ATOM 2555 C CA . SER A 1 320 ? -3.573 -2.484 -51.173 1.00 45.88 320 SER A CA 1
ATOM 2556 C C . SER A 1 320 ? -2.214 -2.346 -50.463 1.00 45.88 320 SER A C 1
ATOM 2558 O O . SER A 1 320 ? -1.474 -1.371 -50.606 1.00 45.88 320 SER A O 1
ATOM 2560 N N . THR A 1 321 ? -1.848 -3.395 -49.727 1.00 48.06 321 THR A N 1
ATOM 2561 C CA . THR A 1 321 ? -0.764 -3.455 -48.733 1.00 48.06 321 THR A CA 1
ATOM 2562 C C . THR A 1 321 ? 0.674 -3.319 -49.268 1.00 48.06 321 THR A C 1
ATOM 2564 O O . THR A 1 321 ? 1.596 -3.116 -48.473 1.00 48.06 321 THR A O 1
ATOM 2567 N N . SER A 1 322 ? 0.922 -3.419 -50.581 1.00 44.06 322 SER A N 1
ATOM 2568 C CA . SER A 1 322 ? 2.290 -3.468 -51.137 1.00 44.06 322 SER A CA 1
ATOM 2569 C C . SER A 1 322 ? 2.942 -2.098 -51.352 1.00 44.06 322 SER A C 1
ATOM 2571 O O . SER A 1 322 ? 4.121 -1.935 -51.033 1.00 44.06 322 SER A O 1
ATOM 2573 N N . GLU A 1 323 ? 2.205 -1.091 -51.830 1.00 42.25 323 GLU A N 1
ATOM 2574 C CA . GLU A 1 323 ? 2.753 0.263 -52.049 1.00 42.25 323 GLU A CA 1
ATOM 2575 C C . GLU A 1 323 ? 2.940 1.026 -50.725 1.00 42.25 323 GLU A C 1
ATOM 2577 O O . GLU A 1 323 ? 3.884 1.800 -50.539 1.00 42.25 323 GLU A O 1
ATOM 2582 N N . ILE A 1 324 ? 2.108 0.699 -49.738 1.00 44.28 324 ILE A N 1
ATOM 2583 C CA . ILE A 1 324 ? 2.111 1.267 -48.388 1.00 44.28 324 ILE A CA 1
ATOM 2584 C C . ILE A 1 324 ? 3.355 0.837 -47.603 1.00 44.28 324 ILE A C 1
ATOM 2586 O O . ILE A 1 324 ? 3.997 1.655 -46.941 1.00 44.28 324 ILE A O 1
ATOM 2590 N N . SER A 1 325 ? 3.749 -0.435 -47.711 1.00 43.06 325 SER A N 1
ATOM 2591 C CA . SER A 1 325 ? 4.938 -0.952 -47.027 1.00 43.06 325 SER A CA 1
ATOM 2592 C C . SER A 1 325 ? 6.232 -0.292 -47.518 1.00 43.06 325 SER A C 1
ATOM 2594 O O . SER A 1 325 ? 7.191 -0.151 -46.756 1.00 43.06 325 SER A O 1
ATOM 2596 N N . LEU A 1 326 ? 6.259 0.149 -48.779 1.00 45.16 326 LEU A N 1
ATOM 2597 C CA . LEU A 1 326 ? 7.364 0.924 -49.334 1.00 45.16 326 LEU A CA 1
ATOM 2598 C C . LEU A 1 326 ? 7.340 2.369 -48.814 1.00 45.16 326 LEU A C 1
ATOM 2600 O O . LEU A 1 326 ? 8.387 2.899 -48.447 1.00 45.16 326 LEU A O 1
ATOM 2604 N N . CYS A 1 327 ? 6.160 2.986 -48.707 1.00 42.28 327 CYS A N 1
ATOM 2605 C CA . CYS A 1 327 ? 6.007 4.360 -48.224 1.00 42.28 327 CYS A CA 1
ATOM 2606 C C . CYS A 1 327 ? 6.379 4.501 -46.733 1.00 42.28 327 CYS A C 1
ATOM 2608 O O . CYS A 1 327 ? 7.167 5.376 -46.374 1.00 42.28 327 CYS A O 1
ATOM 2610 N N . VAL A 1 328 ? 5.922 3.576 -45.878 1.00 45.94 328 VAL A N 1
ATOM 2611 C CA . VAL A 1 328 ? 6.259 3.550 -44.440 1.00 45.94 328 VAL A CA 1
ATOM 2612 C C . VAL A 1 328 ? 7.750 3.283 -44.227 1.00 45.94 328 VAL A C 1
ATOM 2614 O O . VAL A 1 328 ? 8.405 4.032 -43.505 1.00 45.94 328 VAL A O 1
ATOM 2617 N N . ARG A 1 329 ? 8.334 2.293 -44.921 1.00 45.41 329 ARG A N 1
ATOM 2618 C CA . ARG A 1 329 ? 9.781 2.020 -44.827 1.00 45.41 329 ARG A CA 1
ATOM 2619 C C . ARG A 1 329 ? 10.630 3.192 -45.315 1.00 45.41 329 ARG A C 1
ATOM 2621 O O . ARG A 1 329 ? 11.684 3.460 -44.741 1.00 45.41 329 ARG A O 1
ATOM 2628 N N . THR A 1 330 ? 10.163 3.919 -46.329 1.00 47.22 330 THR A N 1
ATOM 2629 C CA . THR A 1 330 ? 10.845 5.123 -46.823 1.00 47.22 330 THR A CA 1
ATOM 2630 C C . THR A 1 330 ? 10.717 6.283 -45.832 1.00 47.22 330 THR A C 1
ATOM 2632 O O . THR A 1 330 ? 11.695 6.986 -45.607 1.00 47.22 330 THR A O 1
ATOM 2635 N N . HIS A 1 331 ? 9.565 6.451 -45.174 1.00 44.94 331 HIS A N 1
ATOM 2636 C CA . HIS A 1 331 ? 9.341 7.499 -44.173 1.00 44.94 331 HIS A CA 1
ATOM 2637 C C . HIS A 1 331 ? 10.108 7.253 -42.861 1.00 44.94 331 HIS A C 1
ATOM 2639 O O . HIS A 1 331 ? 10.649 8.193 -42.276 1.00 44.94 331 HIS A O 1
ATOM 2645 N N . CYS A 1 332 ? 10.209 5.998 -42.411 1.00 42.56 332 CYS A N 1
ATOM 2646 C CA . CYS A 1 332 ? 11.021 5.634 -41.247 1.00 42.56 332 CYS A CA 1
ATOM 2647 C C . CYS A 1 332 ? 12.515 5.858 -41.529 1.00 42.56 332 CYS A C 1
ATOM 2649 O O . CYS A 1 332 ? 13.171 6.545 -40.751 1.00 42.56 332 CYS A O 1
ATOM 2651 N N . ARG A 1 333 ? 13.016 5.426 -42.699 1.00 45.75 333 ARG A N 1
ATOM 2652 C CA . ARG A 1 333 ? 14.405 5.696 -43.121 1.00 45.75 333 ARG A CA 1
ATOM 2653 C C . ARG A 1 333 ? 14.703 7.182 -43.320 1.00 45.75 333 ARG A C 1
ATOM 2655 O O . ARG A 1 333 ? 15.803 7.624 -43.015 1.00 45.75 333 ARG A O 1
ATOM 2662 N N . PHE A 1 334 ? 13.741 7.963 -43.815 1.00 42.00 334 PHE A N 1
ATOM 2663 C CA . PHE A 1 334 ? 13.902 9.411 -43.978 1.00 42.00 334 PHE A CA 1
ATOM 2664 C C . PHE A 1 334 ? 14.008 10.130 -42.625 1.00 42.00 334 PHE A C 1
ATOM 2666 O O . PHE A 1 334 ? 14.811 11.047 -42.485 1.00 42.00 334 PHE A O 1
ATOM 2673 N N . ASN A 1 335 ? 13.246 9.689 -41.619 1.00 41.34 335 ASN A N 1
ATOM 2674 C CA . ASN A 1 335 ? 13.327 10.233 -40.261 1.00 41.34 335 ASN A CA 1
ATOM 2675 C C . ASN A 1 335 ? 14.577 9.777 -39.500 1.00 41.34 335 ASN A C 1
ATOM 2677 O O . ASN A 1 335 ? 15.084 10.546 -38.692 1.00 41.34 335 ASN A O 1
ATOM 2681 N N . GLU A 1 336 ? 15.077 8.563 -39.736 1.00 44.34 336 GLU A N 1
ATOM 2682 C CA . GLU A 1 336 ? 16.360 8.106 -39.181 1.00 44.34 336 GLU A CA 1
ATOM 2683 C C . GLU A 1 336 ? 17.530 8.896 -39.776 1.00 44.34 336 GLU A C 1
ATOM 2685 O O . GLU A 1 336 ? 18.322 9.450 -39.021 1.00 44.34 336 GLU A O 1
ATOM 2690 N N . TYR A 1 337 ? 17.559 9.072 -41.102 1.00 41.81 337 TYR A N 1
ATOM 2691 C CA . TYR A 1 337 ? 18.564 9.892 -41.788 1.00 41.81 337 TYR A CA 1
ATOM 2692 C C . TYR A 1 337 ? 18.567 11.346 -41.291 1.00 41.81 337 TYR A C 1
ATOM 2694 O O . TYR A 1 337 ? 19.616 11.891 -40.962 1.00 41.81 337 TYR A O 1
ATOM 2702 N N . TRP A 1 338 ? 17.393 11.976 -41.164 1.00 37.34 338 TRP A N 1
ATOM 2703 C CA . TRP A 1 338 ? 17.296 13.342 -40.634 1.00 37.34 338 TRP A CA 1
ATOM 2704 C C . TRP A 1 338 ? 17.680 13.452 -39.160 1.00 37.34 338 TRP A C 1
ATOM 2706 O O . TRP A 1 338 ? 18.189 14.489 -38.741 1.00 37.34 338 TRP A O 1
ATOM 2716 N N . ARG A 1 339 ? 17.448 12.400 -38.369 1.00 41.00 339 ARG A N 1
ATOM 2717 C CA . ARG A 1 339 ? 17.847 12.368 -36.962 1.00 41.00 339 ARG A CA 1
ATOM 2718 C C . ARG A 1 339 ? 19.363 12.224 -36.827 1.00 41.00 339 ARG A C 1
ATOM 2720 O O . ARG A 1 339 ? 19.940 12.919 -36.004 1.00 41.00 339 ARG A O 1
ATOM 2727 N N . GLU A 1 340 ? 20.002 11.402 -37.657 1.00 43.88 340 GLU A N 1
ATOM 2728 C CA . GLU A 1 340 ? 21.465 11.279 -37.715 1.00 43.88 340 GLU A CA 1
ATOM 2729 C C . GLU A 1 340 ? 22.140 12.568 -38.207 1.00 43.88 340 GLU A C 1
ATOM 2731 O O . GLU A 1 340 ? 23.130 12.998 -37.620 1.00 43.88 340 GLU A O 1
ATOM 2736 N N . GLU A 1 341 ? 21.588 13.231 -39.228 1.00 40.84 341 GLU A N 1
ATOM 2737 C CA . GLU A 1 341 ? 22.111 14.512 -39.722 1.00 40.84 341 GLU A CA 1
ATOM 2738 C C . GLU A 1 341 ? 21.930 15.649 -38.703 1.00 40.84 341 GLU A C 1
ATOM 2740 O O . GLU A 1 341 ? 22.857 16.421 -38.472 1.00 40.84 341 GLU A O 1
ATOM 2745 N N . MET A 1 342 ? 20.792 15.713 -38.004 1.00 34.16 342 MET A N 1
ATOM 2746 C CA . MET A 1 342 ? 20.589 16.665 -36.901 1.00 34.16 342 MET A CA 1
ATOM 2747 C C . MET A 1 342 ? 21.534 16.396 -35.721 1.00 34.16 342 MET A C 1
ATOM 2749 O O . MET A 1 342 ? 22.026 17.336 -35.104 1.00 34.16 342 MET A O 1
ATOM 2753 N N . GLN A 1 343 ? 21.849 15.130 -35.431 1.00 38.47 343 GLN A N 1
ATOM 2754 C CA . GLN A 1 343 ? 22.812 14.778 -34.386 1.00 38.47 343 GLN A CA 1
ATOM 2755 C C . GLN A 1 343 ? 24.246 15.203 -34.750 1.00 38.47 343 GLN A C 1
ATOM 2757 O O . GLN A 1 343 ? 25.016 15.566 -33.865 1.00 38.47 343 GLN A O 1
ATOM 2762 N N . LYS A 1 344 ? 24.602 15.205 -36.044 1.00 40.66 344 LYS A N 1
ATOM 2763 C CA . LYS A 1 344 ? 25.886 15.742 -36.528 1.00 40.66 344 LYS A CA 1
ATOM 2764 C C . LYS A 1 344 ? 25.961 17.260 -36.383 1.00 40.66 344 LYS A C 1
ATOM 2766 O O . LYS A 1 344 ? 27.007 17.754 -35.988 1.00 40.66 344 LYS A O 1
ATOM 2771 N N . VAL A 1 345 ? 24.866 17.981 -36.636 1.00 36.66 345 VAL A N 1
ATOM 2772 C CA . VAL A 1 345 ? 24.795 19.442 -36.439 1.00 36.66 345 VAL A CA 1
ATOM 2773 C C . VAL A 1 345 ? 24.926 19.811 -34.956 1.00 36.66 345 VAL A C 1
ATOM 2775 O O . VAL A 1 345 ? 25.665 20.728 -34.624 1.00 36.66 345 VAL A O 1
ATOM 2778 N N . ILE A 1 346 ? 24.298 19.046 -34.059 1.00 37.69 346 ILE A N 1
ATOM 2779 C CA . ILE A 1 346 ? 24.387 19.264 -32.603 1.00 37.69 346 ILE A CA 1
ATOM 2780 C C . ILE A 1 346 ? 25.802 18.965 -32.066 1.00 37.69 346 ILE A C 1
ATOM 2782 O O . ILE A 1 346 ? 26.298 19.684 -31.208 1.00 37.69 346 ILE A O 1
ATOM 2786 N N . ASN A 1 347 ? 26.500 17.960 -32.606 1.00 38.09 347 ASN A N 1
ATOM 2787 C CA . ASN A 1 347 ? 27.869 17.623 -32.182 1.00 38.09 347 ASN A CA 1
ATOM 2788 C C . ASN A 1 347 ? 28.954 18.601 -32.690 1.00 38.09 347 ASN A C 1
ATOM 2790 O O . ASN A 1 347 ? 30.100 18.519 -32.242 1.00 38.09 347 ASN A O 1
ATOM 2794 N N . VAL A 1 348 ? 28.626 19.497 -33.629 1.00 41.12 348 VAL A N 1
ATOM 2795 C CA . VAL A 1 348 ? 29.536 20.560 -34.099 1.00 41.12 348 VAL A CA 1
ATOM 2796 C C . VAL A 1 348 ? 29.517 21.763 -33.145 1.00 41.12 348 VAL A C 1
ATOM 2798 O O . VAL A 1 348 ? 30.548 22.407 -32.973 1.00 41.12 348 VAL A O 1
ATOM 2801 N N . GLU A 1 349 ? 28.407 22.016 -32.442 1.00 37.03 349 GLU A N 1
ATOM 2802 C CA . GLU A 1 349 ? 28.313 23.112 -31.462 1.00 37.03 349 GLU A CA 1
ATOM 2803 C C . GLU A 1 349 ? 29.123 22.853 -30.173 1.00 37.03 349 GLU A C 1
ATOM 2805 O O . GLU A 1 349 ? 29.559 23.807 -29.534 1.00 37.03 349 GLU A O 1
ATOM 2810 N N . ASP A 1 350 ? 29.419 21.591 -29.835 1.00 38.91 350 ASP A N 1
ATOM 2811 C CA . ASP A 1 350 ? 30.186 21.218 -28.629 1.00 38.91 350 ASP A CA 1
ATOM 2812 C C . ASP A 1 350 ? 31.722 21.192 -28.818 1.00 38.91 350 ASP A C 1
ATOM 2814 O O . ASP A 1 350 ? 32.453 21.086 -27.834 1.00 38.91 350 ASP A O 1
ATOM 2818 N N . ASN A 1 351 ? 32.245 21.311 -30.049 1.00 38.78 351 ASN A N 1
ATOM 2819 C CA . ASN A 1 351 ? 33.694 21.221 -30.329 1.00 38.78 351 ASN A CA 1
ATOM 2820 C C . ASN A 1 351 ? 34.364 22.537 -30.770 1.00 38.78 351 ASN A C 1
ATOM 2822 O O . ASN A 1 351 ? 35.546 22.533 -31.104 1.00 38.78 351 ASN A O 1
ATOM 2826 N N . GLY A 1 352 ? 33.662 23.672 -30.715 1.00 36.66 352 GLY A N 1
ATOM 2827 C CA . GLY A 1 352 ? 34.299 24.992 -30.807 1.00 36.66 352 GLY A CA 1
ATOM 2828 C C . GLY A 1 352 ? 34.955 25.344 -32.151 1.00 36.66 352 GLY A C 1
ATOM 2829 O O . GLY A 1 352 ? 35.909 26.119 -32.158 1.00 36.66 352 GLY A O 1
ATOM 2830 N N . GLU A 1 353 ? 34.451 24.836 -33.278 1.00 36.38 353 GLU A N 1
ATOM 2831 C CA . GLU A 1 353 ? 34.809 25.342 -34.613 1.00 36.38 353 GLU A CA 1
ATOM 2832 C C . GLU A 1 353 ? 33.648 26.160 -35.205 1.00 36.38 353 GLU A C 1
ATOM 2834 O O . GLU A 1 353 ? 32.487 25.755 -35.144 1.00 36.38 353 GLU A O 1
ATOM 2839 N N . GLU A 1 354 ? 33.958 27.346 -35.745 1.00 34.06 354 GLU A N 1
ATOM 2840 C CA . GLU A 1 354 ? 32.988 28.296 -36.306 1.00 34.06 354 GLU A CA 1
ATOM 2841 C C . GLU A 1 354 ? 32.066 27.650 -37.352 1.00 34.06 354 GLU A C 1
ATOM 2843 O O . GLU A 1 354 ? 32.500 27.132 -38.384 1.00 34.06 354 GLU A O 1
ATOM 2848 N N . ALA A 1 355 ? 30.758 27.757 -37.113 1.00 34.28 355 ALA A N 1
ATOM 2849 C CA . ALA A 1 355 ? 29.723 27.328 -38.037 1.00 34.28 355 ALA A CA 1
ATOM 2850 C C . ALA A 1 355 ? 29.733 28.181 -39.320 1.00 34.28 355 ALA A C 1
ATOM 2852 O O . ALA A 1 355 ? 29.240 29.311 -39.346 1.00 34.28 355 ALA A O 1
ATOM 2853 N N . VAL A 1 356 ? 30.223 27.621 -40.428 1.00 33.00 356 VAL A N 1
ATOM 2854 C CA . VAL A 1 356 ? 29.929 28.154 -41.765 1.00 33.00 356 VAL A CA 1
ATOM 2855 C C . VAL A 1 356 ? 28.532 27.680 -42.162 1.00 33.00 356 VAL A C 1
ATOM 2857 O O . VAL A 1 356 ? 28.329 26.534 -42.559 1.00 33.00 356 VAL A O 1
ATOM 2860 N N . ALA A 1 357 ? 27.550 28.573 -42.039 1.00 32.09 357 ALA A N 1
ATOM 2861 C CA . ALA A 1 357 ? 26.179 28.324 -42.467 1.00 32.09 357 ALA A CA 1
ATOM 2862 C C . ALA A 1 357 ? 26.113 27.982 -43.973 1.00 32.09 357 ALA A C 1
ATOM 2864 O O . ALA A 1 357 ? 26.671 28.725 -44.792 1.00 32.09 357 ALA A O 1
ATOM 2865 N N . PRO A 1 358 ? 25.378 26.932 -44.386 1.00 31.16 358 PRO A N 1
ATOM 2866 C CA . PRO A 1 358 ? 25.009 26.762 -45.782 1.00 31.16 358 PRO A CA 1
ATOM 2867 C C . PRO A 1 358 ? 24.070 27.904 -46.187 1.00 31.16 358 PRO A C 1
ATOM 2869 O O . PRO A 1 358 ? 22.956 28.036 -45.674 1.00 31.16 358 PRO A O 1
ATOM 2872 N N . ARG A 1 359 ? 24.532 28.746 -47.115 1.00 32.97 359 ARG A N 1
ATOM 2873 C CA . ARG A 1 359 ? 23.675 29.640 -47.898 1.00 32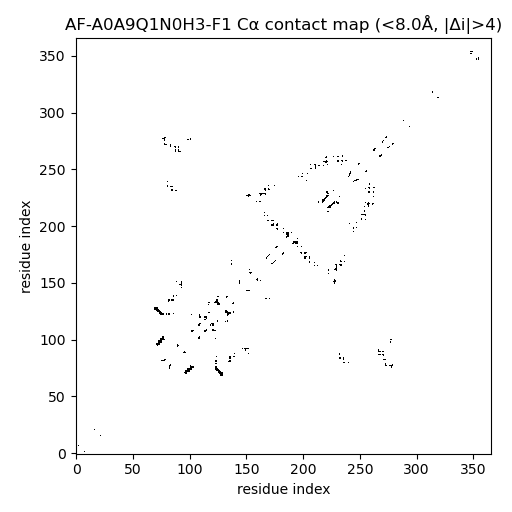.97 359 ARG A CA 1
ATOM 2874 C C . ARG A 1 359 ? 22.677 28.765 -48.650 1.00 32.97 359 ARG A C 1
ATOM 2876 O O . ARG A 1 359 ? 23.101 28.054 -49.548 1.00 32.97 359 ARG A O 1
ATOM 2883 N N . ASP A 1 360 ? 21.430 28.743 -48.184 1.00 32.69 360 ASP A N 1
ATOM 2884 C CA . ASP A 1 360 ? 20.182 28.569 -48.952 1.00 32.69 360 ASP A CA 1
ATOM 2885 C C . ASP A 1 360 ? 19.047 28.131 -48.007 1.00 32.69 360 ASP A C 1
ATOM 2887 O O . ASP A 1 360 ? 18.461 27.058 -48.129 1.00 32.69 360 ASP A O 1
ATOM 2891 N N . VAL A 1 361 ? 18.711 28.982 -47.033 1.00 34.09 361 VAL A N 1
ATOM 2892 C CA . VAL A 1 361 ? 17.424 28.905 -46.326 1.00 34.09 361 VAL A CA 1
ATOM 2893 C C . VAL A 1 361 ? 16.740 30.248 -46.492 1.00 34.09 361 VAL A C 1
ATOM 2895 O O . VAL A 1 361 ? 16.881 31.160 -45.683 1.00 34.09 361 VAL A O 1
ATOM 2898 N N . ALA A 1 362 ? 16.005 30.369 -47.590 1.00 28.58 362 ALA A N 1
ATOM 2899 C CA . ALA A 1 362 ? 15.032 31.422 -47.768 1.00 28.58 362 ALA A CA 1
ATOM 2900 C C . ALA A 1 362 ? 13.684 30.787 -48.122 1.00 28.58 362 ALA A C 1
ATOM 2902 O O . ALA A 1 362 ? 13.566 30.038 -49.088 1.00 28.58 362 ALA A O 1
ATOM 2903 N N . ILE A 1 363 ? 12.677 31.214 -47.355 1.00 28.95 363 ILE A N 1
ATOM 2904 C CA . ILE A 1 363 ? 11.238 31.148 -47.625 1.00 28.95 363 ILE A CA 1
ATOM 2905 C C . ILE A 1 363 ? 10.566 29.813 -47.260 1.00 28.95 363 ILE A C 1
ATOM 2907 O O . ILE A 1 363 ? 10.620 28.836 -47.998 1.00 28.95 363 ILE A O 1
ATOM 2911 N N . LEU A 1 364 ? 9.854 29.816 -46.127 1.00 24.94 364 LEU A N 1
ATOM 2912 C CA . LEU A 1 364 ? 8.384 29.722 -46.082 1.00 24.94 364 LEU A CA 1
ATOM 2913 C C . LEU A 1 364 ? 7.901 29.928 -44.633 1.00 24.94 364 LEU A C 1
ATOM 2915 O O . LEU A 1 364 ? 7.636 28.984 -43.893 1.00 24.94 364 LEU A O 1
ATOM 2919 N N . SER A 1 365 ? 7.783 31.197 -44.239 1.00 24.92 365 SER A N 1
ATOM 2920 C CA . SER A 1 365 ? 6.879 31.633 -43.175 1.00 24.92 365 SER A CA 1
ATOM 2921 C C . SER A 1 365 ? 5.585 32.138 -43.822 1.00 24.92 365 SER A C 1
ATOM 2923 O O . SER A 1 365 ? 5.568 33.251 -44.350 1.00 24.92 365 SER A O 1
ATOM 2925 N N . THR A 1 366 ? 4.543 31.304 -43.859 1.00 28.91 366 THR A N 1
ATOM 2926 C CA . THR A 1 366 ? 3.101 31.650 -43.792 1.00 28.91 366 THR A CA 1
ATOM 2927 C C . THR A 1 366 ? 2.245 30.388 -43.847 1.00 28.91 366 THR A C 1
ATOM 2929 O O . THR A 1 366 ? 2.485 29.527 -44.724 1.00 28.91 366 THR A O 1
#

Secondary structure (DSSP, 8-state):
----HHHHHHHHHHHHHHHS-----S--SSSSS-----------S-------S--TTSSSSSSSS------EEEEE-TT-HHHHHHHHHHHHHT--EEEEE--TTTTGGGSHHHHTT-TT--S-EEEETTEEEESHHHHHHHHHHH--SS-SS-SSHHHHHHHHHHHHHHHHTTGGGSSHHHHHHHHHHT-HHHHHHHHHHHHHHHHHHHHHHHTTT-SSBTTBSS--HHHHHHHHHHHHHHHHH---GGG-HHHHHHHHHHHT-HHHHHH-GGGSTTTGGGGS---PPPHHHHHHHHHHHHHHHHHHHHHHHHHTTT--HHHHHHHHHHHHHHHHHHHHHHHHHHHHHTTT------S-------

InterPro domains:
  IPR004045 Glutathione S-transferase, N-terminal [PF02798] (71-144)
  IPR004045 Glutathione S-transferase, N-terminal [PS50404] (70-151)
  IPR004046 Glutathione S-transferase, C-terminal [PF14497] (193-269)
  IPR005955 Glutathione S-transferases, class Zeta [TIGR01262] (73-279)
  IPR010987 Glutathione S-transferase, C-terminal-like [PS50405] (156-281)
  IPR034330 Glutathione S-transferases, class Zeta , C-terminal [cd03191] (157-276)
  IPR034333 Glutathione S-transferases, class Zeta , N-terminal [cd03042] (72-144)
  IPR036249 Thioredoxin-like superfamily [SSF52833] (70-154)
  IPR036282 Glutathione S-transferase, C-terminal domain superfamily [SSF47616] (151-279)
  IPR040079 Glutathione transferase family [SFLDS00019] (73-264)